Protein AF-0000000077139140 (afdb_homodimer)

Sequence (708 aa):
MKSEKEIFFQRQCLVPEIGQEGQKKWNDASVLIIGLGGLGCPSALQLALAGVSRIGLVDFDVVEVSNLHRQTLFTWKDIGRKKTEVVSEVLKEHIPWIQIETFSEFLNSNSNTQIFETWDIVLDCTDTIISKYAINDFCLEKKIPLVTASVFRTSAQFAIFSGDGKPCYRCLFPNLSEGDTFSCNEGGVLGIQTSLAGNYQASLVLQYLLNPHQFELNTVYFIEWNPISFYQSKVEQDLQCPSCSEQRYLKKSEGNCLEIDQVGYLELKSKTSVILLDVREEEEVIHSPIPDAVWFPLSELEKGKSPPGISDQTIVCVCETGVRSLKATSYLTNFQNKFSLIGGRRVLSRFKNEMKSEKEIFFQRQCLVPEIGQEGQKKWNDASVLIIGLGGLGCPSALQLALAGVSRIGLVDFDVVEVSNLHRQTLFTWKDIGRKKTEVVSEVLKEHIPWIQIETFSEFLNSNSNTQIFETWDIVLDCTDTIISKYAINDFCLEKKIPLVTASVFRTSAQFAIFSGDGKPCYRCLFPNLSEGDTFSCNEGGVLGIQTSLAGNYQASLVLQYLLNPHQFELNTVYFIEWNPISFYQSKVEQDLQCPSCSEQRYLKKSEGNCLEIDQVGYLELKSKTSVILLDVREEEEVIHSPIPDAVWFPLSELEKGKSPPGISDQTIVCVCETGVRSLKATSYLTNFQNKFSLIGGRRVLSRFKNE

Radius of gyration: 29.33 Å; Cα contacts (8 Å, |Δi|>4): 1501; chains: 2; bounding box: 65×91×69 Å

pLDDT: mean 85.8, std 15.14, range [28.58, 98.94]

Foldseek 3Di:
DDDPVCVLCVVVLPPPLQHPLNLVLQQPAEEEEADQALQNQLLLQVSLSSHNQHYEEEEQDFDDPVRPQARPQDDPVRGPPDSQVSSVVSSCVVPVRHHYHYHNDDDALPDDLVSVPPHQAYEYLDQAPRRVVNVQQSLLVRQHKYWYKYFFAQKMKIAIATSLPFPTPCLVVVDDDRVNRCRCVRRNGDNVSSSVRSVVSSVLVSVCSSPVPPDDHFKMWMFGRVVTDIDMDGGGHDCPRCRNHPCVPPCPPPPLALADEPVRVVVCVVVFPEAEEEQDDPVVCVVDPDPRHHYDHLVCLVVLDDDPPDAAGAYEYAYQAQRSRVVSVVSPPRYPHHHTYHGGPVRVVVPVVD/DDDPVCVLCVVVLPPPLQHPLNLVLQQPAEEEEADQALQNQLLLQVSLSSHNQHYEYEEQDFDDPVRPQARPQDDPVRGPPGSQVSSVVSSCVVPVRHHYHYHNDDDALPDDLCSVPPHQAYEYLDQAPRRQVNVQQSLLVRQHKYWYKYFFAQKMKIFIATSLPFPTPCLVVVDDDRVNRCGCVRRNGDNVSSSVRSVVSSVLVSVCSSPVPPDDHFKMWMFGRVVTDIDMDGGGHDCPRCRNHPVVPPPVPDDLAQAAEPVRVVVCVVVFPEAEEEADDPVVCVVPPDPRHHYDHLVCLVVLDDDPPDAAGAYEYAYQAQPSRVVSVVSVVRYPHHHTYHGGVVRRVVPVVD

Solvent-accessible surface area (backbone atoms only — not comparable to full-atom values): 36754 Å² total; per-residue (Å²): 131,80,48,70,66,52,44,26,44,43,45,41,35,45,13,81,91,36,22,66,66,33,45,48,42,31,42,71,34,31,39,36,38,34,25,67,36,35,25,20,30,39,20,53,49,47,37,46,43,67,32,36,29,33,39,37,35,28,24,62,53,56,36,46,64,68,42,47,35,32,20,76,74,47,42,69,88,40,55,72,35,46,41,38,58,52,50,51,52,53,47,38,49,64,36,75,83,52,44,76,48,73,41,81,47,75,63,37,83,82,43,74,66,69,78,68,60,90,42,68,32,36,37,44,29,50,84,45,61,62,37,52,52,26,49,46,50,51,25,45,74,69,52,24,31,38,32,37,44,49,61,45,28,56,33,31,36,37,35,38,24,36,13,80,27,72,15,38,63,47,34,76,47,71,76,72,43,70,80,70,48,56,40,42,86,73,41,2,35,39,34,63,51,25,35,48,44,9,42,50,43,33,47,52,51,54,54,33,60,66,38,64,89,78,49,82,39,32,42,37,38,38,41,36,62,83,70,76,43,74,49,72,45,78,48,58,57,36,83,78,21,79,76,59,20,85,68,34,77,72,60,71,66,80,65,81,60,40,58,30,41,64,65,49,46,53,51,44,51,74,73,38,72,62,45,40,32,32,32,47,52,70,70,54,44,71,76,56,69,63,87,88,44,47,81,52,34,45,72,48,34,75,71,70,50,74,71,83,97,70,74,92,47,36,35,34,22,26,17,72,61,20,61,67,9,46,56,44,51,70,58,42,74,88,42,91,44,50,28,12,28,49,46,15,50,62,57,60,58,64,53,71,81,100,129,81,49,71,67,53,46,29,44,43,46,41,35,45,13,81,90,36,22,67,66,35,44,47,42,31,42,71,33,30,39,35,38,34,25,64,36,34,26,21,29,39,19,52,50,48,38,47,45,69,32,38,30,32,39,36,33,30,24,63,51,55,37,47,64,68,43,47,35,31,19,75,75,46,40,70,88,42,54,71,35,47,41,38,57,50,48,50,52,54,47,39,50,63,35,76,83,52,44,77,47,73,40,79,47,76,63,35,83,82,45,73,65,70,78,67,60,90,42,66,33,36,38,42,29,51,84,44,61,61,36,52,52,27,51,45,47,51,25,45,75,70,53,25,30,38,32,38,41,49,58,48,26,56,34,30,36,37,32,37,25,36,11,83,28,74,15,39,65,46,36,77,48,73,76,71,43,71,78,70,48,56,40,42,87,73,41,3,35,38,35,63,50,24,35,50,46,10,43,49,44,34,46,54,50,56,55,32,62,65,38,65,90,77,49,81,39,32,43,37,37,38,39,36,62,81,68,75,44,73,47,73,47,78,50,60,57,36,83,80,22,74,76,66,20,88,71,39,78,70,65,76,71,76,75,85,62,43,60,33,42,70,67,49,45,53,50,44,50,72,73,37,72,60,47,43,34,32,30,48,51,70,72,54,44,71,77,57,69,63,86,91,44,47,80,51,32,46,72,48,37,74,70,70,51,72,72,83,95,71,75,90,48,34,35,34,22,26,14,71,61,19,61,66,7,46,56,46,52,71,64,43,74,86,42,90,46,52,26,15,29,53,48,14,48,62,61,60,57,64,54,74,80,103

Nearest PDB structures (foldseek):
  1zud-assembly2_3  TM=9.370E-01  e=1.647E-26  Escherichia coli K-12
  1zud-assembly3_1  TM=9.448E-01  e=3.681E-26  Escherichia coli K-12
  1zkm-assembly2_D  TM=9.349E-01  e=1.728E-25  Escherichia coli
  1zfn-assembly1_A  TM=9.228E-01  e=2.081E-25  Escherichia coli
  6yub-assembly1_A  TM=6.335E-01  e=8.275E-31  Thermochaetoides thermophila

Organism: Leptospira biflexa serovar Patoc (strain Patoc 1 / ATCC 23582 / Paris) (NCBI:txid456481)

Structure (mmCIF, N/CA/C/O backbone):
data_AF-0000000077139140-model_v1
#
loop_
_entity.id
_entity.type
_entity.pdbx_description
1 polymer 'Molybdopterin biosynthesis protein MoeB'
#
loop_
_atom_site.group_PDB
_atom_site.id
_atom_site.type_symbol
_atom_site.label_atom_id
_atom_site.label_alt_id
_atom_site.label_comp_id
_atom_site.label_asym_id
_atom_site.label_entity_id
_atom_site.label_seq_id
_atom_site.pdbx_PDB_ins_code
_atom_site.Cartn_x
_atom_site.Cartn_y
_atom_site.Cartn_z
_atom_site.occupancy
_atom_site.B_iso_or_equiv
_atom_site.auth_seq_id
_atom_site.auth_comp_id
_atom_site.auth_asym_id
_atom_site.auth_atom_id
_atom_site.pdbx_PDB_model_num
ATOM 1 N N . MET A 1 1 ? 30.234 -13.43 8.82 1 54.88 1 MET A N 1
ATOM 2 C CA . MET A 1 1 ? 28.812 -13.727 8.789 1 54.88 1 MET A CA 1
ATOM 3 C C . MET A 1 1 ? 27.984 -12.445 8.703 1 54.88 1 MET A C 1
ATOM 5 O O . MET A 1 1 ? 28.266 -11.477 9.422 1 54.88 1 MET A O 1
ATOM 9 N N . LYS A 1 2 ? 27.078 -12.484 7.836 1 75.31 2 LYS A N 1
ATOM 10 C CA . LYS A 1 2 ? 26.281 -11.273 7.699 1 75.31 2 LYS A CA 1
ATOM 11 C C . LYS A 1 2 ? 25.406 -11.047 8.93 1 75.31 2 LYS A C 1
ATOM 13 O O . LYS A 1 2 ? 24.906 -12 9.531 1 75.31 2 LYS A O 1
ATOM 18 N N . SER A 1 3 ? 25.375 -9.844 9.5 1 87.31 3 SER A N 1
ATOM 19 C CA . SER A 1 3 ? 24.469 -9.477 10.586 1 87.31 3 SER A CA 1
ATOM 20 C C . SER A 1 3 ? 23.016 -9.656 10.18 1 87.31 3 SER A C 1
ATOM 22 O O . SER A 1 3 ? 22.703 -9.758 8.992 1 87.31 3 SER A O 1
ATOM 24 N N . GLU A 1 4 ? 22.156 -9.836 11.141 1 89.56 4 GLU A N 1
ATOM 25 C CA . GLU A 1 4 ? 20.719 -9.945 10.898 1 89.56 4 GLU A CA 1
ATOM 26 C C . GLU A 1 4 ? 20.203 -8.742 10.109 1 89.56 4 GLU A C 1
ATOM 28 O O . GLU A 1 4 ? 19.344 -8.898 9.242 1 89.56 4 GLU A O 1
ATOM 33 N N . LYS A 1 5 ? 20.828 -7.676 10.43 1 91.75 5 LYS A N 1
ATOM 34 C CA . LYS A 1 5 ? 20.438 -6.457 9.727 1 91.75 5 LYS A CA 1
ATOM 35 C C . LYS A 1 5 ? 20.828 -6.527 8.25 1 91.75 5 LYS A C 1
ATOM 37 O O . LYS A 1 5 ? 20.047 -6.125 7.383 1 91.75 5 LYS A O 1
ATOM 42 N N . GLU A 1 6 ? 22 -7.031 7.957 1 91.69 6 GLU A N 1
ATOM 43 C CA . GLU A 1 6 ? 22.469 -7.16 6.582 1 91.69 6 GLU A CA 1
ATOM 44 C C . GLU A 1 6 ? 21.609 -8.148 5.797 1 91.69 6 GLU A C 1
ATOM 46 O O . GLU A 1 6 ? 21.297 -7.914 4.633 1 91.69 6 GLU A O 1
ATOM 51 N N . ILE A 1 7 ? 21.25 -9.219 6.461 1 92.94 7 ILE A N 1
ATOM 52 C CA . ILE A 1 7 ? 20.406 -10.219 5.82 1 92.94 7 ILE A CA 1
ATOM 53 C C . ILE A 1 7 ? 19.016 -9.641 5.566 1 92.94 7 ILE A C 1
ATOM 55 O O . ILE A 1 7 ? 18.422 -9.875 4.512 1 92.94 7 ILE A O 1
ATOM 59 N N . PHE A 1 8 ? 18.578 -8.859 6.504 1 96.31 8 PHE A N 1
ATOM 60 C CA . PHE A 1 8 ? 17.266 -8.219 6.43 1 96.31 8 PHE A CA 1
ATOM 61 C C . PHE A 1 8 ? 17.141 -7.375 5.168 1 96.31 8 PHE A C 1
ATOM 63 O O . PHE A 1 8 ? 16.141 -7.469 4.449 1 96.31 8 PHE A O 1
ATOM 70 N N . PHE A 1 9 ? 18.219 -6.633 4.801 1 96 9 PHE A N 1
ATOM 71 C CA . PHE A 1 9 ? 18.141 -5.664 3.713 1 96 9 PHE A CA 1
ATOM 72 C C . PHE A 1 9 ? 18.812 -6.203 2.459 1 96 9 PHE A C 1
ATOM 74 O O . PHE A 1 9 ? 18.969 -5.484 1.469 1 96 9 PHE A O 1
ATOM 81 N N . GLN A 1 10 ? 19.172 -7.438 2.441 1 92.94 10 GLN A N 1
ATOM 82 C CA . GLN A 1 10 ? 20.016 -7.996 1.392 1 92.94 10 GLN A CA 1
ATOM 83 C C . GLN A 1 10 ? 19.359 -7.863 0.023 1 92.94 10 GLN A C 1
ATOM 85 O O . GLN A 1 10 ? 20 -7.43 -0.94 1 92.94 10 GLN A O 1
ATOM 90 N N . ARG A 1 11 ? 18.094 -8.234 -0.049 1 92.31 11 ARG A N 1
ATOM 91 C CA . ARG A 1 11 ? 17.406 -8.227 -1.332 1 92.31 11 ARG A CA 1
ATOM 92 C C . ARG A 1 11 ? 17.156 -6.797 -1.812 1 92.31 11 ARG A C 1
ATOM 94 O O . ARG A 1 11 ? 17.172 -6.527 -3.016 1 92.31 11 ARG A O 1
ATOM 101 N N . GLN A 1 12 ? 16.953 -5.91 -0.898 1 95.31 12 GLN A N 1
ATOM 102 C CA . GLN A 1 12 ? 16.781 -4.496 -1.236 1 95.31 12 GLN A CA 1
ATOM 103 C C . GLN A 1 12 ? 18.109 -3.9 -1.73 1 95.31 12 GLN A C 1
ATOM 105 O O . GLN A 1 12 ? 18.109 -3.115 -2.682 1 95.31 12 GLN A O 1
ATOM 110 N N . CYS A 1 13 ? 19.219 -4.328 -1.185 1 95.38 13 CYS A N 1
ATOM 111 C CA . CYS A 1 13 ? 20.531 -3.818 -1.544 1 95.38 13 CYS A CA 1
ATOM 112 C C . CYS A 1 13 ? 20.953 -4.309 -2.926 1 95.38 13 CYS A C 1
ATOM 114 O O . CYS A 1 13 ? 21.844 -3.73 -3.553 1 95.38 13 CYS A O 1
ATOM 116 N N . LEU A 1 14 ? 20.25 -5.359 -3.424 1 92.44 14 LEU A N 1
ATOM 117 C CA . LEU A 1 14 ? 20.562 -5.902 -4.742 1 92.44 14 LEU A CA 1
ATOM 118 C C . LEU A 1 14 ? 19.922 -5.059 -5.844 1 92.44 14 LEU A C 1
ATOM 120 O O . LEU A 1 14 ? 20.281 -5.191 -7.016 1 92.44 14 LEU A O 1
ATOM 124 N N . VAL A 1 15 ? 19 -4.207 -5.477 1 94.31 15 VAL A N 1
ATOM 125 C CA . VAL A 1 15 ? 18.391 -3.301 -6.449 1 94.31 15 VAL A CA 1
ATOM 126 C C . VAL A 1 15 ? 19.422 -2.268 -6.898 1 94.31 15 VAL A C 1
ATOM 128 O O . VAL A 1 15 ? 19.938 -1.493 -6.082 1 94.31 15 VAL A O 1
ATOM 131 N N . PRO A 1 16 ? 19.672 -2.211 -8.211 1 91.25 16 PRO A N 1
ATOM 132 C CA . PRO A 1 16 ? 20.75 -1.343 -8.688 1 91.25 16 PRO A CA 1
ATOM 133 C C . PRO A 1 16 ? 20.547 0.121 -8.297 1 91.25 16 PRO A C 1
ATOM 135 O O . PRO A 1 16 ? 21.5 0.817 -7.965 1 91.25 16 PRO A O 1
ATOM 138 N N . GLU A 1 17 ? 19.375 0.589 -8.258 1 91.44 17 GLU A N 1
ATOM 139 C CA . GLU A 1 17 ? 19.047 1.979 -7.945 1 91.44 17 GLU A CA 1
ATOM 140 C C . GLU A 1 17 ? 19.312 2.295 -6.477 1 91.44 17 GLU A C 1
ATOM 142 O O . GLU A 1 17 ? 19.469 3.459 -6.105 1 91.44 17 GLU A O 1
ATOM 147 N N . ILE A 1 18 ? 19.359 1.298 -5.594 1 96.31 18 ILE A N 1
ATOM 148 C CA . ILE A 1 18 ? 19.516 1.493 -4.156 1 96.31 18 ILE A CA 1
ATOM 149 C C . ILE A 1 18 ? 20.938 1.124 -3.738 1 96.31 18 ILE A C 1
ATOM 151 O O . ILE A 1 18 ? 21.688 1.972 -3.248 1 96.31 18 ILE A O 1
ATOM 155 N N . GLY A 1 19 ? 21.359 -0.099 -3.994 1 94.56 19 GLY A N 1
ATOM 156 C CA . GLY A 1 19 ? 22.688 -0.563 -3.6 1 94.56 19 GLY A CA 1
ATOM 157 C C . GLY A 1 19 ? 22.969 -0.367 -2.123 1 94.56 19 GLY A C 1
ATOM 158 O O . GLY A 1 19 ? 22.062 -0.04 -1.35 1 94.56 19 GLY A O 1
ATOM 159 N N . GLN A 1 20 ? 24.203 -0.673 -1.776 1 95.75 20 GLN A N 1
ATOM 160 C CA . GLN A 1 20 ? 24.641 -0.474 -0.398 1 95.75 20 GLN A CA 1
ATOM 161 C C . GLN A 1 20 ? 24.656 1.008 -0.032 1 95.75 20 GLN A C 1
ATOM 163 O O . GLN A 1 20 ? 24.328 1.373 1.103 1 95.75 20 GLN A O 1
ATOM 168 N N . GLU A 1 21 ? 24.969 1.749 -1.016 1 97 21 GLU A N 1
ATOM 169 C CA . GLU A 1 21 ? 25.031 3.189 -0.792 1 97 21 GLU A CA 1
ATOM 170 C C . GLU A 1 21 ? 23.656 3.766 -0.494 1 97 21 GLU A C 1
ATOM 172 O O . GLU A 1 21 ? 23.5 4.574 0.424 1 97 21 GLU A O 1
ATOM 177 N N . GLY A 1 22 ? 22.703 3.387 -1.295 1 97.69 22 GLY A N 1
ATOM 178 C CA . GLY A 1 22 ? 21.344 3.836 -1.047 1 97.69 22 GLY A CA 1
ATOM 179 C C . GLY A 1 22 ? 20.797 3.383 0.295 1 97.69 22 GLY A C 1
ATOM 180 O O . GLY A 1 22 ? 20.141 4.156 1.002 1 97.69 22 GLY A O 1
ATOM 181 N N . GLN A 1 23 ? 21.156 2.18 0.673 1 97.88 23 GLN A N 1
ATOM 182 C CA . GLN A 1 23 ? 20.734 1.649 1.968 1 97.88 23 GLN A CA 1
ATOM 183 C C . GLN A 1 23 ? 21.344 2.449 3.113 1 97.88 23 GLN A C 1
ATOM 185 O O . GLN A 1 23 ? 20.688 2.705 4.121 1 97.88 23 GLN A O 1
ATOM 190 N N . LYS A 1 24 ? 22.547 2.789 2.922 1 97.81 24 LYS A N 1
ATOM 191 C CA . LYS A 1 24 ? 23.234 3.598 3.932 1 97.81 24 LYS A CA 1
ATOM 192 C C . LYS A 1 24 ? 22.578 4.973 4.059 1 97.81 24 LYS A C 1
ATOM 194 O O . LYS A 1 24 ? 22.422 5.488 5.168 1 97.81 24 LYS A O 1
ATOM 199 N N . LYS A 1 25 ? 22.25 5.582 2.928 1 98.12 25 LYS A N 1
ATOM 200 C CA . LYS A 1 25 ? 21.562 6.875 2.941 1 98.12 25 LYS A CA 1
ATOM 201 C C . LYS A 1 25 ? 20.266 6.801 3.727 1 98.12 25 LYS A C 1
ATOM 203 O O . LYS A 1 25 ? 19.969 7.688 4.531 1 98.12 25 LYS A O 1
ATOM 208 N N . TRP A 1 26 ? 19.516 5.738 3.492 1 98.38 26 TRP A N 1
ATOM 209 C CA . TRP A 1 26 ? 18.266 5.551 4.219 1 98.38 26 TRP A CA 1
ATOM 210 C C . TRP A 1 26 ? 18.516 5.305 5.699 1 98.38 26 TRP A C 1
ATOM 212 O O . TRP A 1 26 ? 17.797 5.824 6.555 1 98.38 26 TRP A O 1
ATOM 222 N N . ASN A 1 27 ? 19.562 4.566 5.965 1 97.81 27 ASN A N 1
ATOM 223 C CA . ASN A 1 27 ? 19.906 4.281 7.352 1 97.81 27 ASN A CA 1
ATOM 224 C C . ASN A 1 27 ? 20.312 5.551 8.102 1 97.81 27 ASN A C 1
ATOM 226 O O . ASN A 1 27 ? 20.125 5.641 9.312 1 97.81 27 ASN A O 1
ATOM 230 N N . ASP A 1 28 ? 20.828 6.496 7.418 1 97.81 28 ASP A N 1
ATOM 231 C CA . ASP A 1 28 ? 21.312 7.73 8.031 1 97.81 28 ASP A CA 1
ATOM 232 C C . ASP A 1 28 ? 20.219 8.797 8.07 1 97.81 28 ASP A C 1
ATOM 234 O O . ASP A 1 28 ? 20.406 9.867 8.641 1 97.81 28 ASP A O 1
ATOM 238 N N . ALA A 1 29 ? 19.094 8.484 7.555 1 98.19 29 ALA A N 1
ATOM 239 C CA . ALA A 1 29 ? 18.047 9.492 7.367 1 98.19 29 ALA A CA 1
ATOM 240 C C . ALA A 1 29 ? 17.094 9.523 8.562 1 98.19 29 ALA A C 1
ATOM 242 O O . ALA A 1 29 ? 17.016 8.555 9.328 1 98.19 29 ALA A O 1
ATOM 243 N N . SER A 1 30 ? 16.5 10.672 8.758 1 98.56 30 SER A N 1
ATOM 244 C CA . SER A 1 30 ? 15.461 10.891 9.766 1 98.56 30 SER A CA 1
ATOM 245 C C . SER A 1 30 ? 14.195 11.477 9.148 1 98.56 30 SER A C 1
ATOM 247 O O . SER A 1 30 ? 14.273 12.383 8.312 1 98.56 30 SER A O 1
ATOM 249 N N . VAL A 1 31 ? 13.07 10.875 9.523 1 98.81 31 VAL A N 1
ATOM 250 C CA . VAL A 1 31 ? 11.797 11.281 8.93 1 98.81 31 VAL A CA 1
ATOM 251 C C . VAL A 1 31 ? 10.781 11.57 10.031 1 98.81 31 VAL A C 1
ATOM 253 O O . VAL A 1 31 ? 10.641 10.781 10.977 1 98.81 31 VAL A O 1
ATOM 256 N N . LEU A 1 32 ? 10.125 12.758 9.961 1 98.81 32 LEU A N 1
ATOM 257 C CA . LEU A 1 32 ? 9.016 13.094 10.844 1 98.81 32 LEU A CA 1
ATOM 258 C C . LEU A 1 32 ? 7.68 12.812 10.164 1 98.81 32 LEU A C 1
ATOM 260 O O . LEU A 1 32 ? 7.391 13.375 9.102 1 98.81 32 LEU A O 1
ATOM 264 N N . ILE A 1 33 ? 6.902 11.906 10.758 1 98.88 33 ILE A N 1
ATOM 265 C CA . ILE A 1 33 ? 5.594 11.555 10.211 1 98.88 33 ILE A CA 1
ATOM 266 C C . ILE A 1 3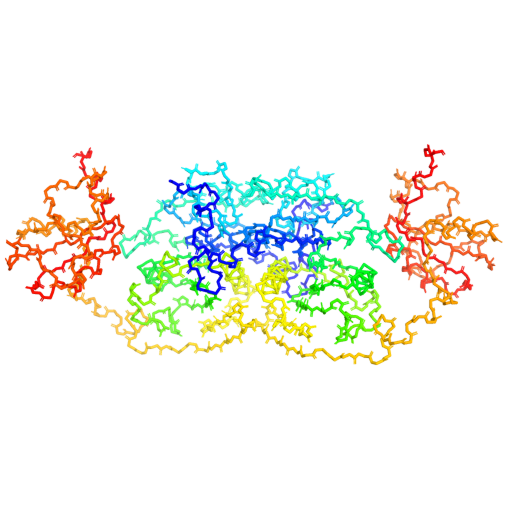3 ? 4.496 12.156 11.086 1 98.88 33 ILE A C 1
ATOM 268 O O . ILE A 1 33 ? 4.367 11.812 12.266 1 98.88 33 ILE A O 1
ATOM 272 N N . ILE A 1 34 ? 3.646 13.047 10.461 1 98.5 34 ILE A N 1
ATOM 273 C CA . ILE A 1 34 ? 2.584 13.734 11.188 1 98.5 34 ILE A CA 1
ATOM 274 C C . ILE A 1 34 ? 1.227 13.18 10.758 1 98.5 34 ILE A C 1
ATOM 276 O O . ILE A 1 34 ? 0.809 13.359 9.609 1 98.5 34 ILE A O 1
ATOM 280 N N . GLY A 1 35 ? 0.523 12.641 11.68 1 98.12 35 GLY A N 1
ATOM 281 C CA . GLY A 1 35 ? -0.692 11.898 11.398 1 98.12 35 GLY A CA 1
ATOM 282 C C . GLY A 1 35 ? -0.45 10.406 11.219 1 98.12 35 GLY A C 1
ATOM 283 O O . GLY A 1 35 ? 0.287 10 10.32 1 98.12 35 GLY A O 1
ATOM 284 N N . LEU A 1 36 ? -1.054 9.609 12.156 1 98.62 36 LEU A N 1
ATOM 285 C CA . LEU A 1 36 ? -0.857 8.164 12.109 1 98.62 36 LEU A CA 1
ATOM 286 C C . LEU A 1 36 ? -2.17 7.449 11.82 1 98.62 36 LEU A C 1
ATOM 288 O O . LEU A 1 36 ? -2.545 6.516 12.539 1 98.62 36 LEU A O 1
ATOM 292 N N . GLY A 1 37 ? -2.861 7.961 10.734 1 97.69 37 GLY A N 1
ATOM 293 C CA . GLY A 1 37 ? -4.098 7.344 10.281 1 97.69 37 GLY A CA 1
ATOM 294 C C . GLY A 1 37 ? -3.912 6.496 9.031 1 97.69 37 GLY A C 1
ATOM 295 O O . GLY A 1 37 ? -3.01 5.656 8.977 1 97.69 37 GLY A O 1
ATOM 296 N N . GLY A 1 38 ? -4.855 6.66 8.062 1 97.88 38 GLY A N 1
ATOM 297 C CA . GLY A 1 38 ? -4.844 5.875 6.84 1 97.88 38 GLY A CA 1
ATOM 298 C C . GLY A 1 38 ? -3.607 6.105 5.992 1 97.88 38 GLY A C 1
ATOM 299 O O . GLY A 1 38 ? -3.158 5.203 5.281 1 97.88 38 GLY A O 1
ATOM 300 N N . LEU A 1 39 ? -3.084 7.262 6.078 1 98.44 39 LEU A N 1
ATOM 301 C CA . LEU A 1 39 ? -1.878 7.602 5.332 1 98.44 39 LEU A CA 1
ATOM 302 C C . LEU A 1 39 ? -0.627 7.277 6.141 1 98.44 39 LEU A C 1
ATOM 304 O O . LEU A 1 39 ? 0.302 6.648 5.625 1 98.44 39 LEU A O 1
ATOM 308 N N . GLY A 1 40 ? -0.655 7.609 7.406 1 98.81 40 GLY A N 1
ATOM 309 C CA . GLY A 1 40 ? 0.515 7.52 8.266 1 98.81 40 GLY A CA 1
ATOM 310 C C . GLY A 1 40 ? 0.93 6.086 8.555 1 98.81 40 GLY A C 1
ATOM 311 O O . GLY A 1 40 ? 2.121 5.789 8.648 1 98.81 40 GLY A O 1
ATOM 312 N N . CYS A 1 41 ? -0.021 5.176 8.648 1 98.81 41 CYS A N 1
ATOM 313 C CA . CYS A 1 41 ? 0.271 3.787 8.977 1 98.81 41 CYS A CA 1
ATOM 314 C C . CYS A 1 41 ? 1.089 3.125 7.875 1 98.81 41 CYS A C 1
ATOM 316 O O . CYS A 1 41 ? 2.191 2.635 8.125 1 98.81 41 CYS A O 1
ATOM 318 N N . PRO A 1 42 ? 0.598 3.148 6.641 1 98.75 42 PRO A N 1
ATOM 319 C CA . PRO A 1 42 ? 1.407 2.523 5.594 1 98.75 42 PRO A CA 1
ATOM 320 C C . PRO A 1 42 ? 2.727 3.256 5.352 1 98.75 42 PRO A C 1
ATOM 322 O O . PRO A 1 42 ? 3.746 2.621 5.066 1 98.75 42 PRO A O 1
ATOM 325 N N . SER A 1 43 ? 2.768 4.574 5.48 1 98.81 43 SER A N 1
ATOM 326 C CA . SER A 1 43 ? 3.996 5.336 5.277 1 98.81 43 SER A CA 1
ATOM 327 C C . SER A 1 43 ? 5.047 4.973 6.32 1 98.81 43 SER A C 1
ATOM 329 O O . SER A 1 43 ? 6.207 4.727 5.98 1 98.81 43 SER A O 1
ATOM 331 N N . ALA A 1 44 ? 4.602 4.918 7.57 1 98.94 44 ALA A N 1
ATOM 332 C CA . ALA A 1 44 ? 5.516 4.617 8.672 1 98.94 44 ALA A CA 1
ATOM 333 C C . ALA A 1 44 ? 6.125 3.229 8.508 1 98.94 44 ALA A C 1
ATOM 335 O O . ALA A 1 44 ? 7.336 3.055 8.656 1 98.94 44 ALA A O 1
ATOM 336 N N . LEU A 1 45 ? 5.273 2.291 8.164 1 98.88 45 LEU A N 1
ATOM 337 C CA . LEU A 1 45 ? 5.75 0.92 8.023 1 98.88 45 LEU A CA 1
ATOM 338 C C . LEU A 1 45 ? 6.746 0.803 6.875 1 98.88 45 LEU A C 1
ATOM 340 O O . LEU A 1 45 ? 7.816 0.216 7.031 1 98.88 45 LEU A O 1
ATOM 344 N N . GLN A 1 46 ? 6.422 1.385 5.766 1 98.81 46 GLN A N 1
ATOM 345 C CA . GLN A 1 46 ? 7.254 1.237 4.578 1 98.81 46 GLN A CA 1
ATOM 346 C C . GLN A 1 46 ? 8.586 1.956 4.75 1 98.81 46 GLN A C 1
ATOM 348 O O . GLN A 1 46 ? 9.625 1.474 4.285 1 98.81 46 GLN A O 1
ATOM 353 N N . LEU A 1 47 ? 8.578 3.115 5.398 1 98.88 47 LEU A N 1
ATOM 354 C CA . LEU A 1 47 ? 9.82 3.824 5.656 1 98.88 47 LEU A CA 1
ATOM 355 C C . LEU A 1 47 ? 10.727 3.021 6.59 1 98.88 47 LEU A C 1
ATOM 357 O O . LEU A 1 47 ? 11.93 2.904 6.352 1 98.88 47 LEU A O 1
ATOM 361 N N . ALA A 1 48 ? 10.094 2.447 7.602 1 98.75 48 ALA A N 1
ATOM 362 C CA . ALA A 1 48 ? 10.852 1.621 8.539 1 98.75 48 ALA A CA 1
ATOM 363 C C . ALA A 1 48 ? 11.438 0.395 7.844 1 98.75 48 ALA A C 1
ATOM 365 O O . ALA A 1 48 ? 12.625 0.102 7.984 1 98.75 48 ALA A O 1
ATOM 366 N N . LEU A 1 49 ? 10.641 -0.275 7.039 1 98.62 49 LEU A N 1
ATOM 367 C CA . LEU A 1 49 ? 11.047 -1.503 6.363 1 98.62 49 LEU A CA 1
ATOM 368 C C . LEU A 1 49 ? 12.125 -1.22 5.324 1 98.62 49 LEU A C 1
ATOM 370 O O . LEU A 1 49 ? 12.977 -2.072 5.059 1 98.62 49 LEU A O 1
ATOM 374 N N . ALA A 1 50 ? 12.062 0.004 4.754 1 98.44 50 ALA A N 1
ATOM 375 C CA . ALA A 1 50 ? 13.055 0.376 3.744 1 98.44 50 ALA A CA 1
ATOM 376 C C . ALA A 1 50 ? 14.414 0.636 4.383 1 98.44 50 ALA A C 1
ATOM 378 O O . ALA A 1 50 ? 15.445 0.534 3.715 1 98.44 50 ALA A O 1
ATOM 379 N N . GLY A 1 51 ? 14.383 1.059 5.652 1 98.38 51 GLY A N 1
ATOM 380 C CA . GLY A 1 51 ? 15.664 1.188 6.328 1 98.38 51 GLY A CA 1
ATOM 381 C C . GLY A 1 51 ? 15.883 2.562 6.93 1 98.38 51 GLY A C 1
ATOM 382 O O . GLY A 1 51 ? 16.984 2.871 7.398 1 98.38 51 GLY A O 1
ATOM 383 N N . VAL A 1 52 ? 14.867 3.43 6.906 1 98.62 52 VAL A N 1
ATOM 384 C CA . VAL A 1 52 ? 14.992 4.684 7.645 1 98.62 52 VAL A CA 1
ATOM 385 C C . VAL A 1 52 ? 15.164 4.391 9.133 1 98.62 52 VAL A C 1
ATOM 387 O O . VAL A 1 52 ? 14.359 3.678 9.727 1 98.62 52 VAL A O 1
ATOM 390 N N . SER A 1 53 ? 16.219 4.902 9.734 1 97.31 53 SER A N 1
ATOM 391 C CA . SER A 1 53 ? 16.578 4.422 11.062 1 97.31 53 SER A CA 1
ATOM 392 C C . SER A 1 53 ? 15.961 5.289 12.156 1 97.31 53 SER A C 1
ATOM 394 O O . SER A 1 53 ? 15.82 4.848 13.297 1 97.31 53 SER A O 1
ATOM 396 N N . ARG A 1 54 ? 15.711 6.547 11.883 1 98.5 54 ARG A N 1
ATOM 397 C CA . ARG A 1 54 ? 15.133 7.461 12.859 1 98.5 54 ARG A CA 1
ATOM 398 C C . ARG A 1 54 ? 13.797 8.016 12.375 1 98.5 54 ARG A C 1
ATOM 400 O O . ARG A 1 54 ? 13.742 8.695 11.344 1 98.5 54 ARG A O 1
ATOM 407 N N . ILE A 1 55 ? 12.734 7.684 13.164 1 98.75 55 ILE A N 1
ATOM 408 C CA . ILE A 1 55 ? 11.398 8.109 12.766 1 98.75 55 ILE A CA 1
ATOM 409 C C . ILE A 1 55 ? 10.719 8.828 13.93 1 98.75 55 ILE A C 1
ATOM 411 O O . ILE A 1 55 ? 10.75 8.344 15.07 1 98.75 55 ILE A O 1
ATOM 415 N N . GLY A 1 56 ? 10.273 10.047 13.711 1 98.69 56 GLY A N 1
ATOM 416 C CA . GLY A 1 56 ? 9.367 10.734 14.617 1 98.69 56 GLY A CA 1
ATOM 417 C C . GLY A 1 56 ? 7.906 10.508 14.289 1 98.69 56 GLY A C 1
ATOM 418 O O . GLY A 1 56 ? 7.516 10.555 13.117 1 98.69 56 GLY A O 1
ATOM 419 N N . LEU A 1 57 ? 7.117 10.18 15.336 1 98.69 57 LEU A N 1
ATOM 420 C CA . LEU A 1 57 ? 5.688 9.93 15.18 1 98.69 57 LEU A CA 1
ATOM 421 C C . LEU A 1 57 ? 4.871 10.977 15.922 1 98.69 57 LEU A C 1
ATOM 423 O O . LEU A 1 57 ? 5 11.125 17.141 1 98.69 57 LEU A O 1
ATOM 427 N N . VAL A 1 58 ? 4.004 11.695 15.117 1 98.12 58 VAL A N 1
ATOM 428 C CA . VAL A 1 58 ? 3.158 12.719 15.719 1 98.12 58 VAL A CA 1
ATOM 429 C C . VAL A 1 58 ? 1.688 12.375 15.5 1 98.12 58 VAL A C 1
ATOM 431 O O . VAL A 1 58 ? 1.254 12.156 14.367 1 98.12 58 VAL A O 1
ATOM 434 N N . ASP A 1 59 ? 0.958 12.25 16.453 1 97.31 59 ASP A N 1
ATOM 435 C CA . ASP A 1 59 ? -0.487 12.047 16.453 1 97.31 59 ASP A CA 1
ATOM 436 C C . ASP A 1 59 ? -1.086 12.32 17.828 1 97.31 59 ASP A C 1
ATOM 438 O O . ASP A 1 59 ? -0.45 12.055 18.844 1 97.31 59 ASP A O 1
ATOM 442 N N . PHE A 1 60 ? -2.348 12.789 17.844 1 93.62 60 PHE A N 1
ATOM 443 C CA . PHE A 1 60 ? -2.932 13.156 19.141 1 93.62 60 PHE A CA 1
ATOM 444 C C . PHE A 1 60 ? -4.082 12.219 19.5 1 93.62 60 PHE A C 1
ATOM 446 O O . PHE A 1 60 ? -4.602 12.258 20.609 1 93.62 60 PHE A O 1
ATOM 453 N N . ASP A 1 61 ? -4.508 11.32 18.625 1 93.81 61 ASP A N 1
ATOM 454 C CA . ASP A 1 61 ? -5.715 10.516 18.781 1 93.81 61 ASP A CA 1
ATOM 455 C C . ASP A 1 61 ? -5.398 9.172 19.438 1 93.81 61 ASP A C 1
ATOM 457 O O . ASP A 1 61 ? -4.234 8.781 19.531 1 93.81 61 ASP A O 1
ATOM 461 N N . VAL A 1 62 ? -6.496 8.586 19.891 1 97.5 62 VAL A N 1
ATOM 462 C CA . VAL A 1 62 ? -6.465 7.184 20.297 1 97.5 62 VAL A CA 1
ATOM 463 C C . VAL A 1 62 ? -7.121 6.316 19.234 1 97.5 62 VAL A C 1
ATOM 465 O O . VAL A 1 62 ? -7.848 6.824 18.375 1 97.5 62 VAL A O 1
ATOM 468 N N . VAL A 1 63 ? -6.848 5.02 19.266 1 98.19 63 VAL A N 1
ATOM 469 C CA . VAL A 1 63 ? -7.402 4.086 18.297 1 98.19 63 VAL A CA 1
ATOM 470 C C . VAL A 1 63 ? -8.883 3.863 18.578 1 98.19 63 VAL A C 1
ATOM 472 O O . VAL A 1 63 ? -9.281 3.633 19.719 1 98.19 63 VAL A O 1
ATOM 475 N N . GLU A 1 64 ? -9.641 4.008 17.531 1 96.19 64 GLU A N 1
ATOM 476 C CA . GLU A 1 64 ? -11.078 3.762 17.594 1 96.19 64 GLU A CA 1
ATOM 477 C C . GLU A 1 64 ? -11.508 2.707 16.578 1 96.19 64 GLU A C 1
ATOM 479 O O . GLU A 1 64 ? -10.797 2.457 15.609 1 96.19 64 GLU A O 1
ATOM 484 N N . VAL A 1 65 ? -12.688 2.139 16.797 1 95.88 65 VAL A N 1
ATOM 485 C CA . VAL A 1 65 ? -13.203 1.087 15.922 1 95.88 65 VAL A CA 1
ATOM 486 C C . VAL A 1 65 ? -13.312 1.604 14.492 1 95.88 65 VAL A C 1
ATOM 488 O O . VAL A 1 65 ? -12.969 0.894 13.539 1 95.88 65 VAL A O 1
ATOM 491 N N . SER A 1 66 ? -13.688 2.861 14.336 1 92.56 66 SER A N 1
ATOM 492 C CA . SER A 1 66 ? -13.93 3.438 13.016 1 92.56 66 SER A CA 1
ATOM 493 C C . SER A 1 66 ? -12.617 3.621 12.25 1 92.56 66 SER A C 1
ATOM 495 O O . SER A 1 66 ? -12.633 3.869 11.039 1 92.56 66 SER A O 1
ATOM 497 N N . ASN A 1 67 ? -11.445 3.424 12.992 1 95.25 67 ASN A N 1
ATOM 498 C CA . ASN A 1 67 ? -10.133 3.57 12.375 1 95.25 67 ASN A CA 1
ATOM 499 C C . ASN A 1 67 ? -9.688 2.279 11.695 1 95.25 67 ASN A C 1
ATOM 501 O O . ASN A 1 67 ? -8.852 2.309 10.789 1 95.25 67 ASN A O 1
ATOM 505 N N . LEU A 1 68 ? -10.328 1.185 12.094 1 97.81 68 LEU A N 1
ATOM 506 C CA . LEU A 1 68 ? -9.695 -0.116 11.922 1 97.81 68 LEU A CA 1
ATOM 507 C C . LEU A 1 68 ? -9.805 -0.587 10.477 1 97.81 68 LEU A C 1
ATOM 509 O O . LEU A 1 68 ? -8.969 -1.357 10 1 97.81 68 LEU A O 1
ATOM 513 N N . HIS A 1 69 ? -10.711 -0.044 9.695 1 96.75 69 HIS A N 1
ATOM 514 C CA . HIS A 1 69 ? -10.898 -0.52 8.328 1 96.75 69 HIS A CA 1
ATOM 515 C C . HIS A 1 69 ? -9.805 0.002 7.406 1 96.75 69 HIS A C 1
ATOM 517 O O . HIS A 1 69 ? -9.609 -0.521 6.309 1 96.75 69 HIS A O 1
ATOM 523 N N . ARG A 1 70 ? -9.062 1.038 7.883 1 97.81 70 ARG A N 1
ATOM 524 C CA . ARG A 1 70 ? -8.148 1.655 6.93 1 97.81 70 ARG A CA 1
ATOM 525 C C . ARG A 1 70 ? -6.809 1.978 7.59 1 97.81 70 ARG A C 1
ATOM 527 O O . ARG A 1 70 ? -5.832 2.283 6.902 1 97.81 70 ARG A O 1
ATOM 534 N N . GLN A 1 71 ? -6.727 2.027 8.906 1 98.5 71 GLN A N 1
ATOM 535 C CA . GLN A 1 71 ? -5.473 2.277 9.609 1 98.5 71 GLN A CA 1
ATOM 536 C C . GLN A 1 71 ? -4.773 0.97 9.969 1 98.5 71 GLN A C 1
ATOM 538 O O . GLN A 1 71 ? -4.953 0.452 11.07 1 98.5 71 GLN A O 1
ATOM 543 N N . THR A 1 72 ? -3.885 0.536 9.125 1 98.5 72 THR A N 1
ATOM 544 C CA . THR A 1 72 ? -3.482 -0.849 8.906 1 98.5 72 THR A CA 1
ATOM 545 C C . THR A 1 72 ? -2.58 -1.336 10.031 1 98.5 72 THR A C 1
ATOM 547 O O . THR A 1 72 ? -2.295 -2.531 10.133 1 98.5 72 THR A O 1
ATOM 550 N N . LEU A 1 73 ? -2.064 -0.489 10.867 1 98.75 73 LEU A N 1
ATOM 551 C CA . LEU A 1 73 ? -1.166 -0.932 11.93 1 98.75 73 LEU A CA 1
ATOM 552 C C . LEU A 1 73 ? -1.932 -1.174 13.227 1 98.75 73 LEU A C 1
ATOM 554 O O . LEU A 1 73 ? -1.364 -1.659 14.211 1 98.75 73 LEU A O 1
ATOM 558 N N . PHE A 1 74 ? -3.268 -0.867 13.227 1 98.75 74 PHE A N 1
ATOM 559 C CA . PHE A 1 74 ? -4.074 -1.021 14.43 1 98.75 74 PHE A CA 1
ATOM 560 C C . PHE A 1 74 ? -4.957 -2.26 14.336 1 98.75 74 PHE A C 1
ATOM 562 O O . PHE A 1 74 ? -5.469 -2.584 13.258 1 98.75 74 PHE A O 1
ATOM 569 N N . THR A 1 75 ? -5.109 -2.934 15.43 1 98.38 75 THR A N 1
ATOM 570 C CA . THR A 1 75 ? -6.047 -4.043 15.578 1 98.38 75 THR A CA 1
ATOM 571 C C . THR A 1 75 ? -7.016 -3.787 16.734 1 98.38 75 THR A C 1
ATOM 573 O O . THR A 1 75 ? -6.957 -2.736 17.375 1 98.38 75 THR A O 1
ATOM 576 N N . TRP A 1 76 ? -7.902 -4.719 16.984 1 98.25 76 TRP A N 1
ATOM 577 C CA . TRP A 1 76 ? -8.945 -4.586 17.984 1 98.25 76 TRP A CA 1
ATOM 578 C C . TRP A 1 76 ? -8.336 -4.434 19.375 1 98.25 76 TRP A C 1
ATOM 580 O O . TRP A 1 76 ? -8.898 -3.742 20.234 1 98.25 76 TRP A O 1
ATOM 590 N N . LYS A 1 77 ? -7.211 -5.004 19.609 1 98.12 77 LYS A N 1
ATOM 591 C CA . LYS A 1 77 ? -6.574 -4.965 20.922 1 98.12 77 LYS A CA 1
ATOM 592 C C . LYS A 1 77 ? -6.023 -3.572 21.234 1 98.12 77 LYS A C 1
ATOM 594 O O . LYS A 1 77 ? -5.668 -3.275 22.375 1 98.12 77 LYS A O 1
ATOM 599 N N . ASP A 1 78 ? -5.953 -2.758 20.234 1 98.62 78 ASP A N 1
ATOM 600 C CA . ASP A 1 78 ? -5.305 -1.459 20.375 1 98.62 78 ASP A CA 1
ATOM 601 C C . ASP A 1 78 ? -6.32 -0.367 20.703 1 98.62 78 ASP A C 1
ATOM 603 O O . ASP A 1 78 ? -5.949 0.77 21 1 98.62 78 ASP A O 1
ATOM 607 N N . ILE A 1 79 ? -7.617 -0.73 20.656 1 98.19 79 ILE A N 1
ATOM 608 C CA . ILE A 1 79 ? -8.672 0.257 20.875 1 98.19 79 ILE A CA 1
ATOM 609 C C . ILE A 1 79 ? -8.477 0.942 22.219 1 98.19 79 ILE A C 1
ATOM 611 O O . ILE A 1 79 ? -8.258 0.276 23.234 1 98.19 79 ILE A O 1
ATOM 615 N N . GLY A 1 80 ? -8.453 2.273 22.203 1 98.19 80 GLY A N 1
ATOM 616 C CA . GLY A 1 80 ? -8.297 3.059 23.406 1 98.19 80 GLY A CA 1
ATOM 617 C C . GLY A 1 80 ? -6.867 3.471 23.688 1 98.19 80 GLY A C 1
ATOM 618 O O . GLY A 1 80 ? -6.613 4.352 24.5 1 98.19 80 GLY A O 1
ATOM 619 N N . ARG A 1 81 ? -5.941 2.92 22.953 1 98.5 81 ARG A N 1
ATOM 620 C CA . ARG A 1 81 ? -4.527 3.238 23.109 1 98.5 81 ARG A CA 1
ATOM 621 C C . ARG A 1 81 ? -4.117 4.395 22.203 1 98.5 81 ARG A C 1
ATOM 623 O O . ARG A 1 81 ? -4.727 4.617 21.156 1 98.5 81 ARG A O 1
ATOM 630 N N . LYS A 1 82 ? -3.086 5.117 22.625 1 98.62 82 LYS A N 1
ATOM 631 C CA . LYS A 1 82 ? -2.559 6.195 21.797 1 98.62 82 LYS A CA 1
ATOM 632 C C . LYS A 1 82 ? -1.991 5.656 20.484 1 98.62 82 LYS A C 1
ATOM 634 O O . LYS A 1 82 ? -1.237 4.684 20.484 1 98.62 82 LYS A O 1
ATOM 639 N N . LYS A 1 83 ? -2.371 6.34 19.391 1 98.56 83 LYS A N 1
ATOM 640 C CA . LYS A 1 83 ? -1.894 5.902 18.094 1 98.56 83 LYS A CA 1
ATOM 641 C C . LYS A 1 83 ? -0.369 5.906 18.031 1 98.56 83 LYS A C 1
ATOM 643 O O . LYS A 1 83 ? 0.239 4.996 17.453 1 98.56 83 LYS A O 1
ATOM 648 N N . THR A 1 84 ? 0.271 6.879 18.688 1 98.75 84 THR A N 1
ATOM 649 C CA . THR A 1 84 ? 1.725 7.004 18.672 1 98.75 84 THR A CA 1
ATOM 650 C C . THR A 1 84 ? 2.379 5.816 19.359 1 98.75 84 THR A C 1
ATOM 652 O O . THR A 1 84 ? 3.393 5.293 18.906 1 98.75 84 THR A O 1
ATOM 655 N N . GLU A 1 85 ? 1.788 5.363 20.422 1 98.62 85 GLU A N 1
ATOM 656 C CA . GLU A 1 85 ? 2.336 4.242 21.172 1 98.62 85 GLU A CA 1
ATOM 657 C C . GLU A 1 85 ? 2.205 2.934 20.406 1 98.62 85 GLU A C 1
ATOM 659 O O . GLU A 1 85 ? 3.156 2.154 20.328 1 98.62 85 GLU A O 1
ATOM 664 N N . VAL A 1 86 ? 1.048 2.729 19.859 1 98.81 86 VAL A N 1
ATOM 665 C CA . VAL A 1 86 ? 0.781 1.492 19.125 1 98.81 86 VAL A CA 1
ATOM 666 C C . VAL A 1 86 ? 1.69 1.406 17.906 1 98.81 86 VAL A C 1
ATOM 668 O O . VAL A 1 86 ? 2.34 0.382 17.672 1 98.81 86 VAL A O 1
ATOM 671 N N . VAL A 1 87 ? 1.791 2.488 17.109 1 98.88 87 VAL A N 1
ATOM 672 C CA . VAL A 1 87 ? 2.609 2.482 15.898 1 98.88 87 VAL A CA 1
ATOM 673 C C . VAL A 1 87 ? 4.074 2.262 16.266 1 98.88 87 VAL A C 1
ATOM 675 O O . VAL A 1 87 ? 4.789 1.523 15.586 1 98.88 87 VAL A O 1
ATOM 678 N N . SER A 1 88 ? 4.492 2.924 17.359 1 98.88 88 SER A N 1
ATOM 679 C CA . SER A 1 88 ? 5.859 2.732 17.844 1 98.88 88 SER A CA 1
ATOM 680 C C . SER A 1 88 ? 6.141 1.264 18.141 1 98.88 88 SER A C 1
ATOM 682 O O . SER A 1 88 ? 7.164 0.722 17.719 1 98.88 88 SER A O 1
ATOM 684 N N . GLU A 1 89 ? 5.234 0.606 18.828 1 98.75 89 GLU A N 1
ATOM 685 C CA . GLU A 1 89 ? 5.387 -0.797 19.203 1 98.75 89 GLU A CA 1
ATOM 686 C C . GLU A 1 89 ? 5.414 -1.693 17.969 1 98.75 89 GLU A C 1
ATOM 688 O O . GLU A 1 89 ? 6.266 -2.576 17.859 1 98.75 89 GLU A O 1
ATOM 693 N N . VAL A 1 90 ? 4.52 -1.447 17.062 1 98.75 90 VAL A N 1
ATOM 694 C CA . VAL A 1 90 ? 4.414 -2.264 15.852 1 98.75 90 VAL A CA 1
ATOM 695 C C . VAL A 1 90 ? 5.684 -2.117 15.016 1 98.75 90 VAL A C 1
ATOM 697 O O . VAL A 1 90 ? 6.223 -3.107 14.523 1 98.75 90 VAL A O 1
ATOM 700 N N . LEU A 1 91 ? 6.152 -0.869 14.8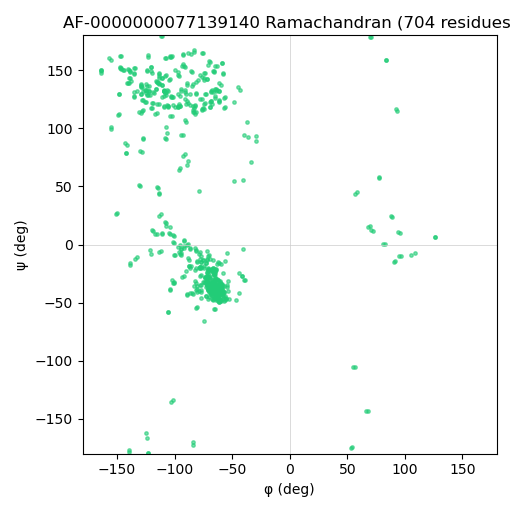59 1 98.81 91 LEU A N 1
ATOM 701 C CA . LEU A 1 91 ? 7.363 -0.65 14.078 1 98.81 91 LEU A CA 1
ATOM 702 C C . LEU A 1 91 ? 8.555 -1.358 14.703 1 98.81 91 LEU A C 1
ATOM 704 O O . LEU A 1 91 ? 9.383 -1.944 14 1 98.81 91 LEU A O 1
ATOM 708 N N . LYS A 1 92 ? 8.633 -1.353 16 1 98.56 92 LYS A N 1
ATOM 709 C CA . LYS A 1 92 ? 9.75 -1.987 16.703 1 98.56 92 LYS A CA 1
ATOM 710 C C . LYS A 1 92 ? 9.68 -3.506 16.578 1 98.56 92 LYS A C 1
ATOM 712 O O . LYS A 1 92 ? 10.711 -4.184 16.625 1 98.56 92 LYS A O 1
ATOM 717 N N . GLU A 1 93 ? 8.484 -4.043 16.422 1 98.25 93 GLU A N 1
ATOM 718 C CA . GLU A 1 93 ? 8.336 -5.473 16.156 1 98.25 93 GLU A CA 1
ATOM 719 C C . GLU A 1 93 ? 8.891 -5.848 14.789 1 98.25 93 GLU A C 1
ATOM 721 O O . GLU A 1 93 ? 9.406 -6.953 14.602 1 98.25 93 GLU A O 1
ATOM 726 N N . HIS A 1 94 ? 8.789 -4.934 13.836 1 98.38 94 HIS A N 1
ATOM 727 C CA . HIS A 1 94 ? 9.281 -5.172 12.484 1 98.38 94 HIS A CA 1
ATOM 728 C C . HIS A 1 94 ? 10.773 -4.863 12.383 1 98.38 94 HIS A C 1
ATOM 730 O O . HIS A 1 94 ? 11.508 -5.578 11.695 1 98.38 94 HIS A O 1
ATOM 736 N N . ILE A 1 95 ? 11.141 -3.756 13.016 1 98 95 ILE A N 1
ATOM 737 C CA . ILE A 1 95 ? 12.516 -3.27 12.961 1 98 95 ILE A CA 1
ATOM 738 C C . ILE A 1 95 ? 13.039 -3.025 14.375 1 98 95 ILE A C 1
ATOM 740 O O . ILE A 1 95 ? 13.023 -1.893 14.867 1 98 95 ILE A O 1
ATOM 744 N N . PRO A 1 96 ? 13.648 -4.039 14.969 1 97 96 PRO A N 1
ATOM 745 C CA . PRO A 1 96 ? 14.023 -3.941 16.391 1 97 96 PRO A CA 1
ATOM 746 C C . PRO A 1 96 ? 15.062 -2.857 16.641 1 97 96 PRO A C 1
ATOM 748 O O . PRO A 1 96 ? 15.188 -2.375 17.766 1 97 96 PRO A O 1
ATOM 751 N N . TRP A 1 97 ? 15.805 -2.428 15.695 1 96.31 97 TRP A N 1
ATOM 752 C CA . TRP A 1 97 ? 16.906 -1.487 15.898 1 96.31 97 TRP A CA 1
ATOM 753 C C . TRP A 1 97 ? 16.484 -0.071 15.516 1 96.31 97 TRP A C 1
ATOM 755 O O . TRP A 1 97 ? 17.312 0.843 15.5 1 96.31 97 TRP A O 1
ATOM 765 N N . ILE A 1 98 ? 15.219 0.137 15.219 1 98 98 ILE A N 1
ATOM 766 C CA . ILE A 1 98 ? 14.742 1.445 14.781 1 98 98 ILE A CA 1
ATOM 767 C C . ILE A 1 98 ? 14.688 2.396 15.977 1 98 98 ILE A C 1
ATOM 769 O O . ILE A 1 98 ? 14.383 1.979 17.094 1 98 98 ILE A O 1
ATOM 773 N N . GLN A 1 99 ? 15.047 3.666 15.766 1 98.38 99 GLN A N 1
ATOM 774 C CA . GLN A 1 99 ? 14.883 4.727 16.75 1 98.38 99 GLN A CA 1
ATOM 775 C C . GLN A 1 99 ? 13.594 5.504 16.516 1 98.38 99 GLN A C 1
ATOM 777 O O . GLN A 1 99 ? 13.406 6.102 15.461 1 98.38 99 GLN A O 1
ATOM 782 N N . ILE A 1 100 ? 12.719 5.492 17.578 1 98.62 100 ILE A N 1
ATOM 783 C CA . ILE A 1 100 ? 11.422 6.137 17.422 1 98.62 100 ILE A CA 1
ATOM 784 C C . ILE A 1 100 ? 11.242 7.203 18.5 1 98.62 100 ILE A C 1
ATOM 786 O O . ILE A 1 100 ? 11.523 6.957 19.688 1 98.62 100 ILE A O 1
ATOM 790 N N . GLU A 1 101 ? 10.906 8.359 18.125 1 97.81 101 GLU A N 1
ATOM 791 C CA . GLU A 1 101 ? 10.43 9.422 19.016 1 97.81 101 GLU A CA 1
ATOM 792 C C . GLU A 1 101 ? 8.938 9.68 18.812 1 97.81 101 GLU A C 1
ATOM 794 O O . GLU A 1 101 ? 8.461 9.75 17.672 1 97.81 101 GLU A O 1
ATOM 799 N N . THR A 1 102 ? 8.18 9.75 19.906 1 97.94 102 THR A N 1
ATOM 800 C CA . THR A 1 102 ? 6.734 9.945 19.797 1 97.94 102 THR A CA 1
ATOM 801 C C . THR A 1 102 ? 6.328 11.305 20.375 1 97.94 102 THR A C 1
ATOM 803 O O . THR A 1 102 ? 6.902 11.766 21.359 1 97.94 102 THR A O 1
ATOM 806 N N . PHE A 1 103 ? 5.41 11.961 19.672 1 95.81 103 PHE A N 1
ATOM 807 C CA . PHE A 1 103 ? 4.84 13.234 20.094 1 95.81 103 PHE A CA 1
ATOM 808 C C . PHE A 1 103 ? 3.318 13.18 20.078 1 95.81 103 PHE A C 1
ATOM 810 O O . PHE A 1 103 ? 2.703 13.008 19.031 1 95.81 103 PHE A O 1
ATOM 817 N N . SER A 1 104 ? 2.682 13.289 21.234 1 92.81 104 SER A N 1
ATOM 818 C CA . SER A 1 104 ? 1.225 13.312 21.328 1 92.81 104 SER A CA 1
ATOM 819 C C . SER A 1 104 ? 0.685 14.734 21.266 1 92.81 104 SER A C 1
ATOM 821 O O . SER A 1 104 ? 0.315 15.305 22.297 1 92.81 104 SER A O 1
ATOM 823 N N . GLU A 1 105 ? 0.64 15.297 20.047 1 87.62 105 GLU A N 1
ATOM 824 C CA . GLU A 1 105 ? 0.268 16.703 19.891 1 87.62 105 GLU A CA 1
ATOM 825 C C . GLU A 1 105 ? -0.642 16.891 18.672 1 87.62 105 GLU A C 1
ATOM 827 O O . GLU A 1 105 ? -0.491 16.203 17.672 1 87.62 105 GLU A O 1
ATOM 832 N N . PHE A 1 106 ? -1.613 17.703 18.859 1 84.88 106 PHE A N 1
ATOM 833 C CA . PHE A 1 106 ? -2.363 18.25 17.719 1 84.88 106 PHE A CA 1
ATOM 834 C C . PHE A 1 106 ? -1.666 19.469 17.141 1 84.88 106 PHE A C 1
ATOM 836 O O . PHE A 1 106 ? -1.479 20.469 17.828 1 84.88 106 PHE A O 1
ATOM 843 N N . LEU A 1 107 ? -1.294 19.344 15.844 1 87.94 107 LEU A N 1
ATOM 844 C CA . LEU A 1 107 ? -0.494 20.406 15.25 1 87.94 107 LEU A CA 1
ATOM 845 C C . LEU A 1 107 ? -1.388 21.5 14.656 1 87.94 107 LEU A C 1
ATOM 847 O O . LEU A 1 107 ? -2.301 21.188 13.883 1 87.94 107 LEU A O 1
ATOM 851 N N . ASN A 1 108 ? -1.188 22.641 15.125 1 83.81 108 ASN A N 1
ATOM 852 C CA . ASN A 1 108 ? -1.79 23.844 14.586 1 83.81 108 ASN A CA 1
ATOM 853 C C . ASN A 1 108 ? -0.792 25 14.562 1 83.81 108 ASN A C 1
ATOM 855 O O . ASN A 1 108 ? 0.394 24.812 14.836 1 83.81 108 ASN A O 1
ATOM 859 N N . SER A 1 109 ? -1.29 26.156 14.102 1 81.94 109 SER A N 1
ATOM 860 C CA . SER A 1 109 ? -0.396 27.281 13.891 1 81.94 109 SER A CA 1
ATOM 861 C C . SER A 1 109 ? 0.298 27.688 15.188 1 81.94 109 SER A C 1
ATOM 863 O O . SER A 1 109 ? 1.363 28.312 15.164 1 81.94 109 SER A O 1
ATOM 865 N N . ASN A 1 110 ? -0.227 27.234 16.344 1 78 110 ASN A N 1
ATOM 866 C CA . ASN A 1 110 ? 0.318 27.625 17.641 1 78 110 ASN A CA 1
ATOM 867 C C . ASN A 1 110 ? 1.207 26.531 18.219 1 78 110 ASN A C 1
ATOM 869 O O . ASN A 1 110 ? 1.763 26.688 19.312 1 78 110 ASN A O 1
ATOM 873 N N . SER A 1 111 ? 1.344 25.484 17.469 1 83.56 111 SER A N 1
ATOM 874 C CA . SER A 1 111 ? 2.109 24.359 17.969 1 83.56 111 SER A CA 1
ATOM 875 C C . SER A 1 111 ? 3.596 24.688 18.062 1 83.56 111 SER A C 1
ATOM 877 O O . SER A 1 111 ? 4.066 25.625 17.422 1 83.56 111 SER A O 1
ATOM 879 N N . ASN A 1 112 ? 4.27 23.906 18.938 1 80.94 112 ASN A N 1
ATOM 880 C CA . ASN A 1 112 ? 5.715 24.047 19.109 1 80.94 112 ASN A CA 1
ATOM 881 C C . ASN A 1 112 ? 6.477 23.594 17.875 1 80.94 112 ASN A C 1
ATOM 883 O O . ASN A 1 112 ? 6.426 22.422 17.5 1 80.94 112 ASN A O 1
ATOM 887 N N . THR A 1 113 ? 7.25 24.469 17.359 1 86.5 113 THR A N 1
ATOM 888 C CA . THR A 1 113 ? 7.988 24.203 16.125 1 86.5 113 THR A CA 1
ATOM 889 C C . THR A 1 113 ? 9.219 23.359 16.406 1 86.5 113 THR A C 1
ATOM 891 O O . THR A 1 113 ? 9.836 22.812 15.484 1 86.5 113 THR A O 1
ATOM 894 N N . GLN A 1 114 ? 9.523 23.141 17.688 1 88.19 114 GLN A N 1
ATOM 895 C CA . GLN A 1 114 ? 10.711 22.375 18.047 1 88.19 114 GLN A CA 1
ATOM 896 C C . GLN A 1 114 ? 10.609 20.922 17.578 1 88.19 114 GLN A C 1
ATOM 898 O O . GLN A 1 114 ? 11.625 20.266 17.344 1 88.19 114 GLN A O 1
ATOM 903 N N . ILE A 1 115 ? 9.375 20.484 17.375 1 92.06 115 ILE A N 1
ATOM 904 C CA . ILE A 1 115 ? 9.133 19.125 16.922 1 92.06 115 ILE A CA 1
ATOM 905 C C . ILE A 1 115 ? 9.711 18.938 15.523 1 92.06 115 ILE A C 1
ATOM 907 O O . ILE A 1 115 ? 10.047 17.812 15.133 1 92.06 115 ILE A O 1
ATOM 911 N N . PHE A 1 116 ? 9.867 20.047 14.797 1 94.06 116 PHE A N 1
ATOM 912 C CA . PHE A 1 116 ? 10.305 19.969 13.406 1 94.06 116 PHE A CA 1
ATOM 913 C C . PHE A 1 116 ? 11.828 20.062 13.312 1 94.06 116 PHE A C 1
ATOM 915 O O . PHE A 1 116 ? 12.391 20.031 12.219 1 94.06 116 PHE A O 1
ATOM 922 N N . GLU A 1 117 ? 12.492 20.109 14.508 1 89.75 117 GLU A N 1
ATOM 923 C CA . GLU A 1 117 ? 13.938 20.281 14.484 1 89.75 117 GLU A CA 1
ATOM 924 C C . GLU A 1 117 ? 14.648 18.953 14.234 1 89.75 117 GLU A C 1
ATOM 926 O O . GLU A 1 117 ? 14.258 17.922 14.781 1 89.75 117 GLU A O 1
ATOM 931 N N . THR A 1 118 ? 15.602 18.844 13.281 1 90.5 118 THR A N 1
ATOM 932 C CA . THR A 1 118 ? 16.594 17.781 13.117 1 90.5 118 THR A CA 1
ATOM 933 C C . THR A 1 118 ? 16.031 16.641 12.266 1 90.5 118 THR A C 1
ATOM 935 O O . THR A 1 118 ? 16.312 15.469 12.531 1 90.5 118 THR A O 1
ATOM 938 N N . TRP A 1 119 ? 15.07 16.891 11.438 1 97.38 119 TRP A N 1
ATOM 939 C CA . TRP A 1 119 ? 14.578 15.875 10.523 1 97.38 119 TRP A CA 1
ATOM 940 C C . TRP A 1 119 ? 15 16.172 9.094 1 97.38 119 TRP A C 1
ATOM 942 O O . TRP A 1 119 ? 15.094 17.344 8.695 1 97.38 119 TRP A O 1
ATOM 952 N N . ASP A 1 120 ? 15.273 15.141 8.336 1 97.44 120 ASP A N 1
ATOM 953 C CA . ASP A 1 120 ? 15.688 15.312 6.949 1 97.44 120 ASP A CA 1
ATOM 954 C C . ASP A 1 120 ? 14.492 15.633 6.055 1 97.44 120 ASP A C 1
ATOM 956 O O . ASP A 1 120 ? 14.633 16.297 5.027 1 97.44 120 ASP A O 1
ATOM 960 N N . ILE A 1 121 ? 13.344 15.219 6.43 1 98 121 ILE A N 1
ATOM 961 C CA . ILE A 1 121 ? 12.141 15.406 5.629 1 98 121 ILE A CA 1
ATOM 962 C C . ILE A 1 121 ? 10.906 15.164 6.492 1 98 121 ILE A C 1
ATOM 964 O O . ILE A 1 121 ? 10.961 14.414 7.473 1 98 121 ILE A O 1
ATOM 968 N N . VAL A 1 122 ? 9.75 15.867 6.172 1 98.5 122 VAL A N 1
ATOM 969 C CA . VAL A 1 122 ? 8.5 15.758 6.906 1 98.5 122 VAL A CA 1
ATOM 970 C C . VAL A 1 122 ? 7.414 15.18 5.996 1 98.5 122 VAL A C 1
ATOM 972 O O . VAL A 1 122 ? 7.324 15.539 4.82 1 98.5 122 VAL A O 1
ATOM 975 N N . LEU A 1 123 ? 6.688 14.227 6.539 1 98.56 123 LEU A N 1
ATOM 976 C CA . LEU A 1 123 ? 5.504 13.695 5.875 1 98.56 123 LEU A CA 1
ATOM 977 C C . LEU A 1 123 ? 4.23 14.195 6.551 1 98.56 123 LEU A C 1
ATOM 979 O O . LEU A 1 123 ? 4.023 13.961 7.746 1 98.56 123 LEU A O 1
ATOM 983 N N . ASP A 1 124 ? 3.414 14.898 5.789 1 98.19 124 ASP A N 1
ATOM 984 C CA . ASP A 1 124 ? 2.088 15.305 6.246 1 98.19 124 ASP A CA 1
ATOM 985 C C . ASP A 1 124 ? 1.036 14.266 5.863 1 98.19 124 ASP A C 1
ATOM 987 O O . ASP A 1 124 ? 0.654 14.156 4.695 1 98.19 124 ASP A O 1
ATOM 991 N N . CYS A 1 125 ? 0.581 13.531 6.879 1 98.06 125 CYS A N 1
ATOM 992 C CA . CYS A 1 125 ? -0.44 12.508 6.707 1 98.06 125 CYS A CA 1
ATOM 993 C C . CYS A 1 125 ? -1.727 12.891 7.426 1 98.06 125 CYS A C 1
ATOM 995 O O . CYS A 1 125 ? -2.484 12.023 7.859 1 98.06 125 CYS A O 1
ATOM 997 N N . THR A 1 126 ? -1.91 14.172 7.629 1 94.44 126 THR A N 1
ATOM 998 C CA . THR A 1 126 ? -3.086 14.656 8.344 1 94.44 126 THR A CA 1
ATOM 999 C C . THR A 1 126 ? -4.266 14.828 7.395 1 94.44 126 THR A C 1
ATOM 1001 O O . THR A 1 126 ? -4.102 14.773 6.176 1 94.44 126 THR A O 1
ATOM 1004 N N . ASP A 1 127 ? -5.457 14.938 7.992 1 85.81 127 ASP A N 1
ATOM 1005 C CA . ASP A 1 127 ? -6.652 15.055 7.164 1 85.81 127 ASP A CA 1
ATOM 1006 C C . ASP A 1 127 ? -7.367 16.375 7.418 1 85.81 127 ASP A C 1
ATOM 1008 O O . ASP A 1 127 ? -8.523 16.562 7.027 1 85.81 127 ASP A O 1
ATOM 1012 N N . THR A 1 128 ? -6.68 17.281 8.141 1 82.25 128 THR A N 1
ATOM 1013 C CA . THR A 1 128 ? -7.297 18.578 8.414 1 82.25 128 THR A CA 1
ATOM 1014 C C . THR A 1 128 ? -6.523 19.703 7.734 1 82.25 128 THR A C 1
ATOM 1016 O O . THR A 1 128 ? -5.293 19.672 7.688 1 82.25 128 THR A O 1
ATOM 1019 N N . ILE A 1 129 ? -7.285 20.562 7.227 1 81 129 ILE A N 1
ATOM 1020 C CA . ILE A 1 129 ? -6.695 21.688 6.5 1 81 129 ILE A CA 1
ATOM 1021 C C . ILE A 1 129 ? -5.84 22.516 7.449 1 81 129 ILE A C 1
ATOM 1023 O O . ILE A 1 129 ? -4.77 23 7.066 1 81 129 ILE A O 1
ATOM 1027 N N . ILE A 1 130 ? -6.277 22.641 8.648 1 80.88 130 ILE A N 1
ATOM 1028 C CA . ILE A 1 130 ? -5.574 23.422 9.656 1 80.88 130 ILE A CA 1
ATOM 1029 C C . ILE A 1 130 ? -4.176 22.859 9.875 1 80.88 130 ILE A C 1
ATOM 1031 O O . ILE A 1 130 ? -3.189 23.594 9.875 1 80.88 130 ILE A O 1
ATOM 1035 N N . SER A 1 131 ? -4.102 21.578 10.047 1 88.69 131 SER A N 1
ATOM 1036 C CA . SER A 1 131 ? -2.816 20.922 10.25 1 88.69 131 SER A CA 1
ATOM 1037 C C . SER A 1 131 ? -1.943 21 9.008 1 88.69 131 SER A C 1
ATOM 1039 O O . SER A 1 131 ? -0.735 21.234 9.102 1 88.69 131 SER A O 1
ATOM 1041 N N . LYS A 1 132 ? -2.582 20.875 7.848 1 91.31 132 LYS A N 1
ATOM 1042 C CA . LYS A 1 132 ? -1.828 20.891 6.594 1 91.31 132 LYS A CA 1
ATOM 1043 C C . LYS A 1 132 ? -1.136 22.25 6.398 1 91.31 132 LYS A C 1
ATOM 1045 O O . LYS A 1 132 ? 0.033 22.297 6.008 1 91.31 132 LYS A O 1
ATOM 1050 N N . TYR A 1 133 ? -1.888 23.297 6.684 1 88.12 133 TYR A N 1
ATOM 1051 C CA . TYR A 1 133 ? -1.316 24.625 6.523 1 88.12 133 TYR A CA 1
ATOM 1052 C C . TYR A 1 133 ? -0.236 24.891 7.566 1 88.12 133 TYR A C 1
ATOM 1054 O O . TYR A 1 133 ? 0.806 25.469 7.262 1 88.12 133 TYR A O 1
ATOM 1062 N N . ALA A 1 134 ? -0.49 24.484 8.789 1 90.75 134 ALA A N 1
ATOM 1063 C CA . ALA A 1 134 ? 0.497 24.656 9.844 1 90.75 134 ALA A CA 1
ATOM 1064 C C . ALA A 1 134 ? 1.789 23.906 9.523 1 90.75 134 ALA A C 1
ATOM 1066 O O . ALA A 1 134 ? 2.883 24.469 9.656 1 90.75 134 ALA A O 1
ATOM 1067 N N . ILE A 1 135 ? 1.666 22.688 9.078 1 95.25 135 ILE A N 1
ATOM 1068 C CA . ILE A 1 135 ? 2.814 21.844 8.742 1 95.25 135 ILE A CA 1
ATOM 1069 C C . ILE A 1 135 ? 3.605 22.5 7.605 1 95.25 135 ILE A C 1
ATOM 1071 O O . ILE A 1 135 ? 4.836 22.562 7.664 1 95.25 135 ILE A O 1
ATOM 1075 N N . ASN A 1 136 ? 2.838 22.938 6.562 1 93.88 136 ASN A N 1
ATOM 1076 C CA . ASN A 1 136 ? 3.469 23.641 5.449 1 93.88 136 ASN A CA 1
ATOM 1077 C C . ASN A 1 136 ? 4.312 24.812 5.93 1 93.88 136 ASN A C 1
ATOM 1079 O O . ASN A 1 136 ? 5.473 24.953 5.543 1 93.88 136 ASN A O 1
ATOM 1083 N N . ASP A 1 137 ? 3.721 25.594 6.812 1 91.56 137 ASP A N 1
ATOM 1084 C CA . ASP A 1 137 ? 4.383 26.797 7.289 1 91.56 137 ASP A CA 1
ATOM 1085 C C . ASP A 1 137 ? 5.602 26.453 8.141 1 91.56 137 ASP A C 1
ATOM 1087 O O . ASP A 1 137 ? 6.641 27.109 8.039 1 91.56 137 ASP A O 1
ATOM 1091 N N . PHE A 1 138 ? 5.492 25.453 8.977 1 93.75 138 PHE A N 1
ATOM 1092 C CA . PHE A 1 138 ? 6.605 25.031 9.82 1 93.75 138 PHE A CA 1
ATOM 1093 C C . PHE A 1 138 ? 7.75 24.5 8.969 1 93.75 138 PHE A C 1
ATOM 1095 O O . PHE A 1 138 ? 8.922 24.766 9.258 1 93.75 138 PHE A O 1
ATOM 1102 N N . CYS A 1 139 ? 7.445 23.734 7.93 1 95.25 139 CYS A N 1
ATOM 1103 C CA . CYS A 1 139 ? 8.469 23.188 7.043 1 95.25 139 CYS A CA 1
ATOM 1104 C C . CYS A 1 139 ? 9.203 24.312 6.309 1 95.25 139 CYS A C 1
ATOM 1106 O O . CYS A 1 139 ? 10.422 24.25 6.141 1 95.25 139 CYS A O 1
ATOM 1108 N N . LEU A 1 140 ? 8.453 25.328 5.844 1 92.19 140 LEU A N 1
ATOM 1109 C CA . LEU A 1 140 ? 9.062 26.484 5.18 1 92.19 140 LEU A CA 1
ATOM 1110 C C . LEU A 1 140 ? 10.008 27.219 6.129 1 92.19 140 LEU A C 1
ATOM 1112 O O . LEU A 1 140 ? 11.117 27.594 5.742 1 92.19 140 LEU A O 1
ATOM 1116 N N . GLU A 1 141 ? 9.531 27.359 7.348 1 90.38 141 GLU A N 1
ATOM 1117 C CA . GLU A 1 141 ? 10.312 28.062 8.359 1 90.38 141 GLU A CA 1
ATOM 1118 C C . GLU A 1 141 ? 11.625 27.328 8.648 1 90.38 141 GLU A C 1
ATOM 1120 O O . GLU A 1 141 ? 12.672 27.969 8.812 1 90.38 141 GLU A O 1
ATOM 1125 N N . LYS A 1 142 ? 11.602 26.031 8.711 1 93.5 142 LYS A N 1
ATOM 1126 C CA . LYS A 1 142 ? 12.766 25.234 9.086 1 93.5 142 LYS A CA 1
ATOM 1127 C C . LYS A 1 142 ? 13.516 24.75 7.848 1 93.5 142 LYS A C 1
ATOM 1129 O O . LYS A 1 142 ? 14.547 24.078 7.965 1 93.5 142 LYS A O 1
ATOM 1134 N N . LYS A 1 143 ? 13.047 25.078 6.668 1 93.62 143 LYS A N 1
ATOM 1135 C CA . LYS A 1 143 ? 13.641 24.703 5.383 1 93.62 143 LYS A CA 1
ATOM 1136 C C . LYS A 1 143 ? 13.766 23.188 5.262 1 93.62 143 LYS A C 1
ATOM 1138 O O . LYS A 1 143 ? 14.836 22.672 4.914 1 93.62 143 LYS A O 1
ATOM 1143 N N . ILE A 1 144 ? 12.703 22.516 5.668 1 96 144 ILE A N 1
ATOM 1144 C CA . ILE A 1 144 ? 12.641 21.062 5.578 1 96 144 ILE A CA 1
ATOM 1145 C C . ILE A 1 144 ? 11.68 20.656 4.465 1 96 144 ILE A C 1
ATOM 1147 O O . ILE A 1 144 ? 10.562 21.172 4.383 1 96 144 ILE A O 1
ATOM 1151 N N . PRO A 1 145 ? 12.125 19.766 3.541 1 96.56 145 PRO A N 1
ATOM 1152 C CA . PRO A 1 145 ? 11.195 19.297 2.512 1 96.56 145 PRO A CA 1
ATOM 1153 C C . PRO A 1 145 ? 9.945 18.641 3.096 1 96.56 145 PRO A C 1
ATOM 1155 O O . PRO A 1 145 ? 10 18.047 4.176 1 96.56 145 PRO A O 1
ATOM 1158 N N . LEU A 1 146 ? 8.836 18.828 2.357 1 97.38 146 LEU A N 1
ATOM 1159 C CA . LEU A 1 146 ? 7.527 18.375 2.822 1 97.38 146 LEU A CA 1
ATOM 1160 C C . LEU A 1 146 ? 6.871 17.469 1.788 1 97.38 146 LEU A C 1
ATOM 1162 O O . LEU A 1 146 ? 6.754 17.844 0.616 1 97.38 146 LEU A O 1
ATOM 1166 N N . VAL A 1 147 ? 6.539 16.234 2.219 1 98.25 147 VAL A N 1
ATOM 1167 C CA . VAL A 1 147 ? 5.719 15.352 1.404 1 98.25 147 VAL A CA 1
ATOM 1168 C C . VAL A 1 147 ? 4.281 15.352 1.926 1 98.25 147 VAL A C 1
ATOM 1170 O O . VAL A 1 147 ? 4.051 15.148 3.119 1 98.25 147 VAL A O 1
ATOM 1173 N N . THR A 1 148 ? 3.316 15.617 1.029 1 97.06 148 THR A N 1
ATOM 1174 C CA . THR A 1 148 ? 1.911 15.688 1.416 1 97.06 148 THR A CA 1
ATOM 1175 C C . THR A 1 148 ? 1.089 14.656 0.649 1 97.06 148 THR A C 1
ATOM 1177 O O . THR A 1 148 ? 1.52 14.164 -0.396 1 97.06 148 THR A O 1
ATOM 1180 N N . ALA A 1 149 ? -0.007 14.242 1.263 1 97 149 ALA A N 1
ATOM 1181 C CA . ALA A 1 149 ? -1.015 13.461 0.558 1 97 149 ALA A CA 1
ATOM 1182 C C . ALA A 1 149 ? -2.414 13.766 1.082 1 97 149 ALA A C 1
ATOM 1184 O O . ALA A 1 149 ? -2.572 14.258 2.201 1 97 149 ALA A O 1
ATOM 1185 N N . SER A 1 150 ? -3.338 13.594 0.256 1 91.88 150 SER A N 1
ATOM 1186 C CA . SER A 1 150 ? -4.754 13.703 0.584 1 91.88 150 SER A CA 1
ATOM 1187 C C . SER A 1 150 ? -5.57 12.641 -0.15 1 91.88 150 SER A C 1
ATOM 1189 O O . SER A 1 150 ? -5.25 12.281 -1.284 1 91.88 150 SER A O 1
ATOM 1191 N N . VAL A 1 151 ? -6.516 12.102 0.619 1 94 151 VAL A N 1
ATOM 1192 C CA . VAL A 1 151 ? -7.422 11.125 0.026 1 94 151 VAL A CA 1
ATOM 1193 C C . VAL A 1 151 ? -8.867 11.562 0.229 1 94 151 VAL A C 1
ATOM 1195 O O . VAL A 1 151 ? -9.242 12.008 1.318 1 94 151 VAL A O 1
ATOM 1198 N N . PHE A 1 152 ? -9.648 11.562 -0.839 1 87.06 152 PHE A N 1
ATOM 1199 C CA . PHE A 1 152 ? -11.078 11.828 -0.812 1 87.06 152 PHE A CA 1
ATOM 1200 C C . PHE A 1 152 ? -11.844 10.766 -1.589 1 87.06 152 PHE A C 1
ATOM 1202 O O . PHE A 1 152 ? -11.758 10.703 -2.816 1 87.06 152 PHE A O 1
ATOM 1209 N N . ARG A 1 153 ? -12.633 10.031 -0.813 1 92.75 153 ARG A N 1
ATOM 1210 C CA . ARG A 1 153 ? -13.375 8.922 -1.402 1 92.75 153 ARG A CA 1
ATOM 1211 C C . ARG A 1 153 ? -12.445 7.957 -2.121 1 92.75 153 ARG A C 1
ATOM 1213 O O . ARG A 1 153 ? -11.609 7.301 -1.489 1 92.75 153 ARG A O 1
ATOM 1220 N N . THR A 1 154 ? -12.453 7.992 -3.461 1 94.62 154 THR A N 1
ATOM 1221 C CA . THR A 1 154 ? -11.656 7.043 -4.23 1 94.62 154 THR A CA 1
ATOM 1222 C C . THR A 1 154 ? -10.508 7.754 -4.938 1 94.62 154 THR A C 1
ATOM 1224 O O . THR A 1 154 ? -9.789 7.145 -5.734 1 94.62 154 THR A O 1
ATOM 1227 N N . SER A 1 155 ? -10.305 8.992 -4.602 1 92.94 155 SER A N 1
ATOM 1228 C CA . SER A 1 155 ? -9.266 9.797 -5.23 1 92.94 155 SER A CA 1
ATOM 1229 C C . SER A 1 155 ? -8.164 10.164 -4.234 1 92.94 155 SER A C 1
ATOM 1231 O O . SER A 1 155 ? -8.43 10.305 -3.039 1 92.94 155 SER A O 1
ATOM 1233 N N . ALA A 1 156 ? -6.949 10.18 -4.754 1 95.56 156 ALA A N 1
ATOM 1234 C CA . ALA A 1 156 ? -5.84 10.586 -3.891 1 95.56 156 ALA A CA 1
ATOM 1235 C C . ALA A 1 156 ? -4.855 11.469 -4.645 1 95.56 156 ALA A C 1
ATOM 1237 O O . ALA A 1 156 ? -4.797 11.445 -5.875 1 95.56 156 ALA A O 1
ATOM 1238 N N . GLN A 1 157 ? -4.242 12.305 -3.941 1 93.56 157 GLN A N 1
ATOM 1239 C CA . GLN A 1 157 ? -3.145 13.117 -4.461 1 93.56 157 GLN A CA 1
ATOM 1240 C C . GLN A 1 157 ? -1.972 13.148 -3.484 1 93.56 157 GLN A C 1
ATOM 1242 O O . GLN A 1 157 ? -2.158 12.992 -2.275 1 93.56 157 GLN A O 1
ATOM 1247 N N . PHE A 1 158 ? -0.782 13.219 -3.957 1 96.75 158 PHE A N 1
ATOM 1248 C CA . PHE A 1 158 ? 0.424 13.352 -3.148 1 96.75 158 PHE A CA 1
ATOM 1249 C C . PHE A 1 158 ? 1.47 14.195 -3.869 1 96.75 158 PHE A C 1
ATOM 1251 O O . PHE A 1 158 ? 1.447 14.312 -5.094 1 96.75 158 PHE A O 1
ATOM 1258 N N . ALA A 1 159 ? 2.291 14.859 -3.096 1 95.94 159 ALA A N 1
ATOM 1259 C CA . ALA A 1 159 ? 3.26 15.797 -3.65 1 95.94 159 ALA A CA 1
ATOM 1260 C C . ALA A 1 159 ? 4.453 15.969 -2.713 1 95.94 159 ALA A C 1
ATOM 1262 O O . ALA A 1 159 ? 4.391 15.586 -1.543 1 95.94 159 ALA A O 1
ATOM 1263 N N . ILE A 1 160 ? 5.488 16.406 -3.299 1 95.94 160 ILE A N 1
ATOM 1264 C CA . ILE A 1 160 ? 6.664 16.766 -2.52 1 95.94 160 ILE A CA 1
ATOM 1265 C C . ILE A 1 160 ? 7.051 18.219 -2.807 1 95.94 160 ILE A C 1
ATOM 1267 O O . ILE A 1 160 ? 7.012 18.656 -3.959 1 95.94 160 ILE A O 1
ATOM 1271 N N . PHE A 1 161 ? 7.281 18.969 -1.749 1 94.94 161 PHE A N 1
ATOM 1272 C CA . PHE A 1 161 ? 7.648 20.391 -1.828 1 94.94 161 PHE A CA 1
ATOM 1273 C C . PHE A 1 161 ? 9.008 20.625 -1.187 1 94.94 161 PHE A C 1
ATOM 1275 O O . PHE A 1 161 ? 9.367 19.969 -0.21 1 94.94 161 PHE A O 1
ATOM 1282 N N . SER A 1 162 ? 9.688 21.609 -1.774 1 89.69 162 SER A N 1
ATOM 1283 C CA . SER A 1 162 ? 10.969 22.016 -1.212 1 89.69 162 SER A CA 1
ATOM 1284 C C . SER A 1 162 ? 10.781 22.812 0.082 1 89.69 162 SER A C 1
ATOM 1286 O O . SER A 1 162 ? 9.773 23.5 0.252 1 89.69 162 SER A O 1
ATOM 1288 N N . GLY A 1 163 ? 11.797 22.609 0.948 1 87.94 163 GLY A N 1
ATOM 1289 C CA . GLY A 1 163 ? 11.797 23.422 2.152 1 87.94 163 GLY A CA 1
ATOM 1290 C C . GLY A 1 163 ? 12.031 24.891 1.874 1 87.94 163 GLY A C 1
ATOM 1291 O O . GLY A 1 163 ? 11.742 25.75 2.721 1 87.94 163 GLY A O 1
ATOM 1292 N N . ASP A 1 164 ? 12.594 25.094 0.702 1 83.12 164 ASP A N 1
ATOM 1293 C CA . ASP A 1 164 ? 12.852 26.484 0.328 1 83.12 164 ASP A CA 1
ATOM 1294 C C . ASP A 1 164 ? 11.602 27.141 -0.244 1 83.12 164 ASP A C 1
ATOM 1296 O O . ASP A 1 164 ? 11.57 28.359 -0.432 1 83.12 164 ASP A O 1
ATOM 1300 N N . GLY A 1 165 ? 10.734 26.344 -0.299 1 74.44 165 GLY A N 1
ATOM 1301 C CA . GLY A 1 165 ? 9.516 26.859 -0.915 1 74.44 165 GLY A CA 1
ATOM 1302 C C . GLY A 1 165 ? 9.664 27.109 -2.404 1 74.44 165 GLY A C 1
ATOM 1303 O O . GLY A 1 165 ? 10.602 26.609 -3.033 1 74.44 165 GLY A O 1
ATOM 1304 N N . LYS A 1 166 ? 8.602 27.562 -3.105 1 81.44 166 LYS A N 1
ATOM 1305 C CA . LYS A 1 166 ? 8.625 27.984 -4.504 1 81.44 166 LYS A CA 1
ATOM 1306 C C . LYS A 1 166 ? 8.633 26.781 -5.441 1 81.44 166 LYS A C 1
ATOM 1308 O O . LYS A 1 166 ? 9.562 26.609 -6.234 1 81.44 166 LYS A O 1
ATOM 1313 N N . PRO A 1 167 ? 7.613 25.891 -5.359 1 90.62 167 PRO A N 1
ATOM 1314 C CA . PRO A 1 167 ? 6.316 26.156 -4.738 1 90.62 167 PRO A CA 1
ATOM 1315 C C . PRO A 1 167 ? 6.148 25.438 -3.398 1 90.62 167 PRO A C 1
ATOM 1317 O O . PRO A 1 167 ? 6.953 24.562 -3.057 1 90.62 167 PRO A O 1
ATOM 1320 N N . CYS A 1 168 ? 5.223 25.938 -2.625 1 92.38 168 CYS A N 1
ATOM 1321 C CA . CYS A 1 168 ? 4.852 25.266 -1.385 1 92.38 168 CYS A CA 1
ATOM 1322 C C . CYS A 1 168 ? 3.441 24.688 -1.475 1 92.38 168 CYS A C 1
ATOM 1324 O O . CYS A 1 168 ? 2.816 24.734 -2.535 1 92.38 168 CYS A O 1
ATOM 1326 N N . TYR A 1 169 ? 3.006 24.047 -0.391 1 91.75 169 TYR A N 1
ATOM 1327 C CA . TYR A 1 169 ? 1.685 23.422 -0.37 1 91.75 169 TYR A CA 1
ATOM 1328 C C . TYR A 1 169 ? 0.598 24.469 -0.634 1 91.75 169 TYR A C 1
ATOM 1330 O O . TYR A 1 169 ? -0.369 24.188 -1.35 1 91.75 169 TYR A O 1
ATOM 1338 N N . ARG A 1 170 ? 0.759 25.594 -0.108 1 87.19 170 ARG A N 1
ATOM 1339 C CA . ARG A 1 170 ? -0.242 26.656 -0.243 1 87.19 170 ARG A CA 1
ATOM 1340 C C . ARG A 1 170 ? -0.269 27.203 -1.665 1 87.19 170 ARG A C 1
ATOM 1342 O O . ARG A 1 170 ? -1.259 27.812 -2.084 1 87.19 170 ARG A O 1
ATOM 1349 N N . CYS A 1 171 ? 0.813 27.109 -2.412 1 86.81 171 CYS A N 1
ATOM 1350 C CA . CYS A 1 171 ? 0.819 27.5 -3.818 1 86.81 171 CYS A CA 1
ATOM 1351 C C . CYS A 1 171 ? -0.127 26.625 -4.629 1 86.81 171 CYS A C 1
ATOM 1353 O O . CYS A 1 171 ? -0.754 27.094 -5.578 1 86.81 171 CYS A O 1
ATOM 1355 N N . LEU A 1 172 ? -0.162 25.344 -4.246 1 83.25 172 LEU A N 1
ATOM 1356 C CA . LEU A 1 172 ? -1.049 24.391 -4.902 1 83.25 172 LEU A CA 1
ATOM 1357 C C . LEU A 1 172 ? -2.486 24.562 -4.418 1 83.25 172 LEU A C 1
ATOM 1359 O O . LEU A 1 172 ? -3.426 24.469 -5.211 1 83.25 172 LEU A O 1
ATOM 1363 N N . PHE A 1 173 ? -2.58 24.781 -3.107 1 80.5 173 PHE A N 1
ATOM 1364 C CA . PHE A 1 173 ? -3.889 24.938 -2.484 1 80.5 173 PHE A CA 1
ATOM 1365 C C . PHE A 1 173 ? -3.951 26.203 -1.652 1 80.5 173 PHE A C 1
ATOM 1367 O O . PHE A 1 173 ? -3.9 26.156 -0.421 1 80.5 173 PHE A O 1
ATOM 1374 N N . PRO A 1 174 ? -4.148 27.328 -2.318 1 71 174 PRO A N 1
ATOM 1375 C CA . PRO A 1 174 ? -4.039 28.609 -1.621 1 71 174 PRO A CA 1
ATOM 1376 C C . PRO A 1 174 ? -5.191 28.859 -0.65 1 71 174 PRO A C 1
ATOM 1378 O O . PRO A 1 174 ? -5.004 29.484 0.389 1 71 174 PRO A O 1
ATOM 1381 N N . ASN A 1 175 ? -6.406 28.422 -1.106 1 66.62 175 ASN A N 1
ATOM 1382 C CA . ASN A 1 175 ? -7.574 28.797 -0.322 1 66.62 175 ASN A CA 1
ATOM 1383 C C . ASN A 1 175 ? -8.469 27.594 -0.026 1 66.62 175 ASN A C 1
ATOM 1385 O O . ASN A 1 175 ? -9.656 27.609 -0.351 1 66.62 175 ASN A O 1
ATOM 1389 N N . LEU A 1 176 ? -7.68 26.656 0.484 1 63.12 176 LEU A N 1
ATOM 1390 C CA . LEU A 1 176 ? -8.547 25.531 0.821 1 63.12 176 LEU A CA 1
ATOM 1391 C C . LEU A 1 176 ? -9.336 25.812 2.098 1 63.12 176 LEU A C 1
ATOM 1393 O O . LEU A 1 176 ? -8.805 26.422 3.033 1 63.12 176 LEU A O 1
ATOM 1397 N N . SER A 1 177 ? -10.641 25.859 1.874 1 52.16 177 SER A N 1
ATOM 1398 C CA . SER A 1 177 ? -11.492 25.969 3.059 1 52.16 177 SER A CA 1
ATOM 1399 C C . SER A 1 177 ? -11.875 24.594 3.6 1 52.16 177 SER A C 1
ATOM 1401 O O . SER A 1 177 ? -11.805 23.594 2.879 1 52.16 177 SER A O 1
ATOM 1403 N N . GLU A 1 178 ? -11.852 24.375 4.945 1 49.53 178 GLU A N 1
ATOM 1404 C CA . GLU A 1 178 ? -12.188 23.078 5.535 1 49.53 178 GLU A CA 1
ATOM 1405 C C . GLU A 1 178 ? -13.359 22.438 4.809 1 49.53 178 GLU A C 1
ATOM 1407 O O . GLU A 1 178 ? -13.398 21.219 4.648 1 49.53 178 GLU A O 1
ATOM 1412 N N . GLY A 1 179 ? -14.281 23.25 4.246 1 45.53 179 GLY A N 1
ATOM 1413 C CA . GLY A 1 179 ? -15.383 22.719 3.457 1 45.53 179 GLY A CA 1
ATOM 1414 C C . GLY A 1 179 ? -14.938 22.156 2.115 1 45.53 179 GLY A C 1
ATOM 1415 O O . GLY A 1 179 ? -15.672 21.406 1.479 1 45.53 179 GLY A O 1
ATOM 1416 N N . ASP A 1 180 ? -13.938 22.656 1.625 1 47.44 180 ASP A N 1
ATOM 1417 C CA . ASP A 1 180 ? -13.438 22.25 0.314 1 47.44 180 ASP A CA 1
ATOM 1418 C C . ASP A 1 180 ? -12.82 20.844 0.369 1 47.44 180 ASP A C 1
ATOM 1420 O O . ASP A 1 180 ? -12.75 20.156 -0.647 1 47.44 180 ASP A O 1
ATOM 1424 N N . THR A 1 181 ? -12.258 20.5 1.487 1 46.84 181 THR A N 1
ATOM 1425 C CA . THR A 1 181 ? -11.75 19.141 1.647 1 46.84 181 THR A CA 1
ATOM 1426 C C . THR A 1 181 ? -12.844 18.219 2.168 1 46.84 181 THR A C 1
ATOM 1428 O O . THR A 1 181 ? -13.344 18.406 3.277 1 46.84 181 THR A O 1
ATOM 1431 N N . PHE A 1 182 ? -13.797 17.891 1.376 1 45.53 182 PHE A N 1
ATOM 1432 C CA . PHE A 1 182 ? -14.719 16.875 1.868 1 45.53 182 PHE A CA 1
ATOM 1433 C C . PHE A 1 182 ? -14.016 15.938 2.838 1 45.53 182 PHE A C 1
ATOM 1435 O O . PHE A 1 182 ? -13.031 15.281 2.475 1 45.53 182 PHE A O 1
ATOM 1442 N N . SER A 1 183 ? -14.078 16.391 4.137 1 51.69 183 SER A N 1
ATOM 1443 C CA . SER A 1 183 ? -13.469 15.555 5.16 1 51.69 183 SER A CA 1
ATOM 1444 C C . SER A 1 183 ? -13.812 14.086 4.949 1 51.69 183 SER A C 1
ATOM 1446 O O . SER A 1 183 ? -14.875 13.766 4.41 1 51.69 183 SER A O 1
ATOM 1448 N N . CYS A 1 184 ? -12.836 13.156 5.02 1 55.66 184 CYS A N 1
ATOM 1449 C CA . CYS A 1 184 ? -13.016 11.711 4.957 1 55.66 184 CYS A CA 1
ATOM 1450 C C . CYS A 1 184 ? -14.227 11.273 5.773 1 55.66 184 CYS A C 1
ATOM 1452 O O . CYS A 1 184 ? -14.867 10.266 5.457 1 55.66 184 CYS A O 1
ATOM 1454 N N . ASN A 1 185 ? -14.562 12.086 6.824 1 56.44 185 ASN A N 1
ATOM 1455 C CA . ASN A 1 185 ? -15.648 11.719 7.719 1 56.44 185 ASN A CA 1
ATOM 1456 C C . ASN A 1 185 ? -17.016 11.914 7.051 1 56.44 185 ASN A C 1
ATOM 1458 O O . ASN A 1 185 ? -17.938 11.133 7.273 1 56.44 185 ASN A O 1
ATOM 1462 N N . GLU A 1 186 ? -16.969 12.836 6.188 1 61.91 186 GLU A N 1
ATOM 1463 C CA . GLU A 1 186 ? -18.25 13.141 5.574 1 61.91 186 GLU A CA 1
ATOM 1464 C C . GLU A 1 186 ? -18.375 12.5 4.195 1 61.91 186 GLU A C 1
ATOM 1466 O O . GLU A 1 186 ? -19.453 12 3.828 1 61.91 186 GLU A O 1
ATOM 1471 N N . GLY A 1 187 ? -17.375 12.398 3.547 1 76.12 187 GLY A N 1
ATOM 1472 C CA . GLY A 1 187 ? -17.438 11.922 2.174 1 76.12 187 GLY A CA 1
ATOM 1473 C C . GLY A 1 187 ? -17.078 10.453 2.031 1 76.12 187 GLY A C 1
ATOM 1474 O O . GLY A 1 187 ? -17.375 9.836 1.01 1 76.12 187 GLY A O 1
ATOM 1475 N N . GLY A 1 188 ? -16.594 9.898 3.129 1 87.94 188 GLY A N 1
ATOM 1476 C CA . GLY A 1 188 ? -16.141 8.516 3.061 1 87.94 188 GLY A CA 1
ATOM 1477 C C . GLY A 1 188 ? -14.734 8.375 2.535 1 87.94 188 GLY A C 1
ATOM 1478 O O . GLY A 1 188 ? -14.188 9.312 1.945 1 87.94 188 GLY A O 1
ATOM 1479 N N . VAL A 1 189 ? -14.164 7.293 2.846 1 92.94 189 VAL A N 1
ATOM 1480 C CA . VAL A 1 189 ? -12.789 7.062 2.408 1 92.94 189 VAL A CA 1
ATOM 1481 C C . VAL A 1 189 ? -12.57 5.57 2.164 1 92.94 189 VAL A C 1
ATOM 1483 O O . VAL A 1 189 ? -12.984 4.734 2.969 1 92.94 189 VAL A O 1
ATOM 1486 N N . LEU A 1 190 ? -12.039 5.352 1 1 96.88 190 LEU A N 1
ATOM 1487 C CA . LEU A 1 190 ? -11.656 3.988 0.654 1 96.88 190 LEU A CA 1
ATOM 1488 C C . LEU A 1 190 ? -10.289 3.641 1.244 1 96.88 190 LEU A C 1
ATOM 1490 O O . LEU A 1 190 ? -9.289 4.266 0.903 1 96.88 190 LEU A O 1
ATOM 1494 N N . GLY A 1 191 ? -10.234 2.57 2.125 1 97.5 191 GLY A N 1
ATOM 1495 C CA . GLY A 1 191 ? -9.039 2.207 2.863 1 97.5 191 GLY A CA 1
ATOM 1496 C C . GLY A 1 191 ? -7.855 1.894 1.964 1 97.5 191 GLY A C 1
ATOM 1497 O O . GLY A 1 191 ? -6.734 2.336 2.227 1 97.5 191 GLY A O 1
ATOM 1498 N N . ILE A 1 192 ? -8.062 1.197 0.938 1 98.19 192 ILE A N 1
ATOM 1499 C CA . ILE A 1 192 ? -6.984 0.778 0.055 1 98.19 192 ILE A CA 1
ATOM 1500 C C . ILE A 1 192 ? -6.379 1.999 -0.635 1 98.19 192 ILE A C 1
ATOM 1502 O O . ILE A 1 192 ? -5.176 2.031 -0.912 1 98.19 192 ILE A O 1
ATOM 1506 N N . GLN A 1 193 ? -7.188 3.033 -0.907 1 97.81 193 GLN A N 1
ATOM 1507 C CA . GLN A 1 193 ? -6.672 4.242 -1.538 1 97.81 193 GLN A CA 1
ATOM 1508 C C . GLN A 1 193 ? -5.762 5.016 -0.588 1 97.81 193 GLN A C 1
ATOM 1510 O O . GLN A 1 193 ? -4.766 5.602 -1.014 1 97.81 193 GLN A O 1
ATOM 1515 N N . THR A 1 194 ? -6.125 5.031 0.746 1 98.06 194 THR A N 1
ATOM 1516 C CA . THR A 1 194 ? -5.246 5.66 1.724 1 98.06 194 THR A CA 1
ATOM 1517 C C . THR A 1 194 ? -3.924 4.902 1.828 1 98.06 194 THR A C 1
ATOM 1519 O O . THR A 1 194 ? -2.861 5.512 1.968 1 98.06 194 THR A O 1
ATOM 1522 N N . SER A 1 195 ? -4.012 3.557 1.731 1 98.69 195 SER A N 1
ATOM 1523 C CA . SER A 1 195 ? -2.803 2.738 1.758 1 98.69 195 SER A CA 1
ATOM 1524 C C . SER A 1 195 ? -1.906 3.037 0.561 1 98.69 195 SER A C 1
ATOM 1526 O O . SER A 1 195 ? -0.692 3.186 0.709 1 98.69 195 SER A O 1
ATOM 1528 N N . LEU A 1 196 ? -2.504 3.135 -0.603 1 98.62 196 LEU A N 1
ATOM 1529 C CA . LEU A 1 196 ? -1.756 3.459 -1.812 1 98.62 196 LEU A CA 1
ATOM 1530 C C . LEU A 1 196 ? -1.096 4.828 -1.692 1 98.62 196 LEU A C 1
ATOM 1532 O O . LEU A 1 196 ? 0.103 4.969 -1.949 1 98.62 196 LEU A O 1
ATOM 1536 N N . ALA A 1 197 ? -1.868 5.809 -1.287 1 98.44 197 ALA A N 1
ATOM 1537 C CA . ALA A 1 197 ? -1.35 7.168 -1.158 1 98.44 197 ALA A CA 1
ATOM 1538 C C . ALA A 1 197 ? -0.223 7.23 -0.13 1 98.44 197 ALA A C 1
ATOM 1540 O O . ALA A 1 197 ? 0.794 7.891 -0.354 1 98.44 197 ALA A O 1
ATOM 1541 N N . GLY A 1 198 ? -0.404 6.523 0.989 1 98.75 198 GLY A N 1
ATOM 1542 C CA . GLY A 1 198 ? 0.643 6.461 1.997 1 98.75 198 GLY A CA 1
ATOM 1543 C C . GLY A 1 198 ? 1.921 5.82 1.492 1 98.75 198 GLY A C 1
ATOM 1544 O O . GLY A 1 198 ? 3.02 6.277 1.812 1 98.75 198 GLY A O 1
ATOM 1545 N N . ASN A 1 199 ? 1.756 4.742 0.734 1 98.81 199 ASN A N 1
ATOM 1546 C CA . ASN A 1 199 ? 2.918 4.102 0.126 1 98.81 199 ASN A CA 1
ATOM 1547 C C . ASN A 1 199 ? 3.621 5.035 -0.855 1 98.81 199 ASN A C 1
ATOM 1549 O O . ASN A 1 199 ? 4.852 5.047 -0.934 1 98.81 199 ASN A O 1
ATOM 1553 N N . TYR A 1 200 ? 2.855 5.832 -1.567 1 98.62 200 TYR A N 1
ATOM 1554 C CA . TYR A 1 200 ? 3.457 6.77 -2.51 1 98.62 200 TYR A CA 1
ATOM 1555 C C . TYR A 1 200 ? 4.152 7.91 -1.776 1 98.62 200 TYR A C 1
ATOM 1557 O O . TYR A 1 200 ? 5.188 8.406 -2.227 1 98.62 200 TYR A O 1
ATOM 1565 N N . GLN A 1 201 ? 3.57 8.352 -0.634 1 98.69 201 GLN A N 1
ATOM 1566 C CA . GLN A 1 201 ? 4.293 9.312 0.195 1 98.69 201 GLN A CA 1
ATOM 1567 C C . GLN A 1 201 ? 5.66 8.773 0.598 1 98.69 201 GLN A C 1
ATOM 1569 O O . GLN A 1 201 ? 6.672 9.461 0.461 1 98.69 201 GLN A O 1
ATOM 1574 N N . ALA A 1 202 ? 5.645 7.52 1.077 1 98.81 202 ALA A N 1
ATOM 1575 C CA . ALA A 1 202 ? 6.895 6.879 1.478 1 98.81 202 ALA A CA 1
ATOM 1576 C C . ALA A 1 202 ? 7.848 6.754 0.294 1 98.81 202 ALA A C 1
ATOM 1578 O O . ALA A 1 202 ? 9.062 6.926 0.446 1 98.81 202 ALA A O 1
ATOM 1579 N N . SER A 1 203 ? 7.305 6.512 -0.886 1 98.5 203 SER A N 1
ATOM 1580 C CA . SER A 1 203 ? 8.117 6.402 -2.092 1 98.5 203 SER A CA 1
ATOM 1581 C C . SER A 1 203 ? 8.844 7.711 -2.393 1 98.5 203 SER A C 1
ATOM 1583 O O . SER A 1 203 ? 10.039 7.715 -2.697 1 98.5 203 SER A O 1
ATOM 1585 N N . LEU A 1 204 ? 8.117 8.805 -2.309 1 98.12 204 LEU A N 1
ATOM 1586 C CA . LEU A 1 204 ? 8.711 10.109 -2.574 1 98.12 204 LEU A CA 1
ATOM 1587 C C . LEU A 1 204 ? 9.828 10.406 -1.574 1 98.12 204 LEU A C 1
ATOM 1589 O O . LEU A 1 204 ? 10.875 10.93 -1.949 1 98.12 204 LEU A O 1
ATOM 1593 N N . VAL A 1 205 ? 9.602 10.047 -0.317 1 98.44 205 VAL A N 1
ATOM 1594 C CA . VAL A 1 205 ? 10.594 10.266 0.725 1 98.44 205 VAL A CA 1
ATOM 1595 C C . VAL A 1 205 ? 11.859 9.469 0.4 1 98.44 205 VAL A C 1
ATOM 1597 O O . VAL A 1 205 ? 12.969 10.016 0.427 1 98.44 205 VAL A O 1
ATOM 1600 N N . LEU A 1 206 ? 11.672 8.195 0.081 1 98.5 206 LEU A N 1
ATOM 1601 C CA . LEU A 1 206 ? 12.805 7.316 -0.186 1 98.5 206 LEU A CA 1
ATOM 1602 C C . LEU A 1 206 ? 13.578 7.777 -1.419 1 98.5 206 LEU A C 1
ATOM 1604 O O . LEU A 1 206 ? 14.812 7.738 -1.436 1 98.5 206 LEU A O 1
ATOM 1608 N N . GLN A 1 207 ? 12.844 8.227 -2.467 1 97.5 207 GLN A N 1
ATOM 1609 C CA . GLN A 1 207 ? 13.484 8.742 -3.672 1 97.5 207 GLN A CA 1
ATOM 1610 C C . GLN A 1 207 ? 14.281 10.008 -3.371 1 97.5 207 GLN A C 1
ATOM 1612 O O . GLN A 1 207 ? 15.438 10.125 -3.781 1 97.5 207 GLN A O 1
ATOM 1617 N N . TYR A 1 208 ? 13.672 10.906 -2.621 1 97.19 208 TYR A N 1
ATOM 1618 C CA . TYR A 1 208 ? 14.32 12.156 -2.26 1 97.19 208 TYR A CA 1
ATOM 1619 C C . TYR A 1 208 ? 15.609 11.898 -1.482 1 97.19 208 TYR A C 1
ATOM 1621 O O . TYR A 1 208 ? 16.641 12.5 -1.765 1 97.19 208 TYR A O 1
ATOM 1629 N N . LEU A 1 209 ? 15.562 10.914 -0.534 1 97.75 209 LEU A N 1
ATOM 1630 C CA . LEU A 1 209 ? 16.672 10.648 0.367 1 97.75 209 LEU A CA 1
ATOM 1631 C C . LEU A 1 209 ? 17.844 10.016 -0.383 1 97.75 209 LEU A C 1
ATOM 1633 O O . LEU A 1 209 ? 18.984 10.047 0.09 1 97.75 209 LEU A O 1
ATOM 1637 N N . LEU A 1 210 ? 17.547 9.398 -1.573 1 96.81 210 LEU A N 1
ATOM 1638 C CA . LEU A 1 210 ? 18.625 8.828 -2.375 1 96.81 210 LEU A CA 1
ATOM 1639 C C . LEU A 1 210 ? 19.453 9.93 -3.043 1 96.81 210 LEU A C 1
ATOM 1641 O O . LEU A 1 210 ? 20.672 9.82 -3.143 1 96.81 210 LEU A O 1
ATOM 1645 N N . ASN A 1 211 ? 18.703 10.914 -3.596 1 93.25 211 ASN A N 1
ATOM 1646 C CA . ASN A 1 211 ? 19.359 12.016 -4.289 1 93.25 211 ASN A CA 1
ATOM 1647 C C . ASN A 1 211 ? 18.656 13.344 -4.035 1 93.25 211 ASN A C 1
ATOM 1649 O O . ASN A 1 211 ? 18.094 13.938 -4.957 1 93.25 211 ASN A O 1
ATOM 1653 N N . PRO A 1 212 ? 18.938 13.891 -2.867 1 89.81 212 PRO A N 1
ATOM 1654 C CA . PRO A 1 212 ? 18.188 15.094 -2.486 1 89.81 212 PRO A CA 1
ATOM 1655 C C . PRO A 1 212 ? 18.484 16.281 -3.393 1 89.81 212 PRO A C 1
ATOM 1657 O O . PRO A 1 212 ? 17.609 17.109 -3.635 1 89.81 212 PRO A O 1
ATOM 1660 N N . HIS A 1 213 ? 19.594 16.344 -4.004 1 86.5 213 HIS A N 1
ATOM 1661 C CA . HIS A 1 213 ? 20.016 17.5 -4.781 1 86.5 213 HIS A CA 1
ATOM 1662 C C . HIS A 1 213 ? 19.516 17.406 -6.219 1 86.5 213 HIS A C 1
ATOM 1664 O O . HIS A 1 213 ? 19.5 18.406 -6.938 1 86.5 213 HIS A O 1
ATOM 1670 N N . GLN A 1 214 ? 19.031 16.234 -6.68 1 82.94 214 GLN A N 1
ATOM 1671 C CA . GLN A 1 214 ? 18.594 16.047 -8.062 1 82.94 214 GLN A CA 1
ATOM 1672 C C . GLN A 1 214 ? 17.094 15.758 -8.133 1 82.94 214 GLN A C 1
ATOM 1674 O O . GLN A 1 214 ? 16.562 15.5 -9.219 1 82.94 214 GLN A O 1
ATOM 1679 N N . PHE A 1 215 ? 16.5 15.93 -6.996 1 86.56 215 PHE A N 1
ATOM 1680 C CA . PHE A 1 215 ? 15.078 15.578 -6.945 1 86.56 215 PHE A CA 1
ATOM 1681 C C . PHE A 1 215 ? 14.203 16.797 -7.203 1 86.56 215 PHE A C 1
ATOM 1683 O O . PHE A 1 215 ? 14.461 17.875 -6.664 1 86.56 215 PHE A O 1
ATOM 1690 N N . GLU A 1 216 ? 13.219 16.578 -8.117 1 83.06 216 GLU A N 1
ATOM 1691 C CA . GLU A 1 216 ? 12.281 17.656 -8.391 1 83.06 216 GLU A CA 1
ATOM 1692 C C . GLU A 1 216 ? 11.258 17.797 -7.27 1 83.06 216 GLU A C 1
ATOM 1694 O O . GLU A 1 216 ? 10.547 16.828 -6.949 1 83.06 216 GLU A O 1
ATOM 1699 N N . LEU A 1 217 ? 11.195 19.031 -6.754 1 87.94 217 LEU A N 1
ATOM 1700 C CA . LEU A 1 217 ? 10.383 19.25 -5.562 1 87.94 217 LEU A CA 1
ATOM 1701 C C . LEU A 1 217 ? 9.188 20.141 -5.875 1 87.94 217 LEU A C 1
ATOM 1703 O O . LEU A 1 217 ? 8.906 21.078 -5.141 1 87.94 217 LEU A O 1
ATOM 1707 N N . ASN A 1 218 ? 8.516 19.859 -6.996 1 86.69 218 ASN A N 1
ATOM 1708 C CA . ASN A 1 218 ? 7.367 20.672 -7.391 1 86.69 218 ASN A CA 1
ATOM 1709 C C . ASN A 1 218 ? 6.352 19.859 -8.188 1 86.69 218 ASN A C 1
ATOM 1711 O O . ASN A 1 218 ? 5.676 20.406 -9.07 1 86.69 218 ASN A O 1
ATOM 1715 N N . THR A 1 219 ? 6.34 18.609 -7.957 1 89.19 219 THR A N 1
ATOM 1716 C CA . THR A 1 219 ? 5.461 17.734 -8.727 1 89.19 219 THR A CA 1
ATOM 1717 C C . THR A 1 219 ? 4.32 17.219 -7.859 1 89.19 219 THR A C 1
ATOM 1719 O O . THR A 1 219 ? 4.531 16.844 -6.703 1 89.19 219 THR A O 1
ATOM 1722 N N . VAL A 1 220 ? 3.145 17.312 -8.375 1 91.94 220 VAL A N 1
ATOM 1723 C CA . VAL A 1 220 ? 1.965 16.734 -7.738 1 91.94 220 VAL A CA 1
ATOM 1724 C C . VAL A 1 220 ? 1.459 15.555 -8.562 1 91.94 220 VAL A C 1
ATOM 1726 O O . VAL A 1 220 ? 1.483 15.594 -9.797 1 91.94 220 VAL A O 1
ATOM 1729 N N . TYR A 1 221 ? 1.101 14.516 -7.879 1 94.62 221 TYR A N 1
ATOM 1730 C CA . TYR A 1 221 ? 0.591 13.289 -8.492 1 94.62 221 TYR A CA 1
ATOM 1731 C C . TYR A 1 221 ? -0.859 13.047 -8.086 1 94.62 221 TYR A C 1
ATOM 1733 O O . TYR A 1 221 ? -1.243 13.289 -6.941 1 94.62 221 TYR A O 1
ATOM 1741 N N . PHE A 1 222 ? -1.635 12.602 -9.023 1 91.12 222 PHE A N 1
ATOM 1742 C CA . PHE A 1 222 ? -3.037 12.258 -8.82 1 91.12 222 PHE A CA 1
ATOM 1743 C C . PHE A 1 222 ? -3.299 10.812 -9.203 1 91.12 222 PHE A C 1
ATOM 1745 O O . PHE A 1 222 ? -2.842 10.344 -10.25 1 91.12 222 PHE A O 1
ATOM 1752 N N . ILE A 1 223 ? -3.992 10.117 -8.297 1 95.12 223 ILE A N 1
ATOM 1753 C CA . ILE A 1 223 ? -4.375 8.75 -8.625 1 95.12 223 ILE A CA 1
ATOM 1754 C C . ILE A 1 223 ? -5.871 8.555 -8.375 1 95.12 223 ILE A C 1
ATOM 1756 O O . ILE A 1 223 ? -6.422 9.109 -7.422 1 95.12 223 ILE A O 1
ATOM 1760 N N . GLU A 1 224 ? -6.477 7.91 -9.281 1 93.25 224 GLU A N 1
ATOM 1761 C CA . GLU A 1 224 ? -7.867 7.477 -9.164 1 93.25 224 GLU A CA 1
ATOM 1762 C C . GLU A 1 224 ? -7.965 5.961 -9.039 1 93.25 224 GLU A C 1
ATOM 1764 O O . GLU A 1 224 ? -7.199 5.227 -9.672 1 93.25 224 GLU A O 1
ATOM 1769 N N . TRP A 1 225 ? -8.906 5.57 -8.242 1 96.31 225 TRP A N 1
ATOM 1770 C CA . TRP A 1 225 ? -9 4.148 -7.934 1 96.31 225 TRP A CA 1
ATOM 1771 C C . TRP A 1 225 ? -9.727 3.396 -9.047 1 96.31 225 TRP A C 1
ATOM 1773 O O . TRP A 1 225 ? -9.328 2.285 -9.406 1 96.31 225 TRP A O 1
ATOM 1783 N N . ASN A 1 226 ? -10.797 3.979 -9.641 1 92.44 226 ASN A N 1
ATOM 1784 C CA . ASN A 1 226 ? -11.633 3.281 -10.609 1 92.44 226 ASN A CA 1
ATOM 1785 C C . ASN A 1 226 ? -12.219 4.242 -11.633 1 92.44 226 ASN A C 1
ATOM 1787 O O . ASN A 1 226 ? -13.094 5.051 -11.312 1 92.44 226 ASN A O 1
ATOM 1791 N N . PRO A 1 227 ? -11.781 4.145 -12.898 1 89.88 227 PRO A N 1
ATOM 1792 C CA . PRO A 1 227 ? -10.672 3.33 -13.398 1 89.88 227 PRO A CA 1
ATOM 1793 C C . PRO A 1 227 ? -9.312 3.793 -12.875 1 89.88 227 PRO A C 1
ATOM 1795 O O . PRO A 1 227 ? -9.141 4.969 -12.539 1 89.88 227 PRO A O 1
ATOM 1798 N N . ILE A 1 228 ? -8.492 2.828 -12.758 1 94.44 228 ILE A N 1
ATOM 1799 C CA . ILE A 1 228 ? -7.16 3.197 -12.297 1 94.44 228 ILE A CA 1
ATOM 1800 C C . ILE A 1 228 ? -6.555 4.234 -13.242 1 94.44 228 ILE A C 1
ATOM 1802 O O 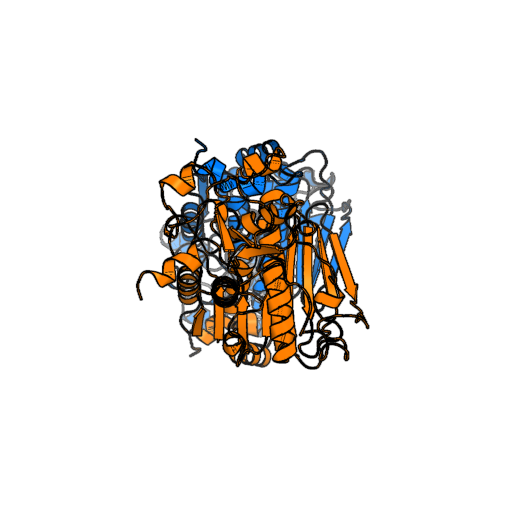. ILE A 1 228 ? -6.469 4.008 -14.445 1 94.44 228 ILE A O 1
ATOM 1806 N N . SER A 1 229 ? -6.293 5.402 -12.695 1 89.06 229 SER A N 1
ATOM 1807 C CA . SER A 1 229 ? -5.672 6.457 -13.492 1 89.06 229 SER A CA 1
ATOM 1808 C C . SER A 1 229 ? -4.598 7.188 -12.688 1 89.06 229 SER A C 1
ATOM 1810 O O . SER A 1 229 ? -4.645 7.211 -11.453 1 89.06 229 SER A O 1
ATOM 1812 N N . PHE A 1 230 ? -3.637 7.625 -13.414 1 91.44 230 PHE A N 1
ATOM 1813 C CA . PHE A 1 230 ? -2.494 8.344 -12.867 1 91.44 230 PHE A CA 1
ATOM 1814 C C . PHE A 1 230 ? -2.166 9.57 -13.711 1 91.44 230 PHE A C 1
ATOM 1816 O O . PHE A 1 230 ? -2.129 9.492 -14.938 1 91.44 230 PHE A O 1
ATOM 1823 N N . TYR A 1 231 ? -2.094 10.703 -12.984 1 86.5 231 TYR A N 1
ATOM 1824 C CA . TYR A 1 231 ? -1.673 11.922 -13.664 1 86.5 231 TYR A CA 1
ATOM 1825 C C . TYR A 1 231 ? -0.729 12.734 -12.789 1 86.5 231 TYR A C 1
ATOM 1827 O O . TYR A 1 231 ? -0.778 12.648 -11.562 1 86.5 231 TYR A O 1
ATOM 1835 N N . GLN A 1 232 ? 0.232 13.344 -13.43 1 88.75 232 GLN A N 1
ATOM 1836 C CA . GLN A 1 232 ? 1.141 14.219 -12.703 1 88.75 232 GLN A CA 1
ATOM 1837 C C . GLN A 1 232 ? 1.156 15.617 -13.312 1 88.75 232 GLN A C 1
ATOM 1839 O O . GLN A 1 232 ? 0.868 15.789 -14.5 1 88.75 232 GLN A O 1
ATOM 1844 N N . SER A 1 233 ? 1.383 16.578 -12.516 1 86.44 233 SER A N 1
ATOM 1845 C CA . SER A 1 233 ? 1.491 17.969 -12.945 1 86.44 233 SER A CA 1
ATOM 1846 C C . SER A 1 233 ? 2.547 18.719 -12.141 1 86.44 233 SER A C 1
ATOM 1848 O O . SER A 1 233 ? 2.85 18.344 -11.008 1 86.44 233 SER A O 1
ATOM 1850 N N . LYS A 1 234 ? 3.133 19.688 -12.805 1 86.81 234 LYS A N 1
ATOM 1851 C CA . LYS A 1 234 ? 4.059 20.562 -12.094 1 86.81 234 LYS A CA 1
ATOM 1852 C C . LYS A 1 234 ? 3.314 21.688 -11.391 1 86.81 234 LYS A C 1
ATOM 1854 O O . LYS A 1 234 ? 2.338 22.219 -11.922 1 86.81 234 LYS A O 1
ATOM 1859 N N . VAL A 1 235 ? 3.785 21.875 -10.18 1 88.88 235 VAL A N 1
ATOM 1860 C CA . VAL A 1 235 ? 3.209 22.969 -9.414 1 88.88 235 VAL A CA 1
ATOM 1861 C C . VAL A 1 235 ? 4.086 24.219 -9.562 1 88.88 235 VAL A C 1
ATOM 1863 O O . VAL A 1 235 ? 5.305 24.141 -9.367 1 88.88 235 VAL A O 1
ATOM 1866 N N . GLU A 1 236 ? 3.43 25.312 -9.945 1 85.62 236 GLU A N 1
ATOM 1867 C CA . GLU A 1 236 ? 4.141 26.594 -10.039 1 85.62 236 GLU A CA 1
ATOM 1868 C C . GLU A 1 236 ? 3.936 27.422 -8.781 1 85.62 236 GLU A C 1
ATOM 1870 O O . GLU A 1 236 ? 2.904 27.312 -8.117 1 85.62 236 GLU A O 1
ATOM 1875 N N . GLN A 1 237 ? 4.984 28.156 -8.555 1 88.62 237 GLN A N 1
ATOM 1876 C CA . GLN A 1 237 ? 4.871 29.047 -7.406 1 88.62 237 GLN A CA 1
ATOM 1877 C C . GLN A 1 237 ? 3.777 30.094 -7.629 1 88.62 237 GLN A C 1
ATOM 1879 O O . GLN A 1 237 ? 3.666 30.656 -8.719 1 88.62 237 GLN A O 1
ATOM 1884 N N . ASP A 1 238 ? 2.973 30.219 -6.625 1 83.19 238 ASP A N 1
ATOM 1885 C CA . ASP A 1 238 ? 2.059 31.359 -6.578 1 83.19 238 ASP A CA 1
ATOM 1886 C C . ASP A 1 238 ? 2.758 32.594 -6.039 1 83.19 238 ASP A C 1
ATOM 1888 O O . ASP A 1 238 ? 3.119 32.656 -4.863 1 83.19 238 ASP A O 1
ATOM 1892 N N . LEU A 1 239 ? 2.932 33.562 -6.898 1 83.25 239 LEU A N 1
ATOM 1893 C CA . LEU A 1 239 ? 3.682 34.75 -6.539 1 83.25 239 LEU A CA 1
ATOM 1894 C C . LEU A 1 239 ? 2.998 35.5 -5.398 1 83.25 239 LEU A C 1
ATOM 1896 O O . LEU A 1 239 ? 3.621 36.344 -4.73 1 83.25 239 LEU A O 1
ATOM 1900 N N . GLN A 1 240 ? 1.726 35.188 -5.117 1 79.44 240 GLN A N 1
ATOM 1901 C CA . GLN A 1 240 ? 0.974 35.812 -4.035 1 79.44 240 GLN A CA 1
ATOM 1902 C C . GLN A 1 240 ? 0.751 34.844 -2.883 1 79.44 240 GLN A C 1
ATOM 1904 O O . GLN A 1 240 ? -0.093 35.094 -2.018 1 79.44 240 GLN A O 1
ATOM 1909 N N . CYS A 1 241 ? 1.588 33.812 -2.881 1 87.06 241 CYS A N 1
ATOM 1910 C CA . CYS A 1 241 ? 1.415 32.812 -1.845 1 87.06 241 CYS A CA 1
ATOM 1911 C C . CYS A 1 241 ? 1.688 33.375 -0.463 1 87.06 241 CYS A C 1
ATOM 1913 O O . CYS A 1 241 ? 2.734 34 -0.237 1 87.06 241 CYS A O 1
ATOM 1915 N N . PRO A 1 242 ? 0.745 33.188 0.442 1 80.81 242 PRO A N 1
ATOM 1916 C CA . PRO A 1 242 ? 0.94 33.781 1.777 1 80.81 242 PRO A CA 1
ATOM 1917 C C . PRO A 1 242 ? 2.064 33.094 2.551 1 80.81 242 PRO A C 1
ATOM 1919 O O . PRO A 1 242 ? 2.531 33.625 3.564 1 80.81 242 PRO A O 1
ATOM 1922 N N . SER A 1 243 ? 2.51 31.969 2.072 1 85.5 243 SER A N 1
ATOM 1923 C CA . SER A 1 243 ? 3.473 31.203 2.846 1 85.5 243 SER A CA 1
ATOM 1924 C C . SER A 1 243 ? 4.879 31.344 2.275 1 85.5 243 SER A C 1
ATOM 1926 O O . SER A 1 243 ? 5.852 31.453 3.025 1 85.5 243 SER A O 1
ATOM 1928 N N . CYS A 1 244 ? 5.051 31.359 0.961 1 84.44 244 CYS A N 1
ATOM 1929 C CA . CYS A 1 244 ? 6.418 31.234 0.465 1 84.44 244 CYS A CA 1
ATOM 1930 C C . CYS A 1 244 ? 6.809 32.438 -0.37 1 84.44 244 CYS A C 1
ATOM 1932 O O . CYS A 1 244 ? 7.938 32.531 -0.857 1 84.44 244 CYS A O 1
ATOM 1934 N N . SER A 1 245 ? 5.789 33.312 -0.655 1 78.75 245 SER A N 1
ATOM 1935 C CA . SER A 1 245 ? 6.121 34.531 -1.427 1 78.75 245 SER A CA 1
ATOM 1936 C C . SER A 1 245 ? 7.027 35.438 -0.634 1 78.75 245 SER A C 1
ATOM 1938 O O . SER A 1 245 ? 7.125 35.344 0.589 1 78.75 245 SER A O 1
ATOM 1940 N N . GLU A 1 246 ? 7.938 36.219 -1.393 1 64.62 246 GLU A N 1
ATOM 1941 C CA . GLU A 1 246 ? 8.844 37.188 -0.793 1 64.62 246 GLU A CA 1
ATOM 1942 C C . GLU A 1 246 ? 8.086 38.188 0.075 1 64.62 246 GLU A C 1
ATOM 1944 O O . GLU A 1 246 ? 8.648 38.781 1.012 1 64.62 246 GLU A O 1
ATOM 1949 N N . GLN A 1 247 ? 6.828 38.5 -0.281 1 51.06 247 GLN A N 1
ATOM 1950 C CA . GLN A 1 247 ? 6.039 39.469 0.486 1 51.06 247 GLN A CA 1
ATOM 1951 C C . GLN A 1 247 ? 5.629 38.875 1.838 1 51.06 247 GLN A C 1
ATOM 1953 O O . GLN A 1 247 ? 5.012 39.562 2.654 1 51.06 247 GLN A O 1
ATOM 1958 N N . ARG A 1 248 ? 5.93 37.656 2.004 1 51.22 248 ARG A N 1
ATOM 1959 C CA . ARG A 1 248 ? 5.566 36.906 3.207 1 51.22 248 ARG A CA 1
ATOM 1960 C C . ARG A 1 248 ? 5.906 37.719 4.465 1 51.22 248 ARG A C 1
ATOM 1962 O O . ARG A 1 248 ? 5.223 37.594 5.484 1 51.22 248 ARG A O 1
ATOM 1969 N N . TYR A 1 249 ? 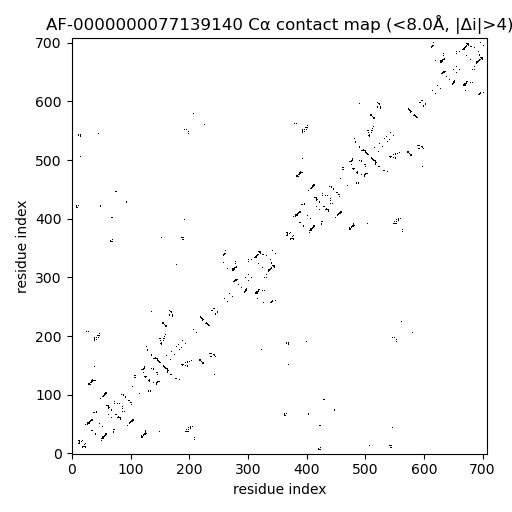7.188 38.25 4.422 1 39.53 249 TYR A N 1
ATOM 1970 C CA . TYR A 1 249 ? 7.68 38.75 5.699 1 39.53 249 TYR A CA 1
ATOM 1971 C C . TYR A 1 249 ? 6.785 39.875 6.227 1 39.53 249 TYR A C 1
ATOM 1973 O O . TYR A 1 249 ? 6.754 40.125 7.43 1 39.53 249 TYR A O 1
ATOM 1981 N N . LEU A 1 250 ? 6.375 40.719 5.316 1 35.69 250 LEU A N 1
ATOM 1982 C CA . LEU A 1 250 ? 5.812 41.906 5.945 1 35.69 250 LEU A CA 1
ATOM 1983 C C . LEU A 1 250 ? 4.41 41.625 6.48 1 35.69 250 LEU A C 1
ATOM 1985 O O . LEU A 1 250 ? 3.902 42.375 7.324 1 35.69 250 LEU A O 1
ATOM 1989 N N . LYS A 1 251 ? 3.537 41 5.742 1 39.72 251 LYS A N 1
ATOM 1990 C CA . LYS A 1 251 ? 2.125 41.062 6.105 1 39.72 251 LYS A CA 1
ATOM 1991 C C . LYS A 1 251 ? 1.812 40.094 7.238 1 39.72 251 LYS A C 1
ATOM 1993 O O . LYS A 1 251 ? 1.652 38.875 7.004 1 39.72 251 LYS A O 1
ATOM 1998 N N . LYS A 1 252 ? 2.477 39.969 8.227 1 38.81 252 LYS A N 1
ATOM 1999 C CA . LYS A 1 252 ? 1.751 39.531 9.414 1 38.81 252 LYS A CA 1
ATOM 2000 C C . LYS A 1 252 ? 0.334 40.094 9.43 1 38.81 252 LYS A C 1
ATOM 2002 O O . LYS A 1 252 ? 0.143 41.312 9.602 1 38.81 252 LYS A O 1
ATOM 2007 N N . SER A 1 253 ? -0.548 39.656 8.594 1 32.03 253 SER A N 1
ATOM 2008 C CA . SER A 1 253 ? -1.947 40.062 8.5 1 32.03 253 SER A CA 1
ATOM 2009 C C . SER A 1 253 ? -2.539 40.312 9.883 1 32.03 253 SER A C 1
ATOM 2011 O O . SER A 1 253 ? -2.373 39.5 10.797 1 32.03 253 SER A O 1
ATOM 2013 N N . GLU A 1 254 ? -2.76 41.438 10.312 1 32.28 254 GLU A N 1
ATOM 2014 C CA . GLU A 1 254 ? -3.861 41.781 11.203 1 32.28 254 GLU A CA 1
ATOM 2015 C C . GLU A 1 254 ? -5.141 41.062 10.82 1 32.28 254 GLU A C 1
ATOM 2017 O O . GLU A 1 254 ? -6.238 41.469 11.203 1 32.28 254 GLU A O 1
ATOM 2022 N N . GLY A 1 255 ? -5.148 40.312 9.727 1 34.38 255 GLY A N 1
ATOM 2023 C CA . GLY A 1 255 ? -6.441 39.781 9.328 1 34.38 255 GLY A CA 1
ATOM 2024 C C . GLY A 1 255 ? -7.188 39.125 10.469 1 34.38 255 GLY A C 1
ATOM 2025 O O . GLY A 1 255 ? -6.574 38.625 11.406 1 34.38 255 GLY A O 1
ATOM 2026 N N . ASN A 1 256 ? -8.406 39.625 10.727 1 36.78 256 ASN A N 1
ATOM 2027 C CA . ASN A 1 256 ? -9.43 39.156 11.664 1 36.78 256 ASN A CA 1
ATOM 2028 C C . ASN A 1 256 ? -9.531 37.625 11.672 1 36.78 256 ASN A C 1
ATOM 2030 O O . ASN A 1 256 ? -10.031 37.031 10.719 1 36.78 256 ASN A O 1
ATOM 2034 N N . CYS A 1 257 ? -8.625 37 11.883 1 42.78 257 CYS A N 1
ATOM 2035 C CA . CYS A 1 257 ? -8.617 35.562 12.125 1 42.78 257 CYS A CA 1
ATOM 2036 C C . CYS A 1 257 ? -9.844 35.125 12.914 1 42.78 257 CYS A C 1
ATOM 2038 O O . CYS A 1 257 ? -10.047 35.594 14.047 1 42.78 257 CYS A O 1
ATOM 2040 N N . LEU A 1 258 ? -10.852 34.75 12.258 1 57.78 258 LEU A N 1
ATOM 2041 C CA . LEU A 1 258 ? -12.102 34.25 12.828 1 57.78 258 LEU A CA 1
ATOM 2042 C C . LEU A 1 258 ? -11.852 33.094 13.766 1 57.78 258 LEU A C 1
ATOM 2044 O O . LEU A 1 258 ? -12.758 32.625 14.461 1 57.78 258 LEU A O 1
ATOM 2048 N N . GLU A 1 259 ? -10.562 32.656 13.773 1 64 259 GLU A N 1
ATOM 2049 C CA . GLU A 1 259 ? -10.258 31.594 14.711 1 64 259 GLU A CA 1
ATOM 2050 C C . GLU A 1 259 ? -9.383 32.094 15.859 1 64 259 GLU A C 1
ATOM 2052 O O . GLU A 1 259 ? -8.453 32.875 15.648 1 64 259 GLU A O 1
ATOM 2057 N N . ILE A 1 260 ? -9.711 31.797 17.141 1 73.31 260 ILE A N 1
ATOM 2058 C CA . ILE A 1 260 ? -8.977 32.156 18.344 1 73.31 260 ILE A CA 1
ATOM 2059 C C . ILE A 1 260 ? -8.656 30.906 19.156 1 73.31 260 ILE A C 1
ATOM 2061 O O . ILE A 1 260 ? -9.445 29.953 19.156 1 73.31 260 ILE A O 1
ATOM 2065 N N . ASP A 1 261 ? -7.418 30.891 19.656 1 68.44 261 ASP A N 1
ATOM 2066 C CA . ASP A 1 261 ? -7.098 29.797 20.562 1 68.44 261 ASP A CA 1
ATOM 2067 C C . ASP A 1 261 ? -7.547 30.125 21.984 1 68.44 261 ASP A C 1
ATOM 2069 O O . ASP A 1 261 ? -8.211 31.141 22.219 1 68.44 261 ASP A O 1
ATOM 2073 N N . GLN A 1 262 ? -7.055 29.219 22.844 1 74.25 262 GLN A N 1
ATOM 2074 C CA . GLN A 1 262 ? -7.492 29.375 24.234 1 74.25 262 GLN A CA 1
ATOM 2075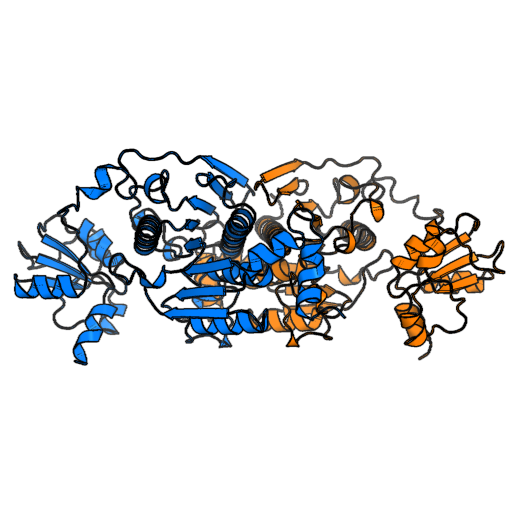 C C . GLN A 1 262 ? -7.02 30.703 24.812 1 74.25 262 GLN A C 1
ATOM 2077 O O . GLN A 1 262 ? -7.781 31.391 25.484 1 74.25 262 GLN A O 1
ATOM 2082 N N . VAL A 1 263 ? -5.848 30.984 24.484 1 68.5 263 VAL A N 1
ATOM 2083 C CA . VAL A 1 263 ? -5.27 32.219 25.016 1 68.5 263 VAL A CA 1
ATOM 2084 C C . VAL A 1 263 ? -5.988 33.406 24.422 1 68.5 263 VAL A C 1
ATOM 2086 O O . VAL A 1 263 ? -6.352 34.344 25.141 1 68.5 263 VAL A O 1
ATOM 2089 N N . GLY A 1 264 ? -6.238 33.281 23.156 1 73.06 264 GLY A N 1
ATOM 2090 C CA . GLY A 1 264 ? -6.98 34.344 22.484 1 73.06 264 GLY A CA 1
ATOM 2091 C C . GLY A 1 264 ? -8.398 34.5 23 1 73.06 264 GLY A C 1
ATOM 2092 O O . GLY A 1 264 ? -8.883 35.625 23.156 1 73.06 264 GLY A O 1
ATOM 2093 N N . TYR A 1 265 ? -8.992 33.469 23.359 1 81.94 265 TYR A N 1
ATOM 2094 C CA . TYR A 1 265 ? -10.344 33.469 23.922 1 81.94 265 TYR A CA 1
ATOM 2095 C C . TYR A 1 265 ? -10.359 34.156 25.281 1 81.94 265 TYR A C 1
ATOM 2097 O O . TYR A 1 265 ? -11.211 35.031 25.531 1 81.94 265 TYR A O 1
ATOM 2105 N N . LEU A 1 266 ? -9.297 33.75 26.062 1 77.31 266 LEU A N 1
ATOM 2106 C CA . LEU A 1 266 ? -9.219 34.344 27.391 1 77.31 266 LEU A CA 1
ATOM 2107 C C . LEU A 1 266 ? -8.93 35.844 27.328 1 77.31 266 LEU A C 1
ATOM 2109 O O . LEU A 1 266 ? -9.484 36.625 28.094 1 77.31 266 LEU A O 1
ATOM 2113 N N . GLU A 1 267 ? -8.211 36.156 26.391 1 77.06 267 GLU A N 1
ATOM 2114 C CA . GLU A 1 267 ? -7.906 37.562 26.203 1 77.06 267 GLU A CA 1
ATOM 2115 C C . GLU A 1 267 ? -9.133 38.344 25.719 1 77.06 267 GLU A C 1
ATOM 2117 O O . GLU A 1 267 ? -9.398 39.438 26.188 1 77.06 267 GLU A O 1
ATOM 2122 N N . LEU A 1 268 ? -9.828 37.719 24.906 1 78.5 268 LEU A N 1
ATOM 2123 C CA . LEU A 1 268 ? -11.031 38.344 24.375 1 78.5 268 LEU A CA 1
ATOM 2124 C C . LEU A 1 268 ? -12.094 38.5 25.469 1 78.5 268 LEU A C 1
ATOM 2126 O O . LEU A 1 268 ? -12.758 39.531 25.547 1 78.5 268 LEU A O 1
ATOM 2130 N N . LYS A 1 269 ? -12.094 37.562 26.266 1 80.25 269 LYS A N 1
ATOM 2131 C CA . LYS A 1 269 ? -13.055 37.531 27.359 1 80.25 269 LYS A CA 1
ATOM 2132 C C . LYS A 1 269 ? -12.75 38.625 28.375 1 80.25 269 LYS A C 1
ATOM 2134 O O . LYS A 1 269 ? -13.656 39.188 29 1 80.25 269 LYS A O 1
ATOM 2139 N N . SER A 1 270 ? -11.492 38.844 28.469 1 79.19 270 SER A N 1
ATOM 2140 C CA . SER A 1 270 ? -11.07 39.844 29.422 1 79.19 270 SER A CA 1
ATOM 2141 C C . SER A 1 270 ? -11.297 41.281 28.875 1 79.19 270 SER A C 1
ATOM 2143 O O . SER A 1 270 ? -11.477 42.219 29.656 1 79.19 270 SER A O 1
ATOM 2145 N N . LYS A 1 271 ? -11.43 41.344 27.562 1 78.62 271 LYS A N 1
ATOM 2146 C CA . LYS A 1 271 ? -11.492 42.656 26.938 1 78.62 271 LYS A CA 1
ATOM 2147 C C . LYS A 1 271 ? -12.93 43.031 26.578 1 78.62 271 LYS A C 1
ATOM 2149 O O . LYS A 1 271 ? -13.273 44.219 26.516 1 78.62 271 LYS A O 1
ATOM 2154 N N . THR A 1 272 ? -13.672 42 26.297 1 80.12 272 THR A N 1
ATOM 2155 C CA . THR A 1 272 ? -15.031 42.281 25.859 1 80.12 272 THR A CA 1
ATOM 2156 C C . THR A 1 272 ? -15.992 41.188 26.312 1 80.12 272 THR A C 1
ATOM 2158 O O . THR A 1 272 ? -15.562 40.125 26.766 1 80.12 272 THR A O 1
ATOM 2161 N N . SER A 1 273 ? -17.172 41.562 26.266 1 82 273 SER A N 1
ATOM 2162 C CA . SER A 1 273 ? -18.203 40.562 26.484 1 82 273 SER A CA 1
ATOM 2163 C C . SER A 1 273 ? -18.281 39.562 25.328 1 82 273 SER A C 1
ATOM 2165 O O . SER A 1 273 ? -18.438 39.969 24.172 1 82 273 SER A O 1
ATOM 2167 N N . VAL A 1 274 ? -18.016 38.25 25.688 1 85.5 274 VAL A N 1
ATOM 2168 C CA . VAL A 1 274 ? -18 37.188 24.656 1 85.5 274 VAL A CA 1
ATOM 2169 C C . VAL A 1 274 ? -19.078 36.156 24.938 1 85.5 274 VAL A C 1
ATOM 2171 O O . VAL A 1 274 ? -19.281 35.781 26.094 1 85.5 274 VAL A O 1
ATOM 2174 N N . ILE A 1 275 ? -19.859 35.844 23.922 1 87.5 275 ILE A N 1
ATOM 2175 C CA . ILE A 1 275 ? -20.797 34.719 23.984 1 87.5 275 ILE A CA 1
ATOM 2176 C C . ILE A 1 275 ? -20.156 33.469 23.375 1 87.5 275 ILE A C 1
ATOM 2178 O O . ILE A 1 275 ? -19.688 33.5 22.234 1 87.5 275 ILE A O 1
ATOM 2182 N N . LEU A 1 276 ? -20.047 32.438 24.281 1 89.56 276 LEU A N 1
ATOM 2183 C CA . LEU A 1 276 ? -19.625 31.141 23.781 1 89.56 276 LEU A CA 1
ATOM 2184 C C . LEU A 1 276 ? -20.812 30.375 23.203 1 89.56 276 LEU A C 1
ATOM 2186 O O . LEU A 1 276 ? -21.75 30.031 23.922 1 89.56 276 LEU A O 1
ATOM 2190 N N . LEU A 1 277 ? -20.766 30.141 21.844 1 90 277 LEU A N 1
ATOM 2191 C CA . LEU A 1 277 ? -21.844 29.469 21.141 1 90 277 LEU A CA 1
ATOM 2192 C C . LEU A 1 277 ? -21.469 28.016 20.844 1 90 277 LEU A C 1
ATOM 2194 O O . LEU A 1 277 ? -20.578 27.75 20.047 1 90 277 LEU A O 1
ATOM 2198 N N . ASP A 1 278 ? -22.156 27.141 21.531 1 90.75 278 ASP A N 1
ATOM 2199 C CA . ASP A 1 278 ? -22 25.719 21.297 1 90.75 278 ASP A CA 1
ATOM 2200 C C . ASP A 1 278 ? -22.812 25.266 20.094 1 90.75 278 ASP A C 1
ATOM 2202 O O . ASP A 1 278 ? -24.047 25.203 20.156 1 90.75 278 ASP A O 1
ATOM 2206 N N . VAL A 1 279 ? -22.062 24.859 19.094 1 90 279 VAL A N 1
ATOM 2207 C CA . VAL A 1 279 ? -22.781 24.594 17.844 1 90 279 VAL A CA 1
ATOM 2208 C C . VAL A 1 279 ? -22.922 23.094 17.641 1 90 279 VAL A C 1
ATOM 2210 O O . VAL A 1 279 ? -23.312 22.641 16.562 1 90 279 VAL A O 1
ATOM 2213 N N . ARG A 1 280 ? -22.703 22.328 18.641 1 86.12 280 ARG A N 1
ATOM 2214 C CA . ARG A 1 280 ? -22.844 20.875 18.594 1 86.12 280 ARG A CA 1
ATOM 2215 C C . ARG A 1 280 ? -24.312 20.469 18.609 1 86.12 280 ARG A C 1
ATOM 2217 O O . ARG A 1 280 ? -25.188 21.281 18.953 1 86.12 280 ARG A O 1
ATOM 2224 N N . GLU A 1 281 ? -24.438 19.156 18.234 1 82.81 281 GLU A N 1
ATOM 2225 C CA . GLU A 1 281 ? -25.812 18.672 18.219 1 82.81 281 GLU A CA 1
ATOM 2226 C C . GLU A 1 281 ? -26.266 18.25 19.609 1 82.81 281 GLU A C 1
ATOM 2228 O O . GLU A 1 281 ? -25.453 18.062 20.516 1 82.81 281 GLU A O 1
ATOM 2233 N N . GLU A 1 282 ? -27.5 18.078 19.781 1 85.44 282 GLU A N 1
ATOM 2234 C CA . GLU A 1 282 ? -28.156 17.875 21.062 1 85.44 282 GLU A CA 1
ATOM 2235 C C . GLU A 1 282 ? -27.516 16.734 21.828 1 85.44 282 GLU A C 1
ATOM 2237 O O . GLU A 1 282 ? -27.219 16.859 23.031 1 85.44 282 GLU A O 1
ATOM 2242 N N . GLU A 1 283 ? -27.219 15.82 21.156 1 79.25 283 GLU A N 1
ATOM 2243 C CA . GLU A 1 283 ? -26.672 14.633 21.828 1 79.25 283 GLU A CA 1
ATOM 2244 C C . GLU A 1 283 ? -25.312 14.914 22.438 1 79.25 283 GLU A C 1
ATOM 2246 O O . GLU A 1 283 ? -25.016 14.461 23.547 1 79.25 283 GLU A O 1
ATOM 2251 N N . GLU A 1 284 ? -24.562 15.695 21.781 1 80.94 284 GLU A N 1
ATOM 2252 C CA . GLU A 1 284 ? -23.219 16.016 22.266 1 80.94 284 GLU A CA 1
ATOM 2253 C C . GLU A 1 284 ? -23.266 16.938 23.484 1 80.94 284 GLU A C 1
ATOM 2255 O O . GLU A 1 284 ? -22.516 16.75 24.438 1 80.94 284 GLU A O 1
ATOM 2260 N N . VAL A 1 285 ? -24.188 17.781 23.5 1 84.25 285 VAL A N 1
ATOM 2261 C CA . VAL A 1 285 ? -24.312 18.797 24.531 1 84.25 285 VAL A CA 1
ATOM 2262 C C . VAL A 1 285 ? -24.828 18.172 25.828 1 84.25 285 VAL A C 1
ATOM 2264 O O . VAL A 1 285 ? -24.375 18.5 26.922 1 84.25 285 VAL A O 1
ATOM 2267 N N . ILE A 1 286 ? -25.641 17.172 25.641 1 81.31 286 ILE A N 1
ATOM 2268 C CA . ILE A 1 286 ? -26.203 16.469 26.781 1 81.31 286 ILE A CA 1
ATOM 2269 C C . ILE A 1 286 ? -25.109 15.656 27.484 1 81.31 286 ILE A C 1
ATOM 2271 O O . ILE A 1 286 ? -25.031 15.641 28.703 1 81.31 286 ILE A O 1
ATOM 2275 N N . HIS A 1 287 ? -24.234 15.156 26.719 1 79.25 287 HIS A N 1
ATOM 2276 C CA . HIS A 1 287 ? -23.203 14.266 27.25 1 79.25 287 HIS A CA 1
ATOM 2277 C C . HIS A 1 287 ? -22.047 15.062 27.844 1 79.25 287 HIS A C 1
ATOM 2279 O O . HIS A 1 287 ? -21.453 14.656 28.859 1 79.25 287 HIS A O 1
ATOM 2285 N N . SER A 1 288 ? -21.734 16.188 27.234 1 81 288 SER A N 1
ATOM 2286 C CA . SER A 1 288 ? -20.609 17.016 27.672 1 81 288 SER A CA 1
ATOM 2287 C C . SER A 1 288 ? -20.938 18.5 27.578 1 81 288 SER A C 1
ATOM 2289 O O . SER A 1 288 ? -20.5 19.172 26.641 1 81 288 SER A O 1
ATOM 2291 N N . PRO A 1 289 ? -21.547 18.906 28.672 1 84.12 289 PRO A N 1
ATOM 2292 C CA . PRO A 1 289 ? -21.953 20.328 28.609 1 84.12 289 PRO A CA 1
ATOM 2293 C C . PRO A 1 289 ? -20.781 21.281 28.812 1 84.12 289 PRO A C 1
ATOM 2295 O O . PRO A 1 289 ? -19.844 20.969 29.547 1 84.12 289 PRO A O 1
ATOM 2298 N N . ILE A 1 290 ? -20.766 22.406 28.125 1 84.81 290 ILE A N 1
ATOM 2299 C CA . ILE A 1 290 ? -19.797 23.484 28.312 1 84.81 290 ILE A CA 1
ATOM 2300 C C . ILE A 1 290 ? -20.422 24.578 29.172 1 84.81 290 ILE A C 1
ATOM 2302 O O . ILE A 1 290 ? -21.422 25.188 28.797 1 84.81 290 ILE A O 1
ATOM 2306 N N . PRO A 1 291 ? -19.812 24.797 30.312 1 83.81 291 PRO A N 1
ATOM 2307 C CA . PRO A 1 291 ? -20.375 25.812 31.219 1 83.81 291 PRO A CA 1
ATOM 2308 C C . PRO A 1 291 ? -20.438 27.188 30.578 1 83.81 291 PRO A C 1
ATOM 2310 O O . PRO A 1 291 ? -19.516 27.578 29.844 1 83.81 291 PRO A O 1
ATOM 2313 N N . ASP A 1 292 ? -21.547 28 30.734 1 83 292 ASP A N 1
ATOM 2314 C CA . ASP A 1 292 ? -21.75 29.391 30.359 1 83 292 ASP A CA 1
ATOM 2315 C C . ASP A 1 292 ? -21.828 29.547 28.844 1 83 292 ASP A C 1
ATOM 2317 O O . ASP A 1 292 ? -21.672 30.656 28.312 1 83 292 ASP A O 1
ATOM 2321 N N . ALA A 1 293 ? -22.047 28.406 28.141 1 89.56 293 ALA A N 1
ATOM 2322 C CA . ALA A 1 293 ? -22.203 28.484 26.688 1 89.56 293 ALA A CA 1
ATOM 2323 C C . ALA A 1 293 ? -23.672 28.516 26.297 1 89.56 293 ALA A C 1
ATOM 2325 O O . ALA A 1 293 ? -24.516 27.906 26.938 1 89.56 293 ALA A O 1
ATOM 2326 N N . VAL A 1 294 ? -24.016 29.266 25.188 1 89.38 294 VAL A N 1
ATOM 2327 C CA . VAL A 1 294 ? -25.328 29.266 24.562 1 89.38 294 VAL A CA 1
ATOM 2328 C C . VAL A 1 294 ? -25.391 28.219 23.469 1 89.38 294 VAL A C 1
ATOM 2330 O O . VAL A 1 294 ? -24.531 28.172 22.594 1 89.38 294 VAL A O 1
ATOM 2333 N N . TRP A 1 295 ? -26.375 27.391 23.625 1 91.5 295 TRP A N 1
ATOM 2334 C CA . TRP A 1 295 ? -26.484 26.312 22.656 1 91.5 295 TRP A CA 1
ATOM 2335 C C . TRP A 1 295 ? -27.344 26.734 21.469 1 91.5 295 TRP A C 1
ATOM 2337 O O . TRP A 1 295 ? -28.438 27.25 21.641 1 91.5 295 TRP A O 1
ATOM 2347 N N . PHE A 1 296 ? -26.812 26.516 20.203 1 91.31 296 PHE A N 1
ATOM 2348 C CA . PHE A 1 296 ? -27.5 26.672 18.938 1 91.31 296 PHE A CA 1
ATOM 2349 C C . PHE A 1 296 ? -26.859 25.797 17.859 1 91.31 296 PHE A C 1
ATOM 2351 O O . PHE A 1 296 ? -25.812 26.156 17.312 1 91.31 296 PHE A O 1
ATOM 2358 N N . PRO A 1 297 ? -27.438 24.688 17.562 1 89.56 297 PRO A N 1
ATOM 2359 C CA . PRO A 1 297 ? -26.75 23.688 16.719 1 89.56 297 PRO A CA 1
ATOM 2360 C C . PRO A 1 297 ? -26.5 24.188 15.305 1 89.56 297 PRO A C 1
ATOM 2362 O O . PRO A 1 297 ? -27.266 24.984 14.773 1 89.56 297 PRO A O 1
ATOM 2365 N N . LEU A 1 298 ? -25.484 23.641 14.711 1 87.81 298 LEU A N 1
ATOM 2366 C CA . LEU A 1 298 ? -25.094 24 13.352 1 87.81 298 LEU A CA 1
ATOM 2367 C C . LEU A 1 298 ? -26.219 23.719 12.367 1 87.81 298 LEU A C 1
ATOM 2369 O O . LEU A 1 298 ? -26.438 24.5 11.438 1 87.81 298 LEU A O 1
ATOM 2373 N N . SER A 1 299 ? -26.953 22.719 12.594 1 82.12 299 SER A N 1
ATOM 2374 C CA . SER A 1 299 ? -28.031 22.328 11.703 1 82.12 299 SER A CA 1
ATOM 2375 C C . SER A 1 299 ? -29.078 23.438 11.578 1 82.12 299 SER A C 1
ATOM 2377 O O . SER A 1 299 ? -29.625 23.656 10.5 1 82.12 299 SER A O 1
ATOM 2379 N N . GLU A 1 300 ? -29.266 24.141 12.609 1 88.5 300 GLU A N 1
ATOM 2380 C CA . GLU A 1 300 ? -30.234 25.234 12.594 1 88.5 300 GLU A CA 1
ATOM 2381 C C . GLU A 1 300 ? -29.672 26.453 11.891 1 88.5 300 GLU A C 1
ATOM 2383 O O . GLU A 1 300 ? -30.391 27.156 11.164 1 88.5 300 GLU A O 1
ATOM 2388 N N . LEU A 1 301 ? -28.375 26.656 12.055 1 85.5 301 LEU A N 1
ATOM 2389 C CA . LEU A 1 301 ? -27.719 27.75 11.352 1 85.5 301 LEU A CA 1
ATOM 2390 C C . LEU A 1 301 ? -27.781 27.547 9.844 1 85.5 301 LEU A C 1
ATOM 2392 O O . LEU A 1 301 ? -28 28.484 9.094 1 85.5 301 LEU A O 1
ATOM 2396 N N . GLU A 1 302 ? -27.719 26.328 9.461 1 79.56 302 GLU A N 1
ATOM 2397 C CA . GLU A 1 302 ? -27.703 25.969 8.047 1 79.56 302 GLU A CA 1
ATOM 2398 C C . GLU A 1 302 ? -29.062 26.219 7.398 1 79.56 302 GLU A C 1
ATOM 2400 O O . GLU A 1 302 ? -29.141 26.453 6.191 1 79.56 302 GLU A O 1
ATOM 2405 N N . LYS A 1 303 ? -30.016 26.25 8.258 1 81.56 303 LYS A N 1
ATOM 2406 C CA . LYS A 1 303 ? -31.359 26.516 7.793 1 81.56 303 LYS A CA 1
ATOM 2407 C C . LYS A 1 303 ? -31.641 28.016 7.715 1 81.56 303 LYS A C 1
ATOM 2409 O O . LYS A 1 303 ? -32.75 28.438 7.379 1 81.56 303 LYS A O 1
ATOM 2414 N N . GLY A 1 304 ? -30.719 28.766 8.125 1 81.69 304 GLY A N 1
ATOM 2415 C CA . GLY A 1 304 ? -30.859 30.219 8.039 1 81.69 304 GLY A CA 1
ATOM 2416 C C . GLY A 1 304 ? -31.375 30.844 9.32 1 81.69 304 GLY A C 1
ATOM 2417 O O . GLY A 1 304 ? -31.688 32.031 9.359 1 81.69 304 GLY A O 1
ATOM 2418 N N . LYS A 1 305 ? -31.422 30.047 10.359 1 86.38 305 LYS A N 1
ATOM 2419 C CA . LYS A 1 305 ? -31.891 30.562 11.648 1 86.38 305 LYS A CA 1
ATOM 2420 C C . LYS A 1 305 ? -30.75 31.219 12.414 1 86.38 305 LYS A C 1
ATOM 2422 O O . LYS A 1 305 ? -29.578 30.859 12.242 1 86.38 305 LYS A O 1
ATOM 2427 N N . SER A 1 306 ? -31.047 32.219 13.203 1 84.69 306 SER A N 1
ATOM 2428 C CA . SER A 1 306 ? -30.062 32.906 14.047 1 84.69 306 SER A CA 1
ATOM 2429 C C . SER A 1 306 ? -30.359 32.656 15.523 1 84.69 306 SER A C 1
ATOM 2431 O O . SER A 1 306 ? -31.516 32.5 15.922 1 84.69 306 SER A O 1
ATOM 2433 N N . PRO A 1 307 ? -29.25 32.594 16.406 1 82.38 307 PRO A N 1
ATOM 2434 C CA . PRO A 1 307 ? -29.469 32.438 17.844 1 82.38 307 PRO A CA 1
ATOM 2435 C C . PRO A 1 307 ? -30.25 33.594 18.453 1 82.38 307 PRO A C 1
ATOM 2437 O O . PRO A 1 307 ? -29.953 34.75 18.141 1 82.38 307 PRO A O 1
ATOM 2440 N N . PRO A 1 308 ? -31.219 33.219 19.203 1 78.19 308 PRO A N 1
ATOM 2441 C CA . PRO A 1 308 ? -32.062 34.281 19.734 1 78.19 308 PRO A CA 1
ATOM 2442 C C . PRO A 1 308 ? -31.375 35.125 20.828 1 78.19 308 PRO A C 1
ATOM 2444 O O . PRO A 1 308 ? -30.594 34.562 21.609 1 78.19 308 PRO A O 1
ATOM 2447 N N . GLY A 1 309 ? -31.578 36.531 20.938 1 74.75 309 GLY A N 1
ATOM 2448 C CA . GLY A 1 309 ? -31.156 37.406 22.016 1 74.75 309 GLY A CA 1
ATOM 2449 C C . GLY A 1 309 ? -29.703 37.812 21.922 1 74.75 309 GLY A C 1
ATOM 2450 O O . GLY A 1 309 ? -29.141 38.375 22.875 1 74.75 309 GLY A O 1
ATOM 2451 N N . ILE A 1 310 ? -28.969 37.344 20.875 1 67.5 310 ILE A N 1
ATOM 2452 C CA . ILE A 1 310 ? -27.562 37.688 20.781 1 67.5 310 ILE A CA 1
ATOM 2453 C C . ILE A 1 310 ? -27.344 38.719 19.656 1 67.5 310 ILE A C 1
ATOM 2455 O O . ILE A 1 310 ? -27.672 38.406 18.5 1 67.5 310 ILE A O 1
ATOM 2459 N N . SER A 1 311 ? -27.281 40.062 19.953 1 67.19 311 SER A N 1
ATOM 2460 C CA . SER A 1 311 ? -27 41.094 18.938 1 67.19 311 SER A CA 1
ATOM 2461 C C . SER A 1 311 ? -25.781 41.906 19.328 1 67.19 311 SER A C 1
ATOM 2463 O O . SER A 1 311 ? -25.562 42.188 20.5 1 67.19 311 SER A O 1
ATOM 2465 N N . ASP A 1 312 ? -24.828 42.219 18.422 1 67.25 312 ASP A N 1
ATOM 2466 C CA . ASP A 1 312 ? -23.766 43.219 18.5 1 67.25 312 ASP A CA 1
ATOM 2467 C C . ASP A 1 312 ? -22.672 42.781 19.484 1 67.25 312 ASP A C 1
ATOM 2469 O O . ASP A 1 312 ? -21.891 43.594 19.938 1 67.25 312 ASP A O 1
ATOM 2473 N N . GLN A 1 313 ? -22.719 41.438 19.938 1 75.38 313 GLN A N 1
ATOM 2474 C CA . GLN A 1 313 ? -21.656 40.969 20.828 1 75.38 313 GLN A CA 1
ATOM 2475 C C . GLN A 1 313 ? -20.641 40.125 20.062 1 75.38 313 GLN A C 1
ATOM 2477 O O . GLN A 1 313 ? -20.938 39.625 18.969 1 75.38 313 GLN A O 1
ATOM 2482 N N . THR A 1 314 ? -19.484 39.969 20.688 1 82.81 314 THR A N 1
ATOM 2483 C CA . THR A 1 314 ? -18.469 39.062 20.156 1 82.81 314 THR A CA 1
ATOM 2484 C C . THR A 1 314 ? -18.844 37.594 20.406 1 82.81 314 THR A C 1
ATOM 2486 O O . THR A 1 314 ? -19.203 37.219 21.531 1 82.81 314 THR A O 1
ATOM 2489 N N . ILE A 1 315 ? -18.953 36.844 19.266 1 87.31 315 ILE A N 1
ATOM 2490 C CA . ILE A 1 315 ? -19.328 35.438 19.375 1 87.31 315 ILE A CA 1
ATOM 2491 C C . ILE A 1 315 ? -18.125 34.531 19.094 1 87.31 315 ILE A C 1
ATOM 2493 O O . ILE A 1 315 ? -17.344 34.812 18.172 1 87.31 315 ILE A O 1
ATOM 2497 N N . VAL A 1 316 ? -17.969 33.562 20.031 1 87.75 316 VAL A N 1
ATOM 2498 C CA . VAL A 1 316 ? -17 32.5 19.812 1 87.75 316 VAL A CA 1
ATOM 2499 C C . VAL A 1 316 ? -17.719 31.156 19.688 1 87.75 316 VAL A C 1
ATOM 2501 O O . VAL A 1 316 ? -18.328 30.688 20.656 1 87.75 316 VAL A O 1
ATOM 2504 N N . CYS A 1 317 ? -17.625 30.625 18.469 1 88.69 317 CYS A N 1
ATOM 2505 C CA . CYS A 1 317 ? -18.25 29.312 18.234 1 88.69 317 CYS A CA 1
ATOM 2506 C C . CYS A 1 317 ? -17.344 28.188 18.719 1 88.69 317 CYS A C 1
ATOM 2508 O O . CYS A 1 317 ? -16.109 28.266 18.578 1 88.69 317 CYS A O 1
ATOM 2510 N N . VAL A 1 318 ? -18.031 27.141 19.359 1 87.94 318 VAL A N 1
ATOM 2511 C CA . VAL A 1 318 ? -17.297 25.984 19.844 1 87.94 318 VAL A CA 1
ATOM 2512 C C . VAL A 1 318 ? -18 24.688 19.422 1 87.94 318 VAL A C 1
ATOM 2514 O O . VAL A 1 318 ? -19.234 24.625 19.438 1 87.94 318 VAL A O 1
ATOM 2517 N N . CYS A 1 319 ? -17.188 23.812 18.906 1 83.5 319 CYS A N 1
ATOM 2518 C CA . CYS A 1 319 ? -17.625 22.438 18.688 1 83.5 319 CYS A CA 1
ATOM 2519 C C . CYS A 1 319 ? -16.672 21.453 19.375 1 83.5 319 CYS A C 1
ATOM 2521 O O . CYS A 1 319 ? -15.953 21.828 20.297 1 83.5 319 CYS A O 1
ATOM 2523 N N . GLU A 1 320 ? -16.75 20.25 18.969 1 73.31 320 GLU A N 1
ATOM 2524 C CA . GLU A 1 320 ? -15.93 19.25 19.641 1 73.31 320 GLU A CA 1
ATOM 2525 C C . GLU A 1 320 ? -14.453 19.422 19.281 1 73.31 320 GLU A C 1
ATOM 2527 O O . GLU A 1 320 ? -13.586 19.344 20.156 1 73.31 320 GLU A O 1
ATOM 2532 N N . THR A 1 321 ? -14.219 19.875 18.109 1 65.5 321 THR A N 1
ATOM 2533 C CA . THR A 1 321 ? -12.836 19.812 17.656 1 65.5 321 THR A CA 1
ATOM 2534 C C . THR A 1 321 ? -12.422 21.141 17.016 1 65.5 321 THR A C 1
ATOM 2536 O O . THR A 1 321 ? -11.258 21.344 16.672 1 65.5 321 THR A O 1
ATOM 2539 N N . GLY A 1 322 ? -13.383 22.016 16.734 1 69.19 322 GLY A N 1
ATOM 2540 C CA . GLY A 1 322 ? -13.094 23.328 16.156 1 69.19 322 GLY A CA 1
ATOM 2541 C C . GLY A 1 322 ? -13.531 23.438 14.695 1 69.19 322 GLY A C 1
ATOM 2542 O O . GLY A 1 322 ? -13.625 24.531 14.156 1 69.19 322 GLY A O 1
ATOM 2543 N N . VAL A 1 323 ? -13.969 22.359 14.086 1 65.5 323 VAL A N 1
ATOM 2544 C CA . VAL A 1 323 ? -14.266 22.328 12.656 1 65.5 323 VAL A CA 1
ATOM 2545 C C . VAL A 1 323 ? -15.656 22.906 12.398 1 65.5 323 VAL A C 1
ATOM 2547 O O . VAL A 1 323 ? -15.82 23.797 11.57 1 65.5 323 VAL A O 1
ATOM 2550 N N . ARG A 1 324 ? -16.531 22.328 13.078 1 75.38 324 ARG A N 1
ATOM 2551 C CA . ARG A 1 324 ? -17.922 22.75 12.898 1 75.38 324 ARG A CA 1
ATOM 2552 C C . ARG A 1 324 ? -18.109 24.188 13.367 1 75.38 324 ARG A C 1
ATOM 2554 O O . ARG A 1 324 ? -18.938 24.922 12.812 1 75.38 324 ARG A O 1
ATOM 2561 N N . SER A 1 325 ? -17.266 24.641 14.281 1 84.25 325 SER A N 1
ATOM 2562 C CA . SER A 1 325 ? -17.375 26 14.797 1 84.25 325 SER A CA 1
ATOM 2563 C C . SER A 1 325 ? -16.938 27.016 13.758 1 84.25 325 SER A C 1
ATOM 2565 O O . SER A 1 325 ? -17.531 28.094 13.641 1 84.25 325 SER A O 1
ATOM 2567 N N . LEU A 1 326 ? -16.031 26.641 13.031 1 75.75 326 LEU A N 1
ATOM 2568 C CA . LEU A 1 326 ? -15.586 27.516 11.961 1 75.75 326 LEU A CA 1
ATOM 2569 C C . LEU A 1 326 ? -16.656 27.656 10.883 1 75.75 326 LEU A C 1
ATOM 2571 O O . LEU A 1 326 ? -16.938 28.75 10.406 1 75.75 326 LEU A O 1
ATOM 2575 N N . LYS A 1 327 ? -17.266 26.562 10.57 1 76.06 327 LYS A N 1
ATOM 2576 C CA . LYS A 1 327 ? -18.391 26.578 9.641 1 76.06 327 LYS A CA 1
ATOM 2577 C C . LYS A 1 327 ? -19.516 27.453 10.164 1 76.06 327 LYS A C 1
ATOM 2579 O O . LYS A 1 327 ? -20.125 28.219 9.406 1 76.06 327 LYS A O 1
ATOM 2584 N N . ALA A 1 328 ? -19.75 27.391 11.336 1 85 328 ALA A N 1
ATOM 2585 C CA . ALA A 1 328 ? -20.828 28.141 11.977 1 85 328 ALA A CA 1
ATOM 2586 C C . ALA A 1 328 ? -20.625 29.641 11.805 1 85 328 ALA A C 1
ATOM 2588 O O . ALA A 1 328 ? -21.578 30.375 11.586 1 85 328 ALA A O 1
ATOM 2589 N N . THR A 1 329 ? -19.406 30.062 11.75 1 81.94 329 THR A N 1
ATOM 2590 C CA . THR A 1 329 ? -19.125 31.484 11.648 1 81.94 329 THR A CA 1
ATOM 2591 C C . THR A 1 329 ? -19.578 32.031 10.297 1 81.94 329 THR A C 1
ATOM 2593 O O . THR A 1 329 ? -19.938 33.219 10.18 1 81.94 329 THR A O 1
ATOM 2596 N N . SER A 1 330 ? -19.703 31.172 9.383 1 76 330 SER A N 1
ATOM 2597 C CA . SER A 1 330 ? -20.094 31.594 8.039 1 76 330 SER A CA 1
ATOM 2598 C C . SER A 1 330 ? -21.594 31.844 7.945 1 76 330 SER A C 1
ATOM 2600 O O . SER A 1 330 ? -22.047 32.594 7.086 1 76 330 SER A O 1
ATOM 2602 N N . TYR A 1 331 ? -22.25 31.281 8.844 1 80.31 331 TYR A N 1
ATOM 2603 C CA . TYR A 1 331 ? -23.703 31.422 8.836 1 80.31 331 TYR A CA 1
ATOM 2604 C C . TYR A 1 331 ? -24.141 32.562 9.734 1 80.31 331 TYR A C 1
ATOM 2606 O O . TYR A 1 331 ? -25.312 33 9.695 1 80.31 331 TYR A O 1
ATOM 2614 N N . LEU A 1 332 ? -23.156 33.062 10.469 1 79.69 332 LEU A N 1
ATOM 2615 C CA . LEU A 1 332 ? -23.438 34.156 11.391 1 79.69 332 LEU A CA 1
ATOM 2616 C C . LEU A 1 332 ? -23.125 35.5 10.758 1 79.69 332 LEU A C 1
ATOM 2618 O O . LEU A 1 332 ? -22.266 36.25 11.242 1 79.69 332 LEU A O 1
ATOM 2622 N N . THR A 1 333 ? -23.859 35.844 9.742 1 75.56 333 THR A N 1
ATOM 2623 C CA . THR A 1 333 ? -23.578 37 8.906 1 75.56 333 THR A CA 1
ATOM 2624 C C . THR A 1 333 ? -23.938 38.281 9.625 1 75.56 333 THR A C 1
ATOM 2626 O O . THR A 1 333 ? -23.391 39.344 9.328 1 75.56 333 THR A O 1
ATOM 2629 N N . ASN A 1 334 ? -24.766 38.219 10.625 1 75.88 334 ASN A N 1
ATOM 2630 C CA . ASN A 1 334 ? -25.25 39.406 11.312 1 75.88 334 ASN A CA 1
ATOM 2631 C C . ASN A 1 334 ? -24.312 39.812 12.445 1 75.88 334 ASN A C 1
ATOM 2633 O O . ASN A 1 334 ? -24.578 40.781 13.156 1 75.88 334 ASN A O 1
ATOM 2637 N N . PHE A 1 335 ? -23.25 39.062 12.609 1 76.31 335 PHE A N 1
ATOM 2638 C CA . PHE A 1 335 ? -22.297 39.344 13.68 1 76.31 335 PHE A CA 1
ATOM 2639 C C . PHE A 1 335 ? -20.984 39.844 13.102 1 76.31 335 PHE A C 1
ATOM 2641 O O . PHE A 1 335 ? -20.422 39.25 12.188 1 76.31 335 PHE A O 1
ATOM 2648 N N . GLN A 1 336 ? -20.562 41 13.617 1 74.94 336 GLN A N 1
ATOM 2649 C CA . GLN A 1 336 ? -19.328 41.625 13.125 1 74.94 336 GLN A CA 1
ATOM 2650 C C . GLN A 1 336 ? -18.094 40.938 13.734 1 74.94 336 GLN A C 1
ATOM 2652 O O . GLN A 1 336 ? -17.109 40.688 13.039 1 74.94 336 GLN A O 1
ATOM 2657 N N . ASN A 1 337 ? -18.188 40.594 15.016 1 77.31 337 ASN A N 1
ATOM 2658 C CA . ASN A 1 337 ? -17.109 39.938 15.75 1 77.31 337 ASN A CA 1
ATOM 2659 C C . ASN A 1 337 ? -17.422 38.469 16.062 1 77.31 337 ASN A C 1
ATOM 2661 O O . ASN A 1 337 ? -18.125 38.188 17.031 1 77.31 337 ASN A O 1
ATOM 2665 N N . LYS A 1 338 ? -17.016 37.625 15.195 1 83 338 LYS A N 1
ATOM 2666 C CA . LYS A 1 338 ? -17.234 36.188 15.336 1 83 338 LYS A CA 1
ATOM 2667 C C . LYS A 1 338 ? -15.938 35.406 15.156 1 83 338 LYS A C 1
ATOM 2669 O O . LYS A 1 338 ? -15.102 35.75 14.328 1 83 338 LYS A O 1
ATOM 2674 N N . PHE A 1 339 ? -15.797 34.406 16.125 1 82.25 339 PHE A N 1
ATOM 2675 C CA . PHE A 1 339 ? -14.594 33.594 16.109 1 82.25 339 PHE A CA 1
ATOM 2676 C C . PHE A 1 339 ? -14.93 32.125 16.266 1 82.25 339 PHE A C 1
ATOM 2678 O O . PHE A 1 339 ? -16 31.781 16.766 1 82.25 339 PHE A O 1
ATOM 2685 N N . SER A 1 340 ? -14.133 31.328 15.758 1 84.38 340 SER A N 1
ATOM 2686 C CA . SER A 1 340 ? -14.141 29.891 16.031 1 84.38 340 SER A CA 1
ATOM 2687 C C . SER A 1 340 ? -13.023 29.5 17 1 84.38 340 SER A C 1
ATOM 2689 O O . SER A 1 340 ? -11.883 29.938 16.844 1 84.38 340 SER A O 1
ATOM 2691 N N . LEU A 1 341 ? -13.375 28.812 18.047 1 81.25 341 LEU A N 1
ATOM 2692 C CA . LEU A 1 341 ? -12.398 28.344 19.031 1 81.25 341 LEU A CA 1
ATOM 2693 C C . LEU A 1 341 ? -11.617 27.141 18.484 1 81.25 341 LEU A C 1
ATOM 2695 O O . LEU A 1 341 ? -12.18 26.062 18.297 1 81.25 341 LEU A O 1
ATOM 2699 N N . ILE A 1 342 ? -10.43 27.5 18.422 1 71.75 342 ILE A N 1
ATOM 2700 C CA . ILE A 1 342 ? -9.531 26.469 17.953 1 71.75 342 ILE A CA 1
ATOM 2701 C C . ILE A 1 342 ? -9.422 25.359 19 1 71.75 342 ILE A C 1
ATOM 2703 O O . ILE A 1 342 ? -9.297 25.656 20.203 1 71.75 342 ILE A O 1
ATOM 2707 N N . GLY A 1 343 ? -9.562 24.031 18.609 1 65.25 343 GLY A N 1
ATOM 2708 C CA . GLY A 1 343 ? -9.453 22.922 19.531 1 65.25 343 GLY A CA 1
ATOM 2709 C C . GLY A 1 343 ? -10.781 22.531 20.141 1 65.25 343 GLY A C 1
ATOM 2710 O O . GLY A 1 343 ? -10.883 21.484 20.797 1 65.25 343 GLY A O 1
ATOM 2711 N N . GLY A 1 344 ? -11.789 23.328 20.062 1 74.56 344 GLY A N 1
ATOM 2712 C CA . GLY A 1 344 ? -13.148 23.047 20.484 1 74.56 344 GLY A CA 1
ATOM 2713 C C . GLY A 1 344 ? -13.273 22.906 22 1 74.56 344 GLY A C 1
ATOM 2714 O O . GLY A 1 344 ? -12.578 23.578 22.75 1 74.56 344 GLY A O 1
ATOM 2715 N N . ARG A 1 345 ? -14.109 22 22.391 1 77.88 345 ARG A N 1
ATOM 2716 C CA . ARG A 1 345 ? -14.414 21.781 23.797 1 77.88 345 ARG A CA 1
ATOM 2717 C C . ARG A 1 345 ? -13.195 21.25 24.547 1 77.88 345 ARG A C 1
ATOM 2719 O O . ARG A 1 345 ? -13.031 21.516 25.734 1 77.88 345 ARG A O 1
ATOM 2726 N N . ARG A 1 346 ? -12.352 20.688 23.891 1 64.44 346 ARG A N 1
ATOM 2727 C CA . ARG A 1 346 ? -11.211 20.016 24.516 1 64.44 346 ARG A CA 1
ATOM 2728 C C . ARG A 1 346 ? -10.234 21.031 25.094 1 64.44 346 ARG A C 1
ATOM 2730 O O . ARG A 1 346 ? -9.633 20.797 26.141 1 64.44 346 ARG A O 1
ATOM 2737 N N . VAL A 1 347 ? -10.172 22.125 24.578 1 63.91 347 VAL A N 1
ATOM 2738 C CA . VAL A 1 347 ? -9.234 23.141 25.031 1 63.91 347 VAL A CA 1
ATOM 2739 C C . VAL A 1 347 ? -9.859 23.953 26.156 1 63.91 347 VAL A C 1
ATOM 2741 O O . VAL A 1 347 ? -9.156 24.594 26.953 1 63.91 347 VAL A O 1
ATOM 2744 N N . LEU A 1 348 ? -11.117 23.906 26.281 1 70.5 348 LEU A N 1
ATOM 2745 C CA . LEU A 1 348 ? -11.805 24.609 27.359 1 70.5 348 LEU A CA 1
ATOM 2746 C C . LEU A 1 348 ? -11.758 23.797 28.641 1 70.5 348 LEU A C 1
ATOM 2748 O O . LEU A 1 348 ? -11.773 24.375 29.734 1 70.5 348 LEU A O 1
ATOM 2752 N N . SER A 1 349 ? -11.75 22.531 28.562 1 58.28 349 SER A N 1
ATOM 2753 C CA . SER A 1 349 ? -11.758 21.656 29.734 1 58.28 349 SER A CA 1
ATOM 2754 C C . SER A 1 349 ? -10.414 21.688 30.469 1 58.28 349 SER A C 1
ATOM 2756 O O . SER A 1 349 ? -10.344 21.438 31.672 1 58.28 349 SER A O 1
ATOM 2758 N N . ARG A 1 350 ? -9.383 21.984 29.938 1 45.72 350 ARG A N 1
ATOM 2759 C CA . ARG A 1 350 ? -8.102 21.953 30.641 1 45.72 350 ARG A CA 1
ATOM 2760 C C . ARG A 1 350 ? -8.07 23 31.75 1 45.72 350 ARG A C 1
ATOM 2762 O O . ARG A 1 350 ? -7.23 22.922 32.656 1 45.72 350 ARG A O 1
ATOM 2769 N N . PHE A 1 351 ? -8.773 23.984 31.656 1 42.06 351 PHE A N 1
ATOM 2770 C CA . PHE A 1 351 ? -8.633 25 32.719 1 42.06 351 PHE A CA 1
ATOM 2771 C C . PHE A 1 351 ? -9.438 24.609 33.938 1 42.06 351 PHE A C 1
ATOM 2773 O O . PHE A 1 351 ? -9.375 25.281 34.969 1 42.06 351 PHE A O 1
ATOM 2780 N N . LYS A 1 352 ? -10.406 23.797 34.031 1 41.12 352 LYS A N 1
ATOM 2781 C CA . LYS A 1 352 ? -11.039 23.672 35.344 1 41.12 352 LYS A CA 1
ATOM 2782 C C . LYS A 1 352 ? -10.078 23.078 36.375 1 41.12 352 LYS A C 1
ATOM 2784 O O . LYS A 1 352 ? -10.367 23.062 37.562 1 41.12 352 LYS A O 1
ATOM 2789 N N . ASN A 1 353 ? -9.133 22.219 35.906 1 33.88 353 ASN A N 1
ATOM 2790 C CA . ASN A 1 353 ? -8.375 21.688 37.031 1 33.88 353 ASN A CA 1
ATOM 2791 C C . ASN A 1 353 ? -7.348 22.703 37.531 1 33.88 353 ASN A C 1
ATOM 2793 O O . ASN A 1 353 ? -6.527 22.375 38.406 1 33.88 353 ASN A O 1
ATOM 2797 N N . GLU A 1 354 ? -7.082 23.766 36.812 1 28.58 354 GLU A N 1
ATOM 2798 C CA . GLU A 1 354 ? -6.316 24.656 37.688 1 28.58 354 GLU A CA 1
ATOM 2799 C C . GLU A 1 354 ? -7.234 25.594 38.469 1 28.58 354 GLU A C 1
ATOM 2801 O O . GLU A 1 354 ? -8.258 26.047 37.938 1 28.58 354 GLU A O 1
ATOM 2806 N N . MET B 1 1 ? -28.672 -0.1 17.719 1 54.19 1 MET B N 1
ATOM 2807 C CA . MET B 1 1 ? -27.25 0.151 17.844 1 54.19 1 MET B CA 1
ATOM 2808 C C . MET B 1 1 ? -26.469 -0.537 16.734 1 54.19 1 MET B C 1
ATOM 2810 O O . MET B 1 1 ? -26.719 -1.704 16.422 1 54.19 1 MET B O 1
ATOM 2814 N N . LYS B 1 2 ? -25.625 0.236 16.156 1 74.94 2 LYS B N 1
ATOM 2815 C CA . LYS B 1 2 ? -24.875 -0.37 15.055 1 74.94 2 LYS B CA 1
ATOM 2816 C C . LYS B 1 2 ? -23.922 -1.449 15.57 1 74.94 2 LYS B C 1
ATOM 2818 O O . LYS B 1 2 ? -23.344 -1.312 16.656 1 74.94 2 LYS B O 1
ATOM 2823 N N . SER B 1 3 ? -23.875 -2.627 14.969 1 87.44 3 SER B N 1
ATOM 2824 C CA . SER B 1 3 ? -22.922 -3.682 15.289 1 87.44 3 SER B CA 1
ATOM 2825 C C . SER B 1 3 ? -21.484 -3.203 15.102 1 87.44 3 SER B C 1
ATOM 2827 O O . SER B 1 3 ? -21.25 -2.193 14.43 1 87.44 3 SER B O 1
ATOM 2829 N N . GLU B 1 4 ? -20.547 -3.809 15.766 1 89.69 4 GLU B N 1
ATOM 2830 C CA . GLU B 1 4 ? -19.125 -3.5 15.617 1 89.69 4 GLU B CA 1
ATOM 2831 C C . GLU B 1 4 ? -18.688 -3.59 14.164 1 89.69 4 GLU B C 1
ATOM 2833 O O . GLU B 1 4 ? -17.891 -2.781 13.695 1 89.69 4 GLU B O 1
ATOM 2838 N N . LYS B 1 5 ? -19.297 -4.547 13.562 1 91.69 5 LYS B N 1
ATOM 2839 C CA . LYS B 1 5 ? -18.984 -4.719 12.141 1 91.69 5 LYS B CA 1
ATOM 2840 C C . LYS B 1 5 ? -19.469 -3.525 11.328 1 91.69 5 LYS B C 1
ATOM 2842 O O . LYS B 1 5 ? -18.766 -3.059 10.43 1 91.69 5 LYS B O 1
ATOM 2847 N N . GLU B 1 6 ? -20.656 -3.02 11.602 1 91.88 6 GLU B N 1
ATOM 2848 C CA . GLU B 1 6 ? -21.203 -1.87 10.898 1 91.88 6 GLU B CA 1
ATOM 2849 C C . GLU B 1 6 ? -20.375 -0.615 11.148 1 91.88 6 GLU B C 1
ATOM 2851 O O . GLU B 1 6 ? -20.141 0.175 10.234 1 91.88 6 GLU B O 1
ATOM 2856 N N . ILE B 1 7 ? -19.938 -0.466 12.383 1 93.06 7 ILE B N 1
ATOM 2857 C CA . ILE B 1 7 ? -19.109 0.683 12.727 1 93.06 7 ILE B CA 1
ATOM 2858 C C . ILE B 1 7 ? -17.75 0.575 12.031 1 93.06 7 ILE B C 1
ATOM 2860 O O . ILE B 1 7 ? -17.219 1.572 11.539 1 93.06 7 ILE B O 1
ATOM 2864 N N . PHE B 1 8 ? -17.266 -0.637 11.961 1 96.31 8 PHE B N 1
ATOM 2865 C CA . PHE B 1 8 ? -15.984 -0.925 11.336 1 96.31 8 PHE B CA 1
ATOM 2866 C C . PHE B 1 8 ? -15.961 -0.442 9.891 1 96.31 8 PHE B C 1
ATOM 2868 O O . PHE B 1 8 ? -15.008 0.217 9.461 1 96.31 8 PHE B O 1
ATOM 2875 N N . PHE B 1 9 ? -17.078 -0.642 9.148 1 96 9 PHE B N 1
ATOM 2876 C CA . PHE B 1 9 ? -17.094 -0.37 7.715 1 96 9 PHE B CA 1
ATOM 2877 C C . PHE B 1 9 ? -17.844 0.929 7.418 1 96 9 PHE B C 1
ATOM 2879 O O . PHE B 1 9 ? -18.062 1.267 6.254 1 96 9 PHE B O 1
ATOM 2886 N N . GLN B 1 10 ? -18.172 1.688 8.406 1 93.12 10 GLN B N 1
ATOM 2887 C CA . GLN B 1 10 ? -19.062 2.832 8.258 1 93.12 10 GLN B CA 1
ATOM 2888 C C . GLN B 1 10 ? -18.484 3.854 7.281 1 93.12 10 GLN B C 1
ATOM 2890 O O . GLN B 1 10 ? -19.203 4.328 6.387 1 93.12 10 GLN B O 1
ATOM 2895 N N . ARG B 1 11 ? -17.203 4.188 7.457 1 92.25 11 ARG B N 1
ATOM 2896 C CA . ARG B 1 11 ? -16.594 5.215 6.621 1 92.25 11 ARG B CA 1
ATOM 2897 C C . ARG B 1 11 ? -16.422 4.727 5.188 1 92.25 11 ARG B C 1
ATOM 2899 O O . ARG B 1 11 ? -16.516 5.512 4.242 1 92.25 11 ARG B O 1
ATOM 2906 N N . GLN B 1 12 ? -16.188 3.457 5.023 1 95.19 12 GLN B N 1
ATOM 2907 C CA . GLN B 1 12 ? -16.078 2.867 3.691 1 95.19 12 GLN B CA 1
ATOM 2908 C C . GLN B 1 12 ? -17.438 2.85 2.996 1 95.19 12 GLN B C 1
ATOM 2910 O O . GLN B 1 12 ? -17.531 3.119 1.797 1 95.19 12 GLN B O 1
ATOM 2915 N N . CYS B 1 13 ? -18.516 2.643 3.734 1 95.38 13 CYS B N 1
ATOM 2916 C CA . CYS B 1 13 ? -19.859 2.574 3.193 1 95.38 13 CYS B CA 1
ATOM 2917 C C . CYS B 1 13 ? -20.359 3.955 2.766 1 95.38 13 CYS B C 1
ATOM 2919 O O . CYS B 1 13 ? -21.297 4.07 1.977 1 95.38 13 CYS B O 1
ATOM 2921 N N . LEU B 1 14 ? -19.656 5.008 3.254 1 92.5 14 LEU B N 1
ATOM 2922 C CA . LEU B 1 14 ? -20.031 6.371 2.9 1 92.5 14 LEU B CA 1
ATOM 2923 C C . LEU B 1 14 ? -19.484 6.746 1.525 1 92.5 14 LEU B C 1
ATOM 2925 O O . LEU B 1 14 ? -19.906 7.742 0.938 1 92.5 14 LEU B O 1
ATOM 2929 N N . VAL B 1 15 ? -18.562 5.988 1.015 1 94.25 15 VAL B N 1
ATOM 2930 C CA . VAL B 1 15 ? -18.047 6.227 -0.331 1 94.25 15 VAL B CA 1
ATOM 2931 C C . VAL B 1 15 ? -19.125 5.918 -1.359 1 94.25 15 VAL B C 1
ATOM 2933 O O . VAL B 1 15 ? -19.609 4.785 -1.44 1 94.25 15 VAL B O 1
ATOM 2936 N N . PRO B 1 16 ? -19.438 6.902 -2.201 1 90.94 16 PRO B N 1
ATOM 2937 C CA . PRO B 1 16 ? -20.578 6.715 -3.115 1 90.94 16 PRO B CA 1
ATOM 2938 C C . PRO B 1 16 ? -20.391 5.52 -4.047 1 90.94 16 PRO B C 1
ATOM 2940 O O . PRO B 1 16 ? -21.344 4.793 -4.332 1 90.94 16 PRO B O 1
ATOM 2943 N N . GLU B 1 17 ? -19.234 5.227 -4.461 1 91.38 17 GLU B N 1
ATOM 2944 C CA . GLU B 1 17 ? -18.938 4.141 -5.391 1 91.38 17 GLU B CA 1
ATOM 2945 C C . GLU B 1 17 ? -19.109 2.779 -4.723 1 91.38 17 GLU B C 1
ATOM 2947 O O . GLU B 1 17 ? -19.281 1.766 -5.406 1 91.38 17 GLU B O 1
ATOM 2952 N N . ILE B 1 18 ? -19.078 2.684 -3.395 1 96.38 18 ILE B N 1
ATOM 2953 C CA . ILE B 1 18 ? -19.141 1.426 -2.66 1 96.38 18 ILE B CA 1
ATOM 2954 C C . ILE B 1 18 ? -20.531 1.278 -2.027 1 96.38 18 ILE B C 1
ATOM 2956 O O . ILE B 1 18 ? -21.281 0.354 -2.359 1 96.38 18 ILE B O 1
ATOM 2960 N N . GLY B 1 19 ? -20.953 2.23 -1.192 1 94.62 19 GLY B N 1
ATOM 2961 C CA . GLY B 1 19 ? -22.234 2.164 -0.509 1 94.62 19 GLY B CA 1
ATOM 2962 C C . GLY B 1 19 ? -22.438 0.87 0.254 1 94.62 19 GLY B C 1
ATOM 2963 O O . GLY B 1 19 ? -21.5 0.087 0.421 1 94.62 19 GLY B O 1
ATOM 2964 N N . GLN B 1 20 ? -23.641 0.742 0.793 1 95.94 20 GLN B N 1
ATOM 2965 C CA . GLN B 1 20 ? -24 -0.48 1.507 1 95.94 20 GLN B CA 1
ATOM 2966 C C . GLN B 1 20 ? -24.031 -1.68 0.564 1 95.94 20 GLN B C 1
ATOM 2968 O O . GLN B 1 20 ? -23.656 -2.789 0.953 1 95.94 20 GLN B O 1
ATOM 2973 N N . GLU B 1 21 ? -24.422 -1.388 -0.605 1 97 21 GLU B N 1
ATOM 2974 C CA . GLU B 1 21 ? -24.516 -2.455 -1.597 1 97 21 GLU B CA 1
ATOM 2975 C C . GLU B 1 21 ? -23.125 -3 -1.953 1 97 21 GLU B C 1
ATOM 2977 O O . GLU B 1 21 ? -22.938 -4.215 -2.037 1 97 21 GLU B O 1
ATOM 2982 N N . GLY B 1 22 ? -22.219 -2.102 -2.219 1 97.69 22 GLY B N 1
ATOM 2983 C CA . GLY B 1 22 ? -20.859 -2.531 -2.506 1 97.69 22 GLY B CA 1
ATOM 2984 C C . GLY B 1 22 ? -20.219 -3.291 -1.36 1 97.69 22 GLY B C 1
ATOM 2985 O O . GLY B 1 22 ? -19.531 -4.301 -1.577 1 97.69 22 GLY B O 1
ATOM 2986 N N . GLN B 1 23 ? -20.516 -2.848 -0.161 1 97.88 23 GLN B N 1
ATOM 2987 C CA . GLN B 1 23 ? -20.016 -3.527 1.024 1 97.88 23 GLN B CA 1
ATOM 2988 C C . GLN B 1 23 ? -20.562 -4.945 1.128 1 97.88 23 GLN B C 1
ATOM 2990 O O . GLN B 1 23 ? -19.844 -5.875 1.5 1 97.88 23 GLN B O 1
ATOM 2995 N N . LYS B 1 24 ? -21.781 -5.059 0.811 1 97.81 24 LYS B N 1
ATOM 2996 C CA . LYS B 1 24 ? -22.422 -6.375 0.83 1 97.81 24 LYS B CA 1
ATOM 2997 C C . LYS B 1 24 ? -21.797 -7.297 -0.217 1 97.81 24 LYS B C 1
ATOM 2999 O O . LYS B 1 24 ? -21.578 -8.477 0.046 1 97.81 24 LYS B O 1
ATOM 3004 N N . LYS B 1 25 ? -21.547 -6.777 -1.404 1 98.12 25 LYS B N 1
ATOM 3005 C CA . LYS B 1 25 ? -20.906 -7.559 -2.459 1 98.12 25 LYS B CA 1
ATOM 3006 C C . LYS B 1 25 ? -19.547 -8.086 -2.002 1 98.12 25 LYS B C 1
ATOM 3008 O O . LYS B 1 25 ? -19.234 -9.258 -2.227 1 98.12 25 LYS B O 1
ATOM 3013 N N . TRP B 1 26 ? -18.797 -7.184 -1.361 1 98.31 26 TRP B N 1
ATOM 3014 C CA . TRP B 1 26 ? -17.5 -7.598 -0.848 1 98.31 26 TRP B CA 1
ATOM 3015 C C . TRP B 1 26 ? -17.656 -8.625 0.267 1 98.31 26 TRP B C 1
ATOM 3017 O O . TRP B 1 26 ? -16.891 -9.594 0.337 1 98.31 26 TRP B O 1
ATOM 3027 N N . ASN B 1 27 ? -18.656 -8.43 1.057 1 97.81 27 ASN B N 1
ATOM 3028 C CA . ASN B 1 27 ? -18.922 -9.359 2.15 1 97.81 27 ASN B CA 1
ATOM 3029 C C . ASN B 1 27 ? -19.297 -10.742 1.633 1 97.81 27 ASN B C 1
ATOM 3031 O O . ASN B 1 27 ? -19.031 -11.75 2.287 1 97.81 27 ASN B O 1
ATOM 3035 N N . ASP B 1 28 ? -19.875 -10.805 0.515 1 97.75 28 ASP B N 1
ATOM 3036 C CA . ASP B 1 28 ? -20.359 -12.055 -0.055 1 97.75 28 ASP B CA 1
ATOM 3037 C C . ASP B 1 28 ? -19.297 -12.703 -0.942 1 97.75 28 ASP B C 1
ATOM 3039 O O . ASP B 1 28 ? -19.484 -13.82 -1.429 1 97.75 28 ASP B O 1
ATOM 3043 N N . ALA B 1 29 ? -18.203 -12.062 -1.099 1 98.19 29 ALA B N 1
ATOM 3044 C CA . ALA B 1 29 ? -17.203 -12.5 -2.072 1 98.19 29 ALA B CA 1
ATOM 3045 C C . ALA B 1 29 ? -16.172 -13.422 -1.426 1 98.19 29 ALA B C 1
ATOM 3047 O O . ALA B 1 29 ? -16.016 -13.43 -0.202 1 98.19 29 ALA B O 1
ATOM 3048 N N . SER B 1 30 ? -15.547 -14.273 -2.275 1 98.56 30 SER B N 1
ATOM 3049 C CA . SER B 1 30 ? -14.461 -15.172 -1.892 1 98.56 30 SER B CA 1
ATOM 3050 C C . SER B 1 30 ? -13.258 -15 -2.809 1 98.56 30 SER B C 1
ATOM 3052 O O . SER B 1 30 ? -13.406 -14.898 -4.027 1 98.56 30 SER B O 1
ATOM 3054 N N . VAL B 1 31 ? -12.07 -14.883 -2.176 1 98.81 31 VAL B N 1
ATOM 3055 C CA . VAL B 1 31 ? -10.852 -14.625 -2.934 1 98.81 31 VAL B CA 1
ATOM 3056 C C . VAL B 1 31 ? -9.773 -15.633 -2.543 1 98.81 31 VAL B C 1
ATOM 3058 O O . VAL B 1 31 ? -9.555 -15.891 -1.357 1 98.81 31 VAL B O 1
ATOM 3061 N N . LEU B 1 32 ? -9.141 -16.297 -3.578 1 98.75 32 LEU B N 1
ATOM 3062 C CA . LEU B 1 32 ? -7.98 -17.156 -3.363 1 98.75 32 LEU B CA 1
ATOM 3063 C C . LEU B 1 32 ? -6.684 -16.406 -3.643 1 98.75 32 LEU B C 1
ATOM 3065 O O . LEU B 1 32 ? -6.477 -15.906 -4.75 1 98.75 32 LEU B O 1
ATOM 3069 N N . ILE B 1 33 ? -5.863 -16.281 -2.592 1 98.81 33 ILE B N 1
ATOM 3070 C CA . ILE B 1 33 ? -4.582 -15.594 -2.721 1 98.81 33 ILE B CA 1
ATOM 3071 C C . ILE B 1 33 ? -3.447 -16.609 -2.732 1 98.81 33 ILE B C 1
ATOM 3073 O O . ILE B 1 33 ? -3.238 -17.328 -1.751 1 98.81 33 ILE B O 1
ATOM 3077 N N . ILE B 1 34 ? -2.652 -16.641 -3.879 1 98.5 34 ILE B N 1
ATOM 3078 C CA . ILE B 1 34 ? -1.565 -17.609 -4.039 1 98.5 34 ILE B CA 1
ATOM 3079 C C . ILE B 1 34 ? -0.223 -16.891 -3.938 1 98.5 34 ILE B C 1
ATOM 3081 O O . ILE B 1 34 ? 0.12 -16.078 -4.801 1 98.5 34 ILE B O 1
ATOM 3085 N N . GLY B 1 35 ? 0.532 -17.25 -2.984 1 98.06 35 GLY B N 1
ATOM 3086 C CA . GLY B 1 35 ? 1.743 -16.516 -2.639 1 98.06 35 GLY B CA 1
ATOM 3087 C C . GLY B 1 35 ? 1.524 -15.477 -1.562 1 98.06 35 GLY B C 1
ATOM 3088 O O . GLY B 1 35 ? 0.74 -14.539 -1.747 1 98.06 35 GLY B O 1
ATOM 3089 N N . LEU B 1 36 ? 2.176 -15.711 -0.407 1 98.56 36 LEU B N 1
ATOM 3090 C CA . LEU B 1 36 ? 2.012 -14.797 0.716 1 98.56 36 LEU B CA 1
ATOM 3091 C C . LEU B 1 36 ? 3.322 -14.086 1.036 1 98.56 36 LEU B C 1
ATOM 3093 O O . LEU B 1 36 ? 3.758 -14.07 2.189 1 98.56 36 LEU B O 1
ATOM 3097 N N . GLY B 1 37 ? 3.963 -13.539 -0.07 1 97.62 37 GLY B N 1
ATOM 3098 C CA . GLY B 1 37 ? 5.184 -12.766 0.071 1 97.62 37 GLY B CA 1
ATOM 3099 C C . GLY B 1 37 ? 4.953 -11.266 -0.007 1 97.62 37 GLY B C 1
ATOM 3100 O O . GLY B 1 37 ? 4.07 -10.734 0.672 1 97.62 37 GLY B O 1
ATOM 3101 N N . GLY B 1 38 ? 5.82 -10.586 -0.799 1 97.81 38 GLY B N 1
ATOM 3102 C CA . GLY B 1 38 ? 5.758 -9.141 -0.924 1 97.81 38 GLY B CA 1
ATOM 3103 C C . GLY B 1 38 ? 4.465 -8.648 -1.549 1 97.81 38 GLY B C 1
ATOM 3104 O O . GLY B 1 38 ? 4 -7.547 -1.244 1 97.81 38 GLY B O 1
ATOM 3105 N N . LEU B 1 39 ? 3.936 -9.445 -2.375 1 98.38 39 LEU B N 1
ATOM 3106 C CA . LEU B 1 39 ? 2.678 -9.102 -3.027 1 98.38 39 LEU B CA 1
ATOM 3107 C C . LEU B 1 39 ? 1.488 -9.578 -2.199 1 98.38 39 LEU B C 1
ATOM 3109 O O . LEU B 1 39 ? 0.549 -8.82 -1.958 1 98.38 39 LEU B O 1
ATOM 3113 N N . GLY B 1 40 ? 1.592 -10.781 -1.682 1 98.75 40 GLY B N 1
ATOM 3114 C CA . GLY B 1 40 ? 0.479 -11.43 -1.013 1 98.75 40 GLY B CA 1
ATOM 3115 C C . GLY B 1 40 ? 0.124 -10.797 0.318 1 98.75 40 GLY B C 1
ATOM 3116 O O . GLY B 1 40 ? -1.051 -10.719 0.681 1 98.75 40 GLY B O 1
ATOM 3117 N N . CYS B 1 41 ? 1.099 -10.305 1.031 1 98.81 41 CYS B N 1
ATOM 3118 C CA . CYS B 1 41 ? 0.866 -9.719 2.348 1 98.81 41 CYS B CA 1
ATOM 3119 C C . CYS B 1 41 ? 0 -8.469 2.244 1 98.81 41 CYS B C 1
ATOM 3121 O O . CYS B 1 41 ? -1.071 -8.398 2.85 1 98.81 41 CYS B O 1
ATOM 3123 N N . PRO B 1 42 ? 0.422 -7.504 1.436 1 98.75 42 PRO B N 1
ATOM 3124 C CA . PRO B 1 42 ? -0.43 -6.316 1.338 1 98.75 42 PRO B CA 1
ATOM 3125 C C . PRO B 1 42 ? -1.782 -6.613 0.691 1 98.75 42 PRO B C 1
ATOM 3127 O O . PRO B 1 42 ? -2.797 -6.031 1.08 1 98.75 42 PRO B O 1
ATOM 3130 N N . SER B 1 43 ? -1.864 -7.523 -0.257 1 98.81 43 SER B N 1
ATOM 3131 C CA . SER B 1 43 ? -3.125 -7.867 -0.908 1 98.81 43 SER B CA 1
ATOM 3132 C C . SER B 1 43 ? -4.102 -8.5 0.079 1 98.81 43 SER B C 1
ATOM 3134 O O . SER B 1 43 ? -5.27 -8.109 0.135 1 98.81 43 SER B O 1
ATOM 3136 N N . ALA B 1 44 ? -3.584 -9.43 0.853 1 98.94 44 ALA B N 1
ATOM 3137 C CA . ALA B 1 44 ? -4.422 -10.141 1.815 1 98.94 44 ALA B CA 1
ATOM 3138 C C . ALA B 1 44 ? -5 -9.18 2.852 1 98.94 44 ALA B C 1
ATOM 3140 O O . ALA B 1 44 ? -6.195 -9.234 3.152 1 98.94 44 ALA B O 1
ATOM 3141 N N . LEU B 1 45 ? -4.129 -8.328 3.336 1 98.88 45 LEU B N 1
ATOM 3142 C CA . LEU B 1 45 ? -4.574 -7.391 4.363 1 98.88 45 LEU B CA 1
ATOM 3143 C C . LEU B 1 45 ? -5.633 -6.441 3.816 1 98.88 45 LEU B C 1
ATOM 3145 O O . LEU B 1 45 ? -6.676 -6.238 4.441 1 98.88 45 LEU B O 1
ATOM 3149 N N . GLN B 1 46 ? -5.41 -5.898 2.658 1 98.81 46 GLN B N 1
ATOM 3150 C CA . GLN B 1 46 ? -6.312 -4.895 2.102 1 98.81 46 GLN B CA 1
ATOM 3151 C C . GLN B 1 46 ? -7.652 -5.516 1.72 1 98.81 46 GLN B C 1
ATOM 3153 O O . GLN B 1 46 ? -8.703 -4.887 1.882 1 98.81 46 GLN B O 1
ATOM 3158 N N . LEU B 1 47 ? -7.645 -6.754 1.202 1 98.88 47 LEU B N 1
ATOM 3159 C CA . LEU B 1 47 ? -8.898 -7.43 0.873 1 98.88 47 LEU B CA 1
ATOM 3160 C C . LEU B 1 47 ? -9.711 -7.70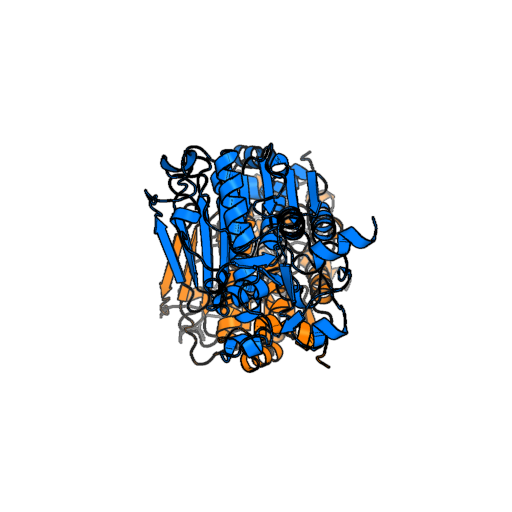3 2.131 1 98.88 47 LEU B C 1
ATOM 3162 O O . LEU B 1 47 ? -10.922 -7.48 2.148 1 98.88 47 LEU B O 1
ATOM 3166 N N . ALA B 1 48 ? -9.023 -8.117 3.174 1 98.75 48 ALA B N 1
ATOM 3167 C CA . ALA B 1 48 ? -9.695 -8.375 4.445 1 98.75 48 ALA B CA 1
ATOM 3168 C C . ALA B 1 48 ? -10.289 -7.094 5.023 1 98.75 48 ALA B C 1
ATOM 3170 O O . ALA B 1 48 ? -11.461 -7.062 5.41 1 98.75 48 ALA B O 1
ATOM 3171 N N . LEU B 1 49 ? -9.516 -6.043 5.004 1 98.62 49 LEU B N 1
ATOM 3172 C CA . LEU B 1 49 ? -9.922 -4.77 5.586 1 98.62 49 LEU B CA 1
ATOM 3173 C C . LEU B 1 49 ? -11.07 -4.156 4.797 1 98.62 49 LEU B C 1
ATOM 3175 O O . LEU B 1 49 ? -11.914 -3.453 5.359 1 98.62 49 LEU B O 1
ATOM 3179 N N . ALA B 1 50 ? -11.102 -4.441 3.488 1 98.44 50 ALA B N 1
ATOM 3180 C CA . ALA B 1 50 ? -12.156 -3.902 2.639 1 98.44 50 ALA B CA 1
ATOM 3181 C C . ALA B 1 50 ? -13.484 -4.609 2.902 1 98.44 50 ALA B C 1
ATOM 3183 O O . ALA B 1 50 ? -14.555 -4.059 2.639 1 98.44 50 ALA B O 1
ATOM 3184 N N . GLY B 1 51 ? -13.391 -5.875 3.334 1 98.38 51 GLY B N 1
ATOM 3185 C CA . GLY B 1 51 ? -14.633 -6.527 3.719 1 98.38 51 GLY B CA 1
ATOM 3186 C C . GLY B 1 51 ? -14.852 -7.852 3.014 1 98.38 51 GLY B C 1
ATOM 3187 O O . GLY B 1 51 ? -15.93 -8.445 3.117 1 98.38 51 GLY B O 1
ATOM 3188 N N . VAL B 1 52 ? -13.844 -8.344 2.23 1 98.62 52 VAL B N 1
ATOM 3189 C CA . VAL B 1 52 ? -13.953 -9.695 1.699 1 98.62 52 VAL B CA 1
ATOM 3190 C C . VAL B 1 52 ? -14.031 -10.695 2.85 1 98.62 52 VAL B C 1
ATOM 3192 O O . VAL B 1 52 ? -13.164 -10.711 3.725 1 98.62 52 VAL B O 1
ATOM 3195 N N . SER B 1 53 ? -15.07 -11.5 2.873 1 97.38 53 SER B N 1
ATOM 3196 C CA . SER B 1 53 ? -15.344 -12.273 4.082 1 97.38 53 SER B CA 1
ATOM 3197 C C . SER B 1 53 ? -14.68 -13.641 4.027 1 97.38 53 SER B C 1
ATOM 3199 O O . SER B 1 53 ? -14.453 -14.266 5.062 1 97.38 53 SER B O 1
ATOM 3201 N N . ARG B 1 54 ? -14.461 -14.18 2.836 1 98.5 54 ARG B N 1
ATOM 3202 C CA . ARG B 1 54 ? -13.844 -15.492 2.674 1 98.5 54 ARG B CA 1
ATOM 3203 C C . ARG B 1 54 ? -12.555 -15.398 1.863 1 98.5 54 ARG B C 1
ATOM 3205 O O . ARG B 1 54 ? -12.578 -15 0.695 1 98.5 54 ARG B O 1
ATOM 3212 N N . ILE B 1 55 ? -11.445 -15.766 2.545 1 98.75 55 ILE B N 1
ATOM 3213 C CA . ILE B 1 55 ? -10.148 -15.664 1.892 1 98.75 55 ILE B CA 1
ATOM 3214 C C . ILE B 1 55 ? -9.414 -17 1.999 1 98.75 55 ILE B C 1
ATOM 3216 O O . ILE B 1 55 ? -9.359 -17.609 3.074 1 98.75 55 ILE B O 1
ATOM 3220 N N . GLY B 1 56 ? -9 -17.578 0.855 1 98.69 56 GLY B N 1
ATOM 3221 C CA . GLY B 1 56 ? -8.055 -18.672 0.819 1 98.69 56 GLY B CA 1
ATOM 3222 C C . GLY B 1 56 ? -6.613 -18.234 0.709 1 98.69 56 GLY B C 1
ATOM 3223 O O . GLY B 1 56 ? -6.297 -17.328 -0.062 1 98.69 56 GLY B O 1
ATOM 3224 N N . LEU B 1 57 ? -5.781 -18.812 1.585 1 98.69 57 LEU B N 1
ATOM 3225 C CA . LEU B 1 57 ? -4.359 -18.484 1.607 1 98.69 57 LEU B CA 1
ATOM 3226 C C . LEU B 1 57 ? -3.523 -19.688 1.185 1 98.69 57 LEU B C 1
ATOM 3228 O O . LEU B 1 57 ? -3.582 -20.75 1.82 1 98.69 57 LEU B O 1
ATOM 3232 N N . VAL B 1 58 ? -2.719 -19.469 0.057 1 98.12 58 VAL B N 1
ATOM 3233 C CA . VAL B 1 58 ? -1.867 -20.547 -0.435 1 98.12 58 VAL B CA 1
ATOM 3234 C C . VAL B 1 58 ? -0.403 -20.109 -0.376 1 98.12 58 VAL B C 1
ATOM 3236 O O . VAL B 1 58 ? -0.034 -19.078 -0.926 1 98.12 58 VAL B O 1
ATOM 3239 N N . ASP B 1 59 ? 0.366 -20.766 0.268 1 97.25 59 ASP B N 1
ATOM 3240 C CA . ASP B 1 59 ? 1.813 -20.594 0.335 1 97.25 59 ASP B CA 1
ATOM 3241 C C . ASP B 1 59 ? 2.486 -21.828 0.931 1 97.25 59 ASP B C 1
ATOM 3243 O O . ASP B 1 59 ? 1.932 -22.484 1.819 1 97.25 59 ASP B O 1
ATOM 3247 N N . PHE B 1 60 ? 3.689 -22.109 0.487 1 93.75 60 PHE B N 1
ATOM 3248 C CA . PHE B 1 60 ? 4.34 -23.328 0.96 1 93.75 60 PHE B CA 1
ATOM 3249 C C . PHE B 1 60 ? 5.539 -22.984 1.843 1 93.75 60 PHE B C 1
ATOM 3251 O O . PHE B 1 60 ? 6.125 -23.875 2.463 1 93.75 60 PHE B O 1
ATOM 3258 N N . ASP B 1 61 ? 5.91 -21.734 1.991 1 93.69 61 ASP B N 1
ATOM 3259 C CA . ASP B 1 61 ? 7.145 -21.312 2.652 1 93.69 61 ASP B CA 1
ATOM 3260 C C . ASP B 1 61 ? 6.906 -21.031 4.133 1 93.69 61 ASP B C 1
ATOM 3262 O O . ASP B 1 61 ? 5.762 -20.906 4.566 1 93.69 61 ASP B O 1
ATOM 3266 N N . VAL B 1 62 ? 8.031 -21 4.793 1 97.5 62 VAL B N 1
ATOM 3267 C CA . VAL B 1 62 ? 8.07 -20.469 6.148 1 97.5 62 VAL B CA 1
ATOM 3268 C C . VAL B 1 62 ? 8.688 -19.062 6.137 1 97.5 62 VAL B C 1
ATOM 3270 O O . VAL B 1 62 ? 9.344 -18.672 5.164 1 97.5 62 VAL B O 1
ATOM 3273 N N . VAL B 1 63 ? 8.461 -18.344 7.191 1 98.12 63 VAL B N 1
ATOM 3274 C CA . VAL B 1 63 ? 8.984 -16.984 7.301 1 98.12 63 VAL B CA 1
ATOM 3275 C C . VAL B 1 63 ? 10.484 -17.031 7.555 1 98.12 63 VAL B C 1
ATOM 3277 O O . VAL B 1 63 ? 10.961 -17.781 8.406 1 98.12 63 VAL B O 1
ATOM 3280 N N . GLU B 1 64 ? 11.18 -16.266 6.75 1 95.94 64 GLU B N 1
ATOM 3281 C CA . GLU B 1 64 ? 12.625 -16.141 6.895 1 95.94 64 GLU B CA 1
ATOM 3282 C C . GLU B 1 64 ? 13.023 -14.672 7.078 1 95.94 64 GLU B C 1
ATOM 3284 O O . GLU B 1 64 ? 12.266 -13.766 6.727 1 95.94 64 GLU B O 1
ATOM 3289 N N . VAL B 1 65 ? 14.219 -14.469 7.559 1 95.75 65 VAL B N 1
ATOM 3290 C CA . VAL B 1 65 ? 14.719 -13.125 7.824 1 95.75 65 VAL B CA 1
ATOM 3291 C C . VAL B 1 65 ? 14.719 -12.312 6.531 1 95.75 65 VAL B C 1
ATOM 3293 O O . VAL B 1 65 ? 14.352 -11.133 6.531 1 95.75 65 VAL B O 1
ATOM 3296 N N . SER B 1 66 ? 15.047 -12.969 5.402 1 92.38 66 SER B N 1
ATOM 3297 C CA . SER B 1 66 ? 15.195 -12.281 4.125 1 92.38 66 SER B CA 1
ATOM 3298 C C . SER B 1 66 ? 13.844 -11.812 3.594 1 92.38 66 SER B C 1
ATOM 3300 O O . SER B 1 66 ? 13.781 -11.016 2.658 1 92.38 66 SER B O 1
ATOM 3302 N N . ASN B 1 67 ? 12.742 -12.297 4.297 1 95.06 67 ASN B N 1
ATOM 3303 C CA . ASN B 1 67 ? 11.383 -11.938 3.889 1 95.06 67 ASN B CA 1
ATOM 3304 C C . ASN B 1 67 ? 10.945 -10.617 4.516 1 95.06 67 ASN B C 1
ATOM 3306 O O . ASN B 1 67 ? 10.062 -9.938 3.99 1 95.06 67 ASN B O 1
ATOM 3310 N N . LEU B 1 68 ? 11.641 -10.273 5.59 1 97.88 68 LEU B N 1
ATOM 3311 C CA . LEU B 1 68 ? 11.031 -9.359 6.551 1 97.88 68 LEU B CA 1
ATOM 3312 C C . LEU B 1 68 ? 11.078 -7.93 6.035 1 97.88 68 LEU B C 1
ATOM 3314 O O . LEU B 1 68 ? 10.227 -7.109 6.402 1 97.88 68 LEU B O 1
ATOM 3318 N N . HIS B 1 69 ? 11.93 -7.609 5.074 1 96.81 69 HIS B N 1
ATOM 3319 C CA . HIS B 1 69 ? 12.055 -6.23 4.613 1 96.81 69 HIS B CA 1
ATOM 3320 C C . HIS B 1 69 ? 10.891 -5.852 3.707 1 96.81 69 HIS B C 1
ATOM 3322 O O . HIS B 1 69 ? 10.648 -4.668 3.463 1 96.81 69 HIS B O 1
ATOM 3328 N N . ARG B 1 70 ? 10.148 -6.895 3.223 1 97.88 70 ARG B N 1
ATOM 3329 C CA . ARG B 1 70 ? 9.156 -6.547 2.217 1 97.88 70 ARG B CA 1
ATOM 3330 C C . ARG B 1 70 ? 7.852 -7.305 2.449 1 97.88 70 ARG B C 1
ATOM 3332 O O . ARG B 1 70 ? 6.82 -6.98 1.852 1 97.88 70 ARG B O 1
ATOM 3339 N N . GLN B 1 71 ? 7.859 -8.359 3.244 1 98.5 71 GLN B N 1
ATOM 3340 C CA . GLN B 1 71 ? 6.645 -9.102 3.555 1 98.5 71 GLN B CA 1
ATOM 3341 C C . GLN B 1 71 ? 6.012 -8.609 4.852 1 98.5 71 GLN B C 1
ATOM 3343 O O . GLN B 1 71 ? 6.273 -9.156 5.926 1 98.5 71 GLN B O 1
ATOM 3348 N N . THR B 1 72 ? 5.098 -7.715 4.727 1 98.5 72 THR B N 1
ATOM 3349 C CA . THR B 1 72 ? 4.723 -6.703 5.711 1 98.5 72 THR B CA 1
ATOM 3350 C C . THR B 1 72 ? 3.908 -7.328 6.844 1 98.5 72 THR B C 1
ATOM 3352 O O . THR B 1 72 ? 3.676 -6.688 7.871 1 98.5 72 THR B O 1
ATOM 3355 N N . LEU B 1 73 ? 3.41 -8.523 6.723 1 98.75 73 LEU B N 1
ATOM 3356 C CA . LEU B 1 73 ? 2.59 -9.117 7.777 1 98.75 73 LEU B CA 1
ATOM 3357 C C . LEU B 1 73 ? 3.439 -9.969 8.711 1 98.75 73 LEU B C 1
ATOM 3359 O O . LEU B 1 73 ? 2.943 -10.461 9.727 1 98.75 73 LEU B O 1
ATOM 3363 N N . PHE B 1 74 ? 4.758 -10.102 8.391 1 98.75 74 PHE B N 1
ATOM 3364 C CA . PHE B 1 74 ? 5.641 -10.93 9.203 1 98.75 74 PHE B CA 1
ATOM 3365 C C . PHE B 1 74 ? 6.555 -10.07 10.062 1 98.75 74 PHE B C 1
ATOM 3367 O O . PHE B 1 74 ? 7.008 -9.008 9.625 1 98.75 74 PHE B O 1
ATOM 3374 N N . THR B 1 75 ? 6.766 -10.531 11.25 1 98.38 75 THR B N 1
ATOM 3375 C CA . THR B 1 75 ? 7.742 -9.938 12.156 1 98.38 75 THR B CA 1
ATOM 3376 C C . THR B 1 75 ? 8.773 -10.977 12.602 1 98.38 75 THR B C 1
ATOM 3378 O O . THR B 1 75 ? 8.719 -12.133 12.164 1 98.38 75 THR B O 1
ATOM 3381 N N . TRP B 1 76 ? 9.688 -10.578 13.43 1 98.25 76 TRP B N 1
ATOM 3382 C CA . TRP B 1 76 ? 10.789 -11.43 13.883 1 98.25 76 TRP B CA 1
ATOM 3383 C C . TRP B 1 76 ? 10.258 -12.633 14.648 1 98.25 76 TRP B C 1
ATOM 3385 O O . TRP B 1 76 ? 10.844 -13.719 14.594 1 98.25 76 TRP B O 1
ATOM 3395 N N . LYS B 1 77 ? 9.148 -12.484 15.312 1 98.12 77 LYS B N 1
ATOM 3396 C CA . LYS B 1 77 ? 8.594 -13.562 16.125 1 98.12 77 LYS B CA 1
ATOM 3397 C C . LYS B 1 77 ? 8.023 -14.672 15.242 1 98.12 77 LYS B C 1
ATOM 3399 O O . LYS B 1 77 ? 7.723 -15.766 15.727 1 98.12 77 LYS B O 1
ATOM 3404 N N . ASP B 1 78 ? 7.879 -14.391 13.984 1 98.62 78 ASP B N 1
ATOM 3405 C CA . ASP B 1 78 ? 7.199 -15.32 13.086 1 98.62 78 ASP B CA 1
ATOM 3406 C C . ASP B 1 78 ? 8.203 -16.203 12.359 1 98.62 78 ASP B C 1
ATOM 3408 O O . ASP B 1 78 ? 7.812 -17.156 11.664 1 98.62 78 ASP B O 1
ATOM 3412 N N . ILE B 1 79 ? 9.484 -15.914 12.547 1 98.12 79 ILE B N 1
ATOM 3413 C CA . ILE B 1 79 ? 10.523 -16.656 11.828 1 98.12 79 ILE B CA 1
ATOM 3414 C C . ILE B 1 79 ? 10.391 -18.141 12.117 1 98.12 79 ILE B C 1
ATOM 3416 O O . ILE B 1 79 ? 10.266 -18.547 13.281 1 98.12 79 ILE B O 1
ATOM 3420 N N . GLY B 1 80 ? 10.305 -18.938 11.062 1 98.12 80 GLY B N 1
ATOM 3421 C CA . GLY B 1 80 ? 10.203 -20.375 11.195 1 98.12 80 GLY B CA 1
ATOM 3422 C C . GLY B 1 80 ? 8.773 -20.891 11.117 1 98.12 80 GLY B C 1
ATOM 3423 O O . GLY B 1 80 ? 8.547 -22.078 10.938 1 98.12 80 GLY B O 1
ATOM 3424 N N . ARG B 1 81 ? 7.848 -20 11.148 1 98.44 81 ARG B N 1
ATOM 3425 C CA . ARG B 1 81 ? 6.438 -20.375 11.086 1 98.44 81 ARG B CA 1
ATOM 3426 C C . ARG B 1 81 ? 5.945 -20.375 9.641 1 98.44 81 ARG B C 1
ATOM 3428 O O . ARG B 1 81 ? 6.488 -19.672 8.789 1 98.44 81 ARG B O 1
ATOM 3435 N N . LYS B 1 82 ? 4.93 -21.188 9.391 1 98.56 82 LYS B N 1
ATOM 3436 C CA . LYS B 1 82 ? 4.324 -21.219 8.062 1 98.56 82 LYS B CA 1
ATOM 3437 C C . LYS B 1 82 ? 3.695 -19.859 7.73 1 98.56 82 LYS B C 1
ATOM 3439 O O . LYS B 1 82 ? 2.969 -19.297 8.547 1 98.56 82 LYS B O 1
ATOM 3444 N N . LYS B 1 83 ? 3.998 -19.375 6.516 1 98.5 83 LYS B N 1
ATOM 3445 C CA . LYS B 1 83 ? 3.457 -18.094 6.098 1 98.5 83 LYS B CA 1
ATOM 3446 C C . LYS B 1 83 ? 1.931 -18.094 6.152 1 98.5 83 LYS B C 1
ATOM 3448 O O . LYS B 1 83 ? 1.318 -17.109 6.562 1 98.5 83 LYS B O 1
ATOM 3453 N N . THR B 1 84 ? 1.297 -19.234 5.824 1 98.69 84 THR B N 1
ATOM 3454 C CA . THR B 1 84 ? -0.158 -19.328 5.801 1 98.69 84 THR B CA 1
ATOM 3455 C C . THR B 1 84 ? -0.734 -19.188 7.203 1 98.69 84 THR B C 1
ATOM 3457 O O . THR B 1 84 ? -1.756 -18.516 7.395 1 98.69 84 THR B O 1
ATOM 3460 N N . GLU B 1 85 ? -0.07 -19.719 8.156 1 98.62 85 GLU B N 1
ATOM 3461 C CA . GLU B 1 85 ? -0.538 -19.641 9.539 1 98.62 85 GLU B CA 1
ATOM 3462 C C . GLU B 1 85 ? -0.414 -18.234 10.086 1 98.62 85 GLU B C 1
ATOM 3464 O O . GLU B 1 85 ? -1.346 -17.719 10.711 1 98.62 85 GLU B O 1
ATOM 3469 N N . VAL B 1 86 ? 0.729 -17.656 9.852 1 98.81 86 VAL B N 1
ATOM 3470 C CA . VAL B 1 86 ? 0.988 -16.312 10.367 1 98.81 86 VAL B CA 1
ATOM 3471 C C . VAL B 1 86 ? 0.01 -15.32 9.742 1 98.81 86 VAL B C 1
ATOM 3473 O O . VAL B 1 86 ? -0.618 -14.531 10.453 1 98.81 86 VAL B O 1
ATOM 3476 N N . VAL B 1 87 ? -0.171 -15.367 8.422 1 98.88 87 VAL B N 1
ATOM 3477 C CA . VAL B 1 87 ? -1.06 -14.438 7.734 1 98.88 87 VAL B CA 1
ATOM 3478 C C . VAL B 1 87 ? -2.494 -14.633 8.227 1 98.88 87 VAL B C 1
ATOM 3480 O O . VAL B 1 87 ? -3.225 -13.664 8.438 1 98.88 87 VAL B O 1
ATOM 3483 N N . SER B 1 88 ? -2.867 -15.906 8.398 1 98.88 88 SER B N 1
ATOM 3484 C CA . SER B 1 88 ? -4.195 -16.203 8.922 1 98.88 88 SER B CA 1
ATOM 3485 C C . SER B 1 88 ? -4.41 -15.555 10.281 1 98.88 88 SER B C 1
ATOM 3487 O O . SER B 1 88 ? -5.445 -14.922 10.523 1 98.88 88 SER B O 1
ATOM 3489 N N . GLU B 1 89 ? -3.447 -15.688 11.164 1 98.75 89 GLU B N 1
ATOM 3490 C CA . GLU B 1 89 ? -3.531 -15.125 12.508 1 98.75 89 GLU B CA 1
ATOM 3491 C C . GLU B 1 89 ? -3.607 -13.602 12.461 1 98.75 89 GLU B C 1
ATOM 3493 O O . GLU B 1 89 ? -4.438 -13 13.141 1 98.75 89 GLU B O 1
ATOM 3498 N N . VAL B 1 90 ? -2.758 -13.023 11.664 1 98.75 90 VAL B N 1
ATOM 3499 C CA . VAL B 1 90 ? -2.701 -11.562 11.562 1 98.75 90 VAL B CA 1
ATOM 3500 C C . VAL B 1 90 ? -4.023 -11.031 11.016 1 98.75 90 VAL B C 1
ATOM 3502 O O . VAL B 1 90 ? -4.566 -10.047 11.531 1 98.75 90 VAL B O 1
ATOM 3505 N N . LEU B 1 91 ? -4.562 -11.672 9.984 1 98.81 91 LEU B N 1
ATOM 3506 C CA . LEU B 1 91 ? -5.82 -11.219 9.406 1 98.81 91 LEU B CA 1
ATOM 3507 C C . LEU B 1 91 ? -6.953 -11.32 10.422 1 98.81 91 LEU B C 1
ATOM 3509 O O . LEU B 1 91 ? -7.801 -10.43 10.5 1 98.81 91 LEU B O 1
ATOM 3513 N N . LYS B 1 92 ? -6.953 -12.352 11.203 1 98.56 92 LYS B N 1
ATOM 3514 C CA . LYS B 1 92 ? -8.008 -12.555 12.195 1 98.56 92 LYS B CA 1
ATOM 3515 C C . LYS B 1 92 ? -7.906 -11.523 13.312 1 98.56 92 LYS B C 1
ATOM 3517 O O . LYS B 1 92 ? -8.914 -11.18 13.945 1 98.56 92 LYS B O 1
ATOM 3522 N N . GLU B 1 93 ? -6.695 -11.047 13.578 1 98.19 93 GLU B N 1
ATOM 3523 C CA . GLU B 1 93 ? -6.523 -9.969 14.547 1 98.19 93 GLU B CA 1
ATOM 3524 C C . GLU B 1 93 ? -7.148 -8.672 14.039 1 98.19 93 GLU B C 1
ATOM 3526 O O . GLU B 1 93 ? -7.648 -7.867 14.828 1 98.19 93 GLU B O 1
ATOM 3531 N N . HIS B 1 94 ? -7.133 -8.477 12.727 1 98.38 94 HIS B N 1
ATOM 3532 C CA . HIS B 1 94 ? -7.699 -7.281 12.125 1 98.38 94 HIS B CA 1
ATOM 3533 C C . HIS B 1 94 ? -9.203 -7.43 11.898 1 98.38 94 HIS B C 1
ATOM 3535 O O . HIS B 1 94 ? -9.961 -6.477 12.094 1 98.38 94 HIS B O 1
ATOM 3541 N N . ILE B 1 95 ? -9.562 -8.617 11.43 1 98 95 ILE B N 1
ATOM 3542 C CA . ILE B 1 95 ? -10.953 -8.914 11.086 1 98 95 ILE B CA 1
ATOM 3543 C C . ILE B 1 95 ? -11.391 -10.195 11.789 1 98 95 ILE B C 1
ATOM 3545 O O . ILE B 1 95 ? -11.375 -11.273 11.195 1 98 95 ILE B O 1
ATOM 3549 N N . PRO B 1 96 ? -11.961 -10.055 13 1 97 96 PRO B N 1
ATOM 3550 C CA . PRO B 1 96 ? -12.25 -11.242 13.805 1 97 96 PRO B CA 1
ATOM 3551 C C . PRO B 1 96 ? -13.305 -12.141 13.164 1 97 96 PRO B C 1
ATOM 3553 O O . PRO B 1 96 ? -13.367 -13.336 13.477 1 97 96 PRO B O 1
ATOM 3556 N N . TRP B 1 97 ? -14.109 -11.664 12.289 1 96.19 97 TRP B N 1
ATOM 3557 C CA . TRP B 1 97 ? -15.219 -12.445 11.742 1 96.19 97 TRP B CA 1
ATOM 3558 C C . TRP B 1 97 ? -14.867 -12.992 10.359 1 96.19 97 TRP B C 1
ATOM 3560 O O . TRP B 1 97 ? -15.719 -13.562 9.672 1 96.19 97 TRP B O 1
ATOM 3570 N N . ILE B 1 98 ? -13.617 -12.844 9.922 1 98 98 ILE B N 1
ATOM 3571 C CA . ILE B 1 98 ? -13.211 -13.281 8.594 1 98 98 ILE B CA 1
ATOM 3572 C C . ILE B 1 98 ? -13.094 -14.805 8.57 1 98 98 ILE B C 1
ATOM 3574 O O . ILE B 1 98 ? -12.711 -15.422 9.562 1 98 98 ILE B O 1
ATOM 3578 N N . GLN B 1 99 ? -13.484 -15.43 7.438 1 98.31 99 GLN B N 1
ATOM 3579 C CA . GLN B 1 99 ? -13.297 -16.859 7.195 1 98.31 99 GLN B CA 1
ATOM 3580 C C . GLN B 1 99 ? -12.039 -17.109 6.363 1 98.31 99 GLN B C 1
ATOM 3582 O O . GLN B 1 99 ? -11.93 -16.625 5.234 1 98.31 99 GLN B O 1
ATOM 3587 N N . ILE B 1 100 ? -11.094 -17.875 6.98 1 98.62 100 ILE B N 1
ATOM 3588 C CA . ILE B 1 100 ? -9.828 -18.109 6.305 1 98.62 100 ILE B CA 1
ATOM 3589 C C . ILE B 1 100 ? -9.609 -19.609 6.109 1 98.62 100 ILE B C 1
ATOM 3591 O O . ILE B 1 100 ? -9.812 -20.406 7.035 1 98.62 100 ILE B O 1
ATOM 3595 N N . GLU B 1 101 ? -9.32 -20.016 4.922 1 97.81 101 GLU B N 1
ATOM 3596 C CA . GLU B 1 101 ? -8.82 -21.344 4.594 1 97.81 101 GLU B CA 1
ATOM 3597 C C . GLU B 1 101 ? -7.355 -21.297 4.18 1 97.81 101 GLU B C 1
ATOM 3599 O O . GLU B 1 101 ? -6.953 -20.422 3.408 1 97.81 101 GLU B O 1
ATOM 3604 N N . THR B 1 102 ? -6.566 -22.188 4.754 1 97.88 102 THR B N 1
ATOM 3605 C CA . THR B 1 102 ? -5.137 -22.188 4.457 1 97.88 102 THR B CA 1
ATOM 3606 C C . THR B 1 102 ? -4.738 -23.453 3.707 1 97.88 102 THR B C 1
ATOM 3608 O O . THR B 1 102 ? -5.262 -24.531 3.98 1 97.88 102 THR B O 1
ATOM 3611 N N . PHE B 1 103 ? -3.885 -23.266 2.715 1 95.75 103 PHE B N 1
ATOM 3612 C CA . PHE B 1 103 ? -3.326 -24.359 1.931 1 95.75 103 PHE B CA 1
ATOM 3613 C C . PHE B 1 103 ? -1.806 -24.281 1.884 1 95.75 103 PHE B C 1
ATOM 3615 O O . PHE B 1 103 ? -1.252 -23.312 1.349 1 95.75 103 PHE B O 1
ATOM 3622 N N . SER B 1 104 ? -1.137 -25.219 2.428 1 92.5 104 SER B N 1
ATOM 3623 C CA . SER B 1 104 ? 0.321 -25.266 2.385 1 92.5 104 SER B CA 1
ATOM 3624 C C . SER B 1 104 ? 0.818 -26.078 1.197 1 92.5 104 SER B C 1
ATOM 3626 O O . SER B 1 104 ? 1.241 -27.219 1.36 1 92.5 104 SER B O 1
ATOM 3628 N N . GLU B 1 105 ? 0.746 -25.484 -0.013 1 87.19 105 GLU B N 1
ATOM 3629 C CA . GLU B 1 105 ? 1.069 -26.203 -1.238 1 87.19 105 GLU B CA 1
ATOM 3630 C C . GLU B 1 105 ? 1.899 -25.344 -2.186 1 87.19 105 GLU B C 1
ATOM 3632 O O . GLU B 1 105 ? 1.709 -24.141 -2.256 1 87.19 105 GLU B O 1
ATOM 3637 N N . PHE B 1 106 ? 2.828 -25.984 -2.787 1 84.31 106 PHE B N 1
ATOM 3638 C CA . PHE B 1 106 ? 3.496 -25.391 -3.943 1 84.31 106 PHE B CA 1
ATOM 3639 C C . PHE B 1 106 ? 2.729 -25.703 -5.223 1 84.31 106 PHE B C 1
ATOM 3641 O O . PHE B 1 106 ? 2.553 -26.859 -5.582 1 84.31 106 PHE B O 1
ATOM 3648 N N . LEU B 1 107 ? 2.293 -24.625 -5.895 1 87.12 107 LEU B N 1
ATOM 3649 C CA . LEU B 1 107 ? 1.43 -24.844 -7.051 1 87.12 107 LEU B CA 1
ATOM 3650 C C . LEU B 1 107 ? 2.256 -25.016 -8.32 1 87.12 107 LEU B C 1
ATOM 3652 O O . LEU B 1 107 ? 3.133 -24.203 -8.617 1 87.12 107 LEU B O 1
ATOM 3656 N N . ASN B 1 108 ? 2.029 -26.125 -8.93 1 83.25 108 ASN B N 1
ATOM 3657 C CA . ASN B 1 108 ? 2.566 -26.438 -10.25 1 83.25 108 ASN B CA 1
ATOM 3658 C C . ASN B 1 108 ? 1.536 -27.156 -11.117 1 83.25 108 ASN B C 1
ATOM 3660 O O . ASN B 1 108 ? 0.374 -27.297 -10.727 1 83.25 108 ASN B O 1
ATOM 3664 N N . SER B 1 109 ? 1.979 -27.531 -12.312 1 80.88 109 SER B N 1
ATOM 3665 C CA . SER B 1 109 ? 1.042 -28.094 -13.281 1 80.88 109 SER B CA 1
ATOM 3666 C C . SER B 1 109 ? 0.409 -29.375 -12.758 1 80.88 109 SER B C 1
ATOM 3668 O O . SER B 1 109 ? -0.675 -29.766 -13.195 1 80.88 109 SER B O 1
ATOM 3670 N N . ASN B 1 110 ? 1.016 -29.953 -11.719 1 76.5 110 ASN B N 1
ATOM 3671 C CA . ASN B 1 110 ? 0.535 -31.234 -11.188 1 76.5 110 ASN B CA 1
ATOM 3672 C C . ASN B 1 110 ? -0.287 -31.031 -9.922 1 76.5 110 ASN B C 1
ATOM 3674 O O . ASN B 1 110 ? -0.785 -32 -9.344 1 76.5 110 ASN B O 1
ATOM 3678 N N . SER B 1 111 ? -0.435 -29.781 -9.578 1 82.62 111 SER B N 1
ATOM 3679 C CA . SER B 1 111 ? -1.135 -29.5 -8.328 1 82.62 111 SER B CA 1
ATOM 3680 C C . SER B 1 111 ? -2.621 -29.828 -8.445 1 82.62 111 SER B C 1
ATOM 3682 O O . SER B 1 111 ? -3.158 -29.922 -9.547 1 82.62 111 SER B O 1
ATOM 3684 N N . ASN B 1 112 ? -3.199 -30.047 -7.254 1 79.81 112 ASN B N 1
ATOM 3685 C CA . ASN B 1 112 ? -4.633 -30.312 -7.156 1 79.81 112 ASN B CA 1
ATOM 3686 C C . ASN B 1 112 ? -5.457 -29.094 -7.531 1 79.81 112 ASN B C 1
ATOM 3688 O O . ASN B 1 112 ? -5.398 -28.062 -6.848 1 79.81 112 ASN B O 1
ATOM 3692 N N . THR B 1 113 ? -6.258 -29.25 -8.492 1 86.25 113 THR B N 1
ATOM 3693 C CA . THR B 1 113 ? -7.07 -28.141 -9 1 86.25 113 THR B CA 1
ATOM 3694 C C . THR B 1 113 ? -8.258 -27.875 -8.086 1 86.25 113 THR B C 1
ATOM 3696 O O . THR B 1 113 ? -8.914 -26.828 -8.195 1 86.25 113 THR B O 1
ATOM 3699 N N . GLN B 1 114 ? -8.445 -28.734 -7.102 1 88.19 114 GLN B N 1
ATOM 3700 C CA . GLN B 1 114 ? -9.594 -28.594 -6.207 1 88.19 114 GLN B CA 1
ATOM 3701 C C . GLN B 1 114 ? -9.477 -27.328 -5.363 1 88.19 114 GLN B C 1
ATOM 3703 O O . GLN B 1 114 ? -10.484 -26.781 -4.926 1 88.19 114 GLN B O 1
ATOM 3708 N N . ILE B 1 115 ? -8.234 -26.859 -5.207 1 91.88 115 ILE B N 1
ATOM 3709 C CA . ILE B 1 115 ? -7.977 -25.656 -4.422 1 91.88 115 ILE B CA 1
ATOM 3710 C C . ILE B 1 115 ? -8.633 -24.453 -5.094 1 91.88 115 ILE B C 1
ATOM 3712 O O . ILE B 1 115 ? -8.961 -23.469 -4.434 1 91.88 115 ILE B O 1
ATOM 3716 N N . PHE B 1 116 ? -8.883 -24.578 -6.398 1 93.94 116 PHE B N 1
ATOM 3717 C CA . PHE B 1 116 ? -9.406 -23.469 -7.176 1 93.94 116 PHE B CA 1
ATOM 3718 C C . PHE B 1 116 ? -10.93 -23.5 -7.211 1 93.94 116 PHE B C 1
ATOM 3720 O O . PHE B 1 116 ? -11.555 -22.625 -7.82 1 93.94 116 PHE B O 1
ATOM 3727 N N . GLU B 1 117 ? -11.492 -24.484 -6.488 1 89.69 117 GLU B N 1
ATOM 3728 C CA . GLU B 1 117 ? -12.945 -24.609 -6.551 1 89.69 117 GLU B CA 1
ATOM 3729 C C . GLU B 1 117 ? -13.633 -23.625 -5.617 1 89.69 117 GLU B C 1
ATOM 3731 O O . GLU B 1 117 ? -13.172 -23.391 -4.492 1 89.69 117 GLU B O 1
ATOM 3736 N N . THR B 1 118 ? -14.625 -22.828 -6.039 1 90.5 118 THR B N 1
ATOM 3737 C CA . THR B 1 118 ? -15.594 -22.078 -5.25 1 90.5 118 THR B CA 1
ATOM 3738 C C . THR B 1 118 ? -15.062 -20.688 -4.91 1 90.5 118 THR B C 1
ATOM 3740 O O . THR B 1 118 ? -15.273 -20.188 -3.803 1 90.5 118 THR B O 1
ATOM 3743 N N . TRP B 1 119 ? -14.156 -20.172 -5.672 1 97.38 119 TRP B N 1
ATOM 3744 C CA . TRP B 1 119 ? -13.695 -18.797 -5.453 1 97.38 119 TRP B CA 1
ATOM 3745 C C . TRP B 1 119 ? -14.211 -17.875 -6.543 1 97.38 119 TRP B C 1
ATOM 3747 O O . TRP B 1 119 ? -14.344 -18.266 -7.703 1 97.38 119 TRP B O 1
ATOM 3757 N N . ASP B 1 120 ? -14.477 -16.672 -6.156 1 97.5 120 ASP B N 1
ATOM 3758 C CA . ASP B 1 120 ? -14.977 -15.695 -7.121 1 97.5 120 ASP B CA 1
ATOM 3759 C C . ASP B 1 120 ? -13.844 -15.148 -7.984 1 97.5 120 ASP B C 1
ATOM 3761 O O . ASP B 1 120 ? -14.07 -14.75 -9.133 1 97.5 120 ASP B O 1
ATOM 3765 N N . ILE B 1 121 ? -12.641 -15.141 -7.48 1 98 121 ILE B N 1
ATOM 3766 C CA . ILE B 1 121 ? -11.492 -14.586 -8.188 1 98 121 ILE B CA 1
ATOM 3767 C C . ILE B 1 121 ? -10.203 -15.078 -7.543 1 98 121 ILE B C 1
ATOM 3769 O O . ILE B 1 121 ? -10.18 -15.398 -6.352 1 98 121 ILE B O 1
ATOM 3773 N N . VAL B 1 122 ? -9.078 -15.219 -8.344 1 98.5 122 VAL B N 1
ATOM 3774 C CA . VAL B 1 122 ? -7.777 -15.688 -7.883 1 98.5 122 VAL B CA 1
ATOM 3775 C C . VAL B 1 122 ? -6.738 -14.578 -8.047 1 98.5 122 VAL B C 1
ATOM 3777 O O . VAL B 1 122 ? -6.73 -13.875 -9.062 1 98.5 122 VAL B O 1
ATOM 3780 N N . LEU B 1 123 ? -5.961 -14.391 -6.996 1 98.56 123 LEU B N 1
ATOM 3781 C CA . LEU B 1 123 ? -4.805 -13.5 -7.047 1 98.56 123 LEU B CA 1
ATOM 3782 C C . LEU B 1 123 ? -3.506 -14.297 -7.102 1 98.56 123 LEU B C 1
ATOM 3784 O O . LEU B 1 123 ? -3.219 -15.086 -6.199 1 98.56 123 LEU B O 1
ATOM 3788 N N . ASP B 1 124 ? -2.754 -14.117 -8.195 1 98.12 124 ASP B N 1
ATOM 3789 C CA . ASP B 1 124 ? -1.411 -14.68 -8.305 1 98.12 124 ASP B CA 1
ATOM 3790 C C . ASP B 1 124 ? -0.359 -13.703 -7.781 1 98.12 124 ASP B C 1
ATOM 3792 O O . ASP B 1 124 ? -0.044 -12.711 -8.438 1 98.12 124 ASP B O 1
ATOM 3796 N N . CYS B 1 125 ? 0.143 -14.031 -6.598 1 98 125 CYS B N 1
ATOM 3797 C CA . CYS B 1 125 ? 1.181 -13.234 -5.953 1 98 125 CYS B CA 1
ATOM 3798 C C . CYS B 1 125 ? 2.498 -14 -5.895 1 98 125 CYS B C 1
ATOM 3800 O O . CYS B 1 125 ? 3.297 -13.797 -4.98 1 98 125 CYS B O 1
ATOM 3802 N N . THR B 1 126 ? 2.662 -14.938 -6.852 1 94.06 126 THR B N 1
ATOM 3803 C CA . THR B 1 126 ? 3.865 -15.758 -6.863 1 94.06 126 THR B CA 1
ATOM 3804 C C . THR B 1 126 ? 4.98 -15.086 -7.656 1 94.06 126 THR B C 1
ATOM 3806 O O . THR B 1 126 ? 4.742 -14.094 -8.344 1 94.06 126 THR B O 1
ATOM 3809 N N . ASP B 1 127 ? 6.168 -15.594 -7.465 1 84.88 127 ASP B N 1
ATOM 3810 C CA . ASP B 1 127 ? 7.305 -14.977 -8.141 1 84.88 127 ASP B CA 1
ATOM 3811 C C . ASP B 1 127 ? 7.996 -15.969 -9.07 1 84.88 127 ASP B C 1
ATOM 3813 O O . ASP B 1 127 ? 9.117 -15.734 -9.523 1 84.88 127 ASP B O 1
ATOM 3817 N N . THR B 1 128 ? 7.309 -17.125 -9.32 1 81.25 128 THR B N 1
ATOM 3818 C CA . THR B 1 128 ? 7.906 -18.125 -10.211 1 81.25 128 THR B CA 1
ATOM 3819 C C . THR B 1 128 ? 7.059 -18.297 -11.461 1 81.25 128 THR B C 1
ATOM 3821 O O . THR B 1 128 ? 5.828 -18.297 -11.391 1 81.25 128 THR B O 1
ATOM 3824 N N . ILE B 1 129 ? 7.738 -18.438 -12.516 1 79.5 129 ILE B N 1
ATOM 3825 C CA . ILE B 1 129 ? 7.07 -18.578 -13.805 1 79.5 129 ILE B CA 1
ATOM 3826 C C . ILE B 1 129 ? 6.254 -19.875 -13.828 1 79.5 129 ILE B C 1
ATOM 3828 O O . ILE B 1 129 ? 5.148 -19.906 -14.375 1 79.5 129 ILE B O 1
ATOM 3832 N N . ILE B 1 130 ? 6.758 -20.875 -13.203 1 79.62 130 ILE B N 1
ATOM 3833 C CA . ILE B 1 130 ? 6.102 -22.172 -13.148 1 79.62 130 ILE B CA 1
ATOM 3834 C C . ILE B 1 130 ? 4.734 -22.031 -12.484 1 79.62 130 ILE B C 1
ATOM 3836 O O . ILE B 1 130 ? 3.729 -22.516 -13.008 1 79.62 130 ILE B O 1
ATOM 3840 N N . SER B 1 131 ? 4.703 -21.375 -11.367 1 87.69 131 SER B N 1
ATOM 3841 C CA . SER B 1 131 ? 3.449 -21.172 -10.648 1 87.69 131 SER B CA 1
ATOM 3842 C C . SER B 1 131 ? 2.502 -20.266 -11.43 1 87.69 131 SER B C 1
ATOM 3844 O O . SER B 1 131 ? 1.296 -20.531 -11.484 1 87.69 131 SER B O 1
ATOM 3846 N N . LYS B 1 132 ? 3.086 -19.266 -12.086 1 90.94 132 LYS B N 1
ATOM 3847 C CA . LYS B 1 132 ? 2.256 -18.328 -12.836 1 90.94 132 LYS B CA 1
ATOM 3848 C C . LYS B 1 132 ? 1.519 -19.016 -13.969 1 90.94 132 LYS B C 1
ATOM 3850 O O . LYS B 1 132 ? 0.328 -18.781 -14.188 1 90.94 132 LYS B O 1
ATOM 3855 N N . TYR B 1 133 ? 2.262 -19.891 -14.672 1 87.69 133 TYR B N 1
ATOM 3856 C CA . TYR B 1 133 ? 1.645 -20.609 -15.781 1 87.69 133 TYR B CA 1
ATOM 3857 C C . TYR B 1 133 ? 0.625 -21.625 -15.281 1 87.69 133 TYR B C 1
ATOM 3859 O O . TYR B 1 133 ? -0.448 -21.781 -15.867 1 87.69 133 TYR B O 1
ATOM 3867 N N . ALA B 1 134 ? 0.961 -22.297 -14.211 1 89.94 134 ALA B N 1
ATOM 3868 C CA . ALA B 1 134 ? 0.037 -23.281 -13.641 1 89.94 134 ALA B CA 1
ATOM 3869 C C . ALA B 1 134 ? -1.253 -22.609 -13.18 1 89.94 134 ALA B C 1
ATOM 3871 O O . ALA B 1 134 ? -2.35 -23.094 -13.469 1 89.94 134 ALA B O 1
ATOM 3872 N N . ILE B 1 135 ? -1.119 -21.469 -12.492 1 95.06 135 ILE B N 1
ATOM 3873 C CA . ILE B 1 135 ? -2.262 -20.734 -11.977 1 95.06 135 ILE B CA 1
ATOM 3874 C C . ILE B 1 135 ? -3.137 -20.25 -13.133 1 95.06 135 ILE B C 1
ATOM 3876 O O . ILE B 1 135 ? -4.363 -20.391 -13.086 1 95.06 135 ILE B O 1
ATOM 3880 N N . ASN B 1 136 ? -2.441 -19.719 -14.172 1 93.94 136 ASN B N 1
ATOM 3881 C CA . ASN B 1 136 ? -3.156 -19.297 -15.367 1 93.94 136 ASN B CA 1
ATOM 3882 C C . ASN B 1 136 ? -4 -20.422 -15.953 1 93.94 136 ASN B C 1
ATOM 3884 O O . ASN B 1 136 ? -5.188 -20.234 -16.234 1 93.94 136 ASN B O 1
ATOM 3888 N N . ASP B 1 137 ? -3.377 -21.578 -16.062 1 91.56 137 ASP B N 1
ATOM 3889 C CA . ASP B 1 137 ? -4.043 -22.734 -16.688 1 91.56 137 ASP B CA 1
ATOM 3890 C C . ASP B 1 137 ? -5.195 -23.234 -15.812 1 91.56 137 ASP B C 1
ATOM 3892 O O . ASP B 1 137 ? -6.258 -23.578 -16.328 1 91.56 137 ASP B O 1
ATOM 3896 N N . PHE B 1 138 ? -5.008 -23.266 -14.523 1 93.56 138 PHE B N 1
ATOM 3897 C CA . PHE B 1 138 ? -6.055 -23.703 -13.609 1 93.56 138 PHE B CA 1
ATOM 3898 C C . PHE B 1 138 ? -7.238 -22.734 -13.641 1 93.56 138 PHE B C 1
ATOM 3900 O O . PHE B 1 138 ? -8.391 -23.172 -13.609 1 93.56 138 PHE B O 1
ATOM 3907 N N . CYS B 1 139 ? -6.969 -21.422 -13.688 1 95.19 139 CYS B N 1
ATOM 3908 C CA . CYS B 1 139 ? -8.031 -20.422 -13.742 1 95.19 139 CYS B CA 1
ATOM 3909 C C . CYS B 1 139 ? -8.836 -20.562 -15.031 1 95.19 139 CYS B C 1
ATOM 3911 O O . CYS B 1 139 ? -10.062 -20.422 -15.016 1 95.19 139 CYS B O 1
ATOM 3913 N N . LEU B 1 140 ? -8.141 -20.844 -16.156 1 92.5 140 LEU B N 1
ATOM 3914 C CA . LEU B 1 140 ? -8.82 -21.047 -17.438 1 92.5 140 LEU B CA 1
ATOM 3915 C C . LEU B 1 140 ? -9.719 -22.281 -17.375 1 92.5 140 LEU B C 1
ATOM 3917 O O . LEU B 1 140 ? -10.859 -22.25 -17.844 1 92.5 140 LEU B O 1
ATOM 3921 N N . GLU B 1 141 ? -9.18 -23.312 -16.766 1 90.31 141 GLU B N 1
ATOM 3922 C CA . GLU B 1 141 ? -9.914 -24.578 -16.656 1 90.31 141 GLU B CA 1
ATOM 3923 C C . GLU B 1 141 ? -11.188 -24.391 -15.828 1 90.31 141 GLU B C 1
ATOM 3925 O O . GLU B 1 141 ? -12.234 -24.938 -16.172 1 90.31 141 GLU B O 1
ATOM 3930 N N . LYS B 1 142 ? -11.117 -23.609 -14.766 1 93.56 142 LYS B N 1
ATOM 3931 C CA . LYS B 1 142 ? -12.234 -23.453 -13.844 1 93.56 142 LYS B CA 1
ATOM 3932 C C . LYS B 1 142 ? -13.039 -22.203 -14.18 1 93.56 142 LYS B C 1
ATOM 3934 O O . LYS B 1 142 ? -14.047 -21.906 -13.523 1 93.56 142 LYS B O 1
ATOM 3939 N N . LYS B 1 143 ? -12.602 -21.453 -15.172 1 93.62 143 LYS B N 1
ATOM 3940 C CA . LYS B 1 143 ? -13.258 -20.219 -15.633 1 93.62 143 LYS B CA 1
ATOM 3941 C C . LYS B 1 143 ? -13.352 -19.203 -14.5 1 93.62 143 LYS B C 1
ATOM 3943 O O . LYS B 1 143 ? -14.422 -18.641 -14.258 1 93.62 143 LYS B O 1
ATOM 3948 N N . ILE B 1 144 ? -12.242 -19.047 -13.773 1 96 144 ILE B N 1
ATOM 3949 C CA . ILE B 1 144 ? -12.148 -18.078 -12.688 1 96 144 ILE B CA 1
ATOM 3950 C C . ILE B 1 144 ? -11.242 -16.922 -13.102 1 96 144 ILE B C 1
ATOM 3952 O O . ILE B 1 144 ? -10.148 -17.141 -13.625 1 96 144 ILE B O 1
ATOM 3956 N N . PRO B 1 145 ? -11.711 -15.656 -12.914 1 96.62 145 PRO B N 1
ATOM 3957 C CA . PRO B 1 145 ? -10.844 -14.523 -13.227 1 96.62 145 PRO B CA 1
ATOM 3958 C C . PRO B 1 145 ? -9.539 -14.539 -12.438 1 96.62 145 PRO B C 1
ATOM 3960 O O . PRO B 1 145 ? -9.508 -15.023 -11.305 1 96.62 145 PRO B O 1
ATOM 3963 N N . LEU B 1 146 ? -8.469 -14.023 -13.086 1 97.38 146 LEU B N 1
ATOM 3964 C CA . LEU B 1 146 ? -7.125 -14.07 -12.523 1 97.38 146 LEU B CA 1
ATOM 3965 C C . LEU B 1 146 ? -6.512 -12.672 -12.477 1 97.38 146 LEU B C 1
ATOM 3967 O O . LEU B 1 146 ? -6.484 -11.969 -13.492 1 97.38 146 LEU B O 1
ATOM 3971 N N . VAL B 1 147 ? -6.121 -12.234 -11.25 1 98.25 147 VAL B N 1
ATOM 3972 C CA . VAL B 1 147 ? -5.332 -11.016 -11.102 1 98.25 147 VAL B CA 1
ATOM 3973 C C . VAL B 1 147 ? -3.865 -11.375 -10.867 1 98.25 147 VAL B C 1
ATOM 3975 O O . VAL B 1 147 ? -3.551 -12.188 -9.992 1 98.25 147 VAL B O 1
ATOM 3978 N N . THR B 1 148 ? -2.959 -10.805 -11.68 1 97.06 148 THR B N 1
ATOM 3979 C CA . THR B 1 148 ? -1.534 -11.102 -11.586 1 97.06 148 THR B CA 1
ATOM 3980 C C . THR B 1 148 ? -0.735 -9.836 -11.289 1 97.06 148 THR B C 1
ATOM 3982 O O . THR B 1 148 ? -1.216 -8.727 -11.516 1 97.06 148 THR B O 1
ATOM 3985 N N . ALA B 1 149 ? 0.388 -10.023 -10.648 1 97 149 ALA B N 1
ATOM 3986 C CA . ALA B 1 149 ? 1.372 -8.945 -10.516 1 97 149 ALA B CA 1
ATOM 3987 C C . ALA B 1 149 ? 2.793 -9.508 -10.523 1 97 149 ALA B C 1
ATOM 3989 O O . ALA B 1 149 ? 3.004 -10.688 -10.242 1 97 149 ALA B O 1
ATOM 3990 N N . SER B 1 150 ? 3.656 -8.734 -10.961 1 91.75 150 SER B N 1
ATOM 3991 C CA . SER B 1 150 ? 5.09 -9.008 -10.922 1 91.75 150 SER B CA 1
ATOM 3992 C C . SER B 1 150 ? 5.887 -7.758 -10.586 1 91.75 150 SER B C 1
ATOM 3994 O O . SER B 1 150 ? 5.508 -6.648 -10.977 1 91.75 150 SER B O 1
ATOM 3996 N N . VAL B 1 151 ? 6.863 -8 -9.758 1 94 151 VAL B N 1
ATOM 3997 C CA . VAL B 1 151 ? 7.758 -6.906 -9.398 1 94 151 VAL B CA 1
ATOM 3998 C C . VAL B 1 151 ? 9.203 -7.293 -9.719 1 94 151 VAL B C 1
ATOM 4000 O O . VAL B 1 151 ? 9.633 -8.406 -9.422 1 94 151 VAL B O 1
ATOM 4003 N N . PHE B 1 152 ? 9.914 -6.422 -10.453 1 87.12 152 PHE B N 1
ATOM 4004 C CA . PHE B 1 152 ? 11.336 -6.562 -10.734 1 87.12 152 PHE B CA 1
ATOM 4005 C C . PHE B 1 152 ? 12.086 -5.273 -10.406 1 87.12 152 PHE B C 1
ATOM 4007 O O . PHE B 1 152 ? 11.938 -4.27 -11.102 1 87.12 152 PHE B O 1
ATOM 4014 N N . ARG B 1 153 ? 12.914 -5.426 -9.391 1 92.88 153 ARG B N 1
ATOM 4015 C CA . ARG B 1 153 ? 13.656 -4.262 -8.922 1 92.88 153 ARG B CA 1
ATOM 4016 C C . ARG B 1 153 ? 12.711 -3.125 -8.547 1 92.88 153 ARG B C 1
ATOM 4018 O O . ARG B 1 153 ? 11.938 -3.242 -7.594 1 92.88 153 ARG B O 1
ATOM 4025 N N . THR B 1 154 ? 12.641 -2.104 -9.398 1 94.88 154 THR B N 1
ATOM 4026 C CA . THR B 1 154 ? 11.836 -0.936 -9.078 1 94.88 154 THR B CA 1
ATOM 4027 C C . THR B 1 154 ? 10.617 -0.849 -9.992 1 94.88 154 THR B C 1
ATOM 4029 O O . THR B 1 154 ? 9.867 0.131 -9.953 1 94.88 154 THR B O 1
ATOM 4032 N N . SER B 1 155 ? 10.406 -1.879 -10.75 1 93.44 155 SER B N 1
ATOM 4033 C CA . SER B 1 155 ? 9.305 -1.909 -11.703 1 93.44 155 SER B CA 1
ATOM 4034 C C . SER B 1 155 ? 8.266 -2.953 -11.312 1 93.44 155 SER B C 1
ATOM 4036 O O . SER B 1 155 ? 8.594 -3.977 -10.711 1 93.44 155 SER B O 1
ATOM 4038 N N . ALA B 1 156 ? 7.039 -2.617 -11.586 1 95.69 156 ALA B N 1
ATOM 4039 C CA . ALA B 1 156 ? 5.977 -3.58 -11.305 1 95.69 156 ALA B CA 1
ATOM 4040 C C . ALA B 1 156 ? 4.922 -3.562 -12.406 1 95.69 156 ALA B C 1
ATOM 4042 O O . ALA B 1 156 ? 4.789 -2.574 -13.133 1 95.69 156 ALA B O 1
ATOM 4043 N N . GLN B 1 157 ? 4.324 -4.637 -12.586 1 93.75 157 GLN B N 1
ATOM 4044 C CA . GLN B 1 157 ? 3.18 -4.762 -13.484 1 93.75 157 GLN B CA 1
ATOM 4045 C C . GLN B 1 157 ? 2.066 -5.582 -12.836 1 93.75 157 GLN B C 1
ATOM 4047 O O . GLN B 1 157 ? 2.33 -6.445 -11.992 1 93.75 157 GLN B O 1
ATOM 4052 N N . PHE B 1 158 ? 0.85 -5.297 -13.117 1 96.81 158 PHE B N 1
ATOM 4053 C CA . PHE B 1 158 ? -0.308 -6.051 -12.648 1 96.81 158 PHE B CA 1
ATOM 4054 C C . PHE B 1 158 ? -1.422 -6.031 -13.688 1 96.81 158 PHE B C 1
ATOM 4056 O O . PHE B 1 158 ? -1.479 -5.133 -14.531 1 96.81 158 PHE B O 1
ATOM 4063 N N . ALA B 1 159 ? -2.23 -7.062 -13.68 1 96.06 159 ALA B N 1
ATOM 4064 C CA . ALA B 1 159 ? -3.262 -7.234 -14.695 1 96.06 159 ALA B CA 1
ATOM 4065 C C . ALA B 1 159 ? -4.395 -8.125 -14.188 1 96.06 159 ALA B C 1
ATOM 4067 O O . ALA B 1 159 ? -4.246 -8.805 -13.172 1 96.06 159 ALA B O 1
ATOM 4068 N N . ILE B 1 160 ? -5.465 -7.996 -14.836 1 96.06 160 ILE B N 1
ATOM 4069 C CA . ILE B 1 160 ? -6.598 -8.875 -14.57 1 96.06 160 ILE B CA 1
ATOM 4070 C C . ILE B 1 160 ? -7.035 -9.555 -15.867 1 96.06 160 ILE B C 1
ATOM 4072 O O . ILE B 1 160 ? -7.078 -8.914 -16.922 1 96.06 160 ILE B O 1
ATOM 4076 N N . PHE B 1 161 ? -7.234 -10.859 -15.812 1 95.19 161 PHE B N 1
ATOM 4077 C CA . PHE B 1 161 ? -7.637 -11.672 -16.953 1 95.19 161 PHE B CA 1
ATOM 4078 C C . PHE B 1 161 ? -8.961 -12.375 -16.672 1 95.19 161 PHE B C 1
ATOM 4080 O O . PHE B 1 161 ? -9.234 -12.758 -15.531 1 95.19 161 PHE B O 1
ATOM 4087 N N . SER B 1 162 ? -9.688 -12.578 -17.75 1 90.25 162 SER B N 1
ATOM 4088 C CA . SER B 1 162 ? -10.938 -13.32 -17.656 1 90.25 162 SER B CA 1
ATOM 4089 C C . SER B 1 162 ? -10.688 -14.812 -17.484 1 90.25 162 SER B C 1
ATOM 4091 O O . SER B 1 162 ? -9.695 -15.336 -18 1 90.25 162 SER B O 1
ATOM 4093 N N . GLY B 1 163 ? -11.617 -15.422 -16.75 1 88.19 163 GLY B N 1
ATOM 4094 C CA . GLY B 1 163 ? -11.562 -16.875 -16.656 1 88.19 163 GLY B CA 1
ATOM 4095 C C . GLY B 1 163 ? -11.852 -17.578 -17.969 1 88.19 163 GLY B C 1
ATOM 4096 O O . GLY B 1 163 ? -11.531 -18.75 -18.141 1 88.19 163 GLY B O 1
ATOM 4097 N N . ASP B 1 164 ? -12.492 -16.797 -18.812 1 83.94 164 ASP B N 1
ATOM 4098 C CA . ASP B 1 164 ? -12.812 -17.359 -20.125 1 83.94 164 ASP B CA 1
ATOM 4099 C C . ASP B 1 164 ? -11.617 -17.281 -21.078 1 83.94 164 ASP B C 1
ATOM 4101 O O . ASP B 1 164 ? -11.625 -17.875 -22.156 1 83.94 164 ASP B O 1
ATOM 4105 N N . GLY B 1 165 ? -10.711 -16.688 -20.547 1 76.19 165 GLY B N 1
ATOM 4106 C CA . GLY B 1 165 ? -9.555 -16.469 -21.406 1 76.19 165 GLY B CA 1
ATOM 4107 C C . GLY B 1 165 ? -9.805 -15.461 -22.5 1 76.19 165 GLY B C 1
ATOM 4108 O O . GLY B 1 165 ? -10.773 -14.695 -22.438 1 76.19 165 GLY B O 1
ATOM 4109 N N . LYS B 1 166 ? -8.797 -15.148 -23.359 1 82.06 166 LYS B N 1
ATOM 4110 C CA . LYS B 1 166 ? -8.922 -14.305 -24.547 1 82.06 166 LYS B CA 1
ATOM 4111 C C . LYS B 1 166 ? -8.969 -12.828 -24.172 1 82.06 166 LYS B C 1
ATOM 4113 O O . LYS B 1 166 ? -9.93 -12.133 -24.484 1 82.06 166 LYS B O 1
ATOM 4118 N N . PRO B 1 167 ? -7.914 -12.328 -23.453 1 91.19 167 PRO B N 1
ATOM 4119 C CA . PRO B 1 167 ? -6.582 -12.93 -23.344 1 91.19 167 PRO B CA 1
ATOM 4120 C C . PRO B 1 167 ? -6.324 -13.539 -21.969 1 91.19 167 PRO B C 1
ATOM 4122 O O . PRO B 1 167 ? -7.09 -13.312 -21.031 1 91.19 167 PRO B O 1
ATOM 4125 N N . CYS B 1 168 ? -5.375 -14.398 -21.938 1 92.69 168 CYS B N 1
ATOM 4126 C CA . CYS B 1 168 ? -4.91 -14.953 -20.672 1 92.69 168 CYS B CA 1
ATOM 4127 C C . CYS B 1 168 ? -3.494 -14.477 -20.359 1 92.69 168 CYS B C 1
ATOM 4129 O O . CYS B 1 168 ? -2.934 -13.656 -21.094 1 92.69 168 CYS B O 1
ATOM 4131 N N . TYR B 1 169 ? -2.984 -14.906 -19.234 1 91.94 169 TYR B N 1
ATOM 4132 C CA . TYR B 1 169 ? -1.646 -14.5 -18.828 1 91.94 169 TYR B CA 1
ATOM 4133 C C . TYR B 1 169 ? -0.606 -14.898 -19.859 1 91.94 169 TYR B C 1
ATOM 4135 O O . TYR B 1 169 ? 0.325 -14.141 -20.141 1 91.94 169 TYR B O 1
ATOM 4143 N N . ARG B 1 170 ? -0.765 -16.031 -20.438 1 87.88 170 ARG B N 1
ATOM 4144 C CA . ARG B 1 170 ? 0.198 -16.531 -21.406 1 87.88 170 ARG B CA 1
ATOM 4145 C C . ARG B 1 170 ? 0.124 -15.758 -22.719 1 87.88 170 ARG B C 1
ATOM 4147 O O . ARG B 1 170 ? 1.069 -15.773 -23.516 1 87.88 170 ARG B O 1
ATOM 4154 N N . CYS B 1 171 ? -1.004 -15.133 -23.031 1 87.88 171 CYS B N 1
ATOM 4155 C CA . CYS B 1 171 ? -1.104 -14.266 -24.203 1 87.88 171 CYS B CA 1
ATOM 4156 C C . CYS B 1 171 ? -0.189 -13.055 -24.062 1 87.88 171 CYS B C 1
ATOM 4158 O O . CYS B 1 171 ? 0.365 -12.57 -25.062 1 87.88 171 CYS B O 1
ATOM 4160 N N . LEU B 1 172 ? -0.095 -12.562 -22.812 1 84 172 LEU B N 1
ATOM 4161 C CA . LEU B 1 172 ? 0.772 -11.43 -22.516 1 84 172 LEU B CA 1
ATOM 4162 C C . LEU B 1 172 ? 2.23 -11.867 -22.438 1 84 172 LEU B C 1
ATOM 4164 O O . LEU B 1 172 ? 3.121 -11.148 -22.906 1 84 172 LEU B O 1
ATOM 4168 N N . PHE B 1 173 ? 2.395 -13.078 -21.828 1 80.88 173 PHE B N 1
ATOM 4169 C CA . PHE B 1 173 ? 3.736 -13.609 -21.641 1 80.88 173 PHE B CA 1
ATOM 4170 C C . PHE B 1 173 ? 3.818 -15.047 -22.141 1 80.88 173 PHE B C 1
ATOM 4172 O O . PHE B 1 173 ? 3.846 -15.992 -21.344 1 80.88 173 PHE B O 1
ATOM 4179 N N . PRO B 1 174 ? 3.955 -15.227 -23.453 1 71.31 174 PRO B N 1
ATOM 4180 C CA . PRO B 1 174 ? 3.857 -16.578 -24.031 1 71.31 174 PRO B CA 1
ATOM 4181 C C . PRO B 1 174 ? 5.059 -17.453 -23.688 1 71.31 174 PRO B C 1
ATOM 4183 O O . PRO B 1 174 ? 4.918 -18.672 -23.547 1 71.31 174 PRO B O 1
ATOM 4186 N N . ASN B 1 175 ? 6.27 -16.781 -23.703 1 66.69 175 ASN B N 1
ATOM 4187 C CA . ASN B 1 175 ? 7.477 -17.578 -23.578 1 66.69 175 ASN B CA 1
ATOM 4188 C C . ASN B 1 175 ? 8.414 -17.047 -22.5 1 66.69 175 ASN B C 1
ATOM 4190 O O . ASN B 1 175 ? 9.578 -16.75 -22.781 1 66.69 175 ASN B O 1
ATOM 4194 N N . LEU B 1 176 ? 7.676 -16.891 -21.422 1 62.56 176 LEU B N 1
ATOM 4195 C CA . LEU B 1 176 ? 8.594 -16.438 -20.391 1 62.56 176 LEU B CA 1
ATOM 4196 C C . LEU B 1 176 ? 9.461 -17.578 -19.891 1 62.56 176 LEU B C 1
ATOM 4198 O O . LEU B 1 176 ? 8.984 -18.719 -19.75 1 62.56 176 LEU B O 1
ATOM 4202 N N . SER B 1 177 ? 10.773 -17.375 -20.141 1 52.5 177 SER B N 1
ATOM 4203 C CA . SER B 1 177 ? 11.695 -18.344 -19.547 1 52.5 177 SER B CA 1
ATOM 4204 C C . SER B 1 177 ? 12.133 -17.906 -18.156 1 52.5 177 SER B C 1
ATOM 4206 O O . SER B 1 177 ? 12.016 -16.719 -17.797 1 52.5 177 SER B O 1
ATOM 4208 N N . GLU B 1 178 ? 12.234 -18.797 -17.156 1 49.88 178 GLU B N 1
ATOM 4209 C CA . GLU B 1 178 ? 12.633 -18.469 -15.789 1 49.88 178 GLU B CA 1
ATOM 4210 C C . GLU B 1 178 ? 13.75 -17.422 -15.781 1 49.88 178 GLU B C 1
ATOM 4212 O O . GLU B 1 178 ? 13.797 -16.562 -14.914 1 49.88 178 GLU B O 1
ATOM 4217 N N . GLY B 1 179 ? 14.609 -17.422 -16.844 1 46.25 179 GLY B N 1
ATOM 4218 C CA . GLY B 1 179 ? 15.648 -16.422 -16.953 1 46.25 179 GLY B CA 1
ATOM 4219 C C . GLY B 1 179 ? 15.109 -15.047 -17.297 1 46.25 179 GLY B C 1
ATOM 4220 O O . GLY B 1 179 ? 15.789 -14.039 -17.109 1 46.25 179 GLY B O 1
ATOM 4221 N N . ASP B 1 180 ? 14.055 -15.039 -17.922 1 47.91 180 ASP B N 1
ATOM 4222 C CA . ASP B 1 180 ? 13.461 -13.789 -18.375 1 47.91 180 ASP B CA 1
ATOM 4223 C C . ASP B 1 180 ? 12.875 -13.008 -17.203 1 47.91 180 ASP B C 1
ATOM 4225 O O . ASP B 1 180 ? 12.727 -11.781 -17.281 1 47.91 180 ASP B O 1
ATOM 4229 N N . THR B 1 181 ? 12.414 -13.695 -16.219 1 47.41 181 THR B N 1
ATOM 4230 C CA . THR B 1 181 ? 11.961 -13.023 -15.008 1 47.41 181 THR B CA 1
ATOM 4231 C C . THR B 1 181 ? 13.109 -12.852 -14.016 1 47.41 181 THR B C 1
ATOM 4233 O O . THR B 1 181 ? 13.648 -13.844 -13.516 1 47.41 181 THR B O 1
ATOM 4236 N N . PHE B 1 182 ? 14.055 -12.039 -14.32 1 45.94 182 PHE B N 1
ATOM 4237 C CA . PHE B 1 182 ? 15.023 -11.828 -13.258 1 45.94 182 PHE B CA 1
ATOM 4238 C C . PHE B 1 182 ? 14.375 -11.992 -11.891 1 45.94 182 PHE B C 1
ATOM 4240 O O . PHE B 1 182 ? 13.406 -11.289 -11.57 1 45.94 182 PHE B O 1
ATOM 4247 N N . SER B 1 183 ? 14.492 -13.258 -11.406 1 52.88 183 SER B N 1
ATOM 4248 C CA . SER B 1 183 ? 13.953 -13.523 -10.078 1 52.88 183 SER B CA 1
ATOM 4249 C C . SER B 1 183 ? 14.344 -12.43 -9.086 1 52.88 183 SER B C 1
ATOM 4251 O O . SER B 1 183 ? 15.375 -11.789 -9.242 1 52.88 183 SER B O 1
ATOM 4253 N N . CYS B 1 184 ? 13.406 -11.945 -8.258 1 56.72 184 CYS B N 1
ATOM 4254 C CA . CYS B 1 184 ? 13.641 -11 -7.172 1 56.72 184 CYS B CA 1
ATOM 4255 C C . CYS B 1 184 ? 14.922 -11.344 -6.414 1 56.72 184 CYS B C 1
ATOM 4257 O O . CYS B 1 184 ? 15.57 -10.461 -5.859 1 56.72 184 CYS B O 1
ATOM 4259 N N . ASN B 1 185 ? 15.258 -12.656 -6.457 1 58.31 185 ASN B N 1
ATOM 4260 C CA . ASN B 1 185 ? 16.422 -13.109 -5.707 1 58.31 185 ASN B CA 1
ATOM 4261 C C . ASN B 1 185 ? 17.719 -12.664 -6.367 1 58.31 185 ASN B C 1
ATOM 4263 O O . ASN B 1 185 ? 18.688 -12.336 -5.68 1 58.31 185 ASN B O 1
ATOM 4267 N N . GLU B 1 186 ? 17.578 -12.531 -7.625 1 63.31 186 GLU B N 1
ATOM 4268 C CA . GLU B 1 186 ? 18.812 -12.195 -8.336 1 63.31 186 GLU B CA 1
ATOM 4269 C C . GLU B 1 186 ? 18.859 -10.703 -8.68 1 63.31 186 GLU B C 1
ATOM 4271 O O . GLU B 1 186 ? 19.922 -10.078 -8.594 1 63.31 186 GLU B O 1
ATOM 4276 N N . GLY B 1 187 ? 17.812 -10.172 -8.914 1 77 187 GLY B N 1
ATOM 4277 C CA . GLY B 1 187 ? 17.812 -8.797 -9.383 1 77 187 GLY B CA 1
ATOM 4278 C C . GLY B 1 187 ? 17.484 -7.793 -8.289 1 77 187 GLY B C 1
ATOM 4279 O O . GLY B 1 187 ? 17.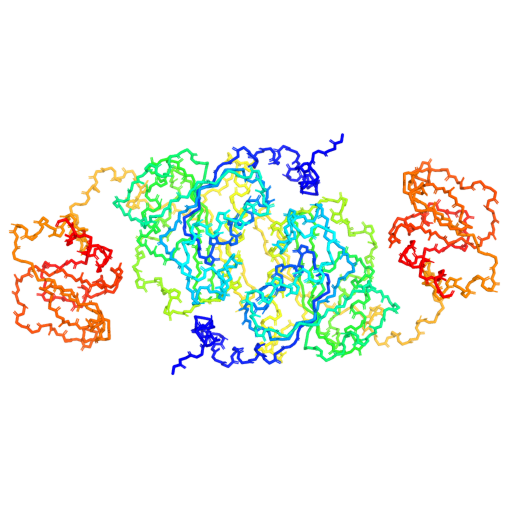719 -6.594 -8.445 1 77 187 GLY B O 1
ATOM 4280 N N . GLY B 1 188 ? 17.078 -8.328 -7.148 1 88.31 188 GLY B N 1
ATOM 4281 C CA . GLY B 1 188 ? 16.672 -7.445 -6.07 1 88.31 188 GLY B CA 1
ATOM 4282 C C . GLY B 1 188 ? 15.227 -6.992 -6.195 1 88.31 188 GLY B C 1
ATOM 4283 O O . GLY B 1 188 ? 14.617 -7.125 -7.258 1 88.31 188 GLY B O 1
ATOM 4284 N N . VAL B 1 189 ? 14.727 -6.59 -5.117 1 93.19 189 VAL B N 1
ATOM 4285 C CA . VAL B 1 189 ? 13.336 -6.145 -5.113 1 93.19 189 VAL B CA 1
ATOM 4286 C C . VAL B 1 189 ? 13.156 -5.043 -4.074 1 93.19 189 VAL B C 1
ATOM 4288 O O . VAL B 1 189 ? 13.656 -5.148 -2.951 1 93.19 189 VAL B O 1
ATOM 4291 N N . LEU B 1 190 ? 12.57 -4.012 -4.555 1 97 190 LEU B N 1
ATOM 4292 C CA . LEU B 1 190 ? 12.203 -2.914 -3.664 1 97 190 LEU B CA 1
ATOM 4293 C C . LEU B 1 190 ? 10.891 -3.211 -2.947 1 97 190 LEU B C 1
ATOM 4295 O O . LEU B 1 190 ? 9.844 -3.354 -3.588 1 97 190 LEU B O 1
ATOM 4299 N N . GLY B 1 191 ? 10.938 -3.268 -1.56 1 97.56 191 GLY B N 1
ATOM 4300 C CA . GLY B 1 191 ? 9.797 -3.664 -0.753 1 97.56 191 GLY B CA 1
ATOM 4301 C C . GLY B 1 191 ? 8.57 -2.793 -0.98 1 97.56 191 GLY B C 1
ATOM 4302 O O . GLY B 1 191 ? 7.457 -3.301 -1.1 1 97.56 191 GLY B O 1
ATOM 4303 N N . ILE B 1 192 ? 8.766 -1.549 -1.067 1 98.19 192 ILE B N 1
ATOM 4304 C CA . ILE B 1 192 ? 7.648 -0.625 -1.211 1 98.19 192 ILE B CA 1
ATOM 4305 C C . ILE B 1 192 ? 6.965 -0.846 -2.559 1 98.19 192 ILE B C 1
ATOM 4307 O O . ILE B 1 192 ? 5.75 -0.681 -2.68 1 98.19 192 ILE B O 1
ATOM 4311 N N . GLN B 1 193 ? 7.727 -1.245 -3.588 1 97.88 193 GLN B N 1
ATOM 4312 C CA . GLN B 1 193 ? 7.137 -1.506 -4.898 1 97.88 193 GLN B CA 1
ATOM 4313 C C . GLN B 1 193 ? 6.266 -2.758 -4.867 1 97.88 193 GLN B C 1
ATOM 4315 O O . GLN B 1 193 ? 5.227 -2.812 -5.531 1 97.88 193 GLN B O 1
ATOM 4320 N N . THR B 1 194 ? 6.707 -3.807 -4.078 1 98.06 194 THR B N 1
ATOM 4321 C CA . THR B 1 194 ? 5.867 -4.988 -3.922 1 98.06 194 THR B CA 1
ATOM 4322 C C . THR B 1 194 ? 4.578 -4.645 -3.18 1 98.06 194 THR B C 1
ATOM 4324 O O . THR B 1 194 ? 3.51 -5.16 -3.512 1 98.06 194 THR B O 1
ATOM 4327 N N . SER B 1 195 ? 4.711 -3.748 -2.182 1 98.69 195 SER B N 1
ATOM 4328 C CA . SER B 1 195 ? 3.531 -3.303 -1.449 1 98.69 195 SER B CA 1
ATOM 4329 C C . SER B 1 195 ? 2.557 -2.568 -2.363 1 98.69 195 SER B C 1
ATOM 4331 O O . SER B 1 195 ? 1.35 -2.814 -2.318 1 98.69 195 SER B O 1
ATOM 4333 N N . LEU B 1 196 ? 3.088 -1.684 -3.199 1 98.69 196 LEU B N 1
ATOM 4334 C CA . LEU B 1 196 ? 2.258 -0.952 -4.148 1 98.69 196 LEU B CA 1
ATOM 4335 C C . LEU B 1 196 ? 1.569 -1.907 -5.117 1 98.69 196 LEU B C 1
ATOM 4337 O O . LEU B 1 196 ? 0.355 -1.825 -5.32 1 98.69 196 LEU B O 1
ATOM 4341 N N . ALA B 1 197 ? 2.328 -2.814 -5.668 1 98.44 197 ALA B N 1
ATOM 4342 C CA . ALA B 1 197 ? 1.779 -3.768 -6.629 1 98.44 197 ALA B CA 1
ATOM 4343 C C . ALA B 1 197 ? 0.713 -4.648 -5.98 1 98.44 197 ALA B C 1
ATOM 4345 O O . ALA B 1 197 ? -0.338 -4.898 -6.574 1 98.44 197 ALA B O 1
ATOM 4346 N N . GLY B 1 198 ? 0.987 -5.09 -4.746 1 98.75 198 GLY B N 1
ATOM 4347 C CA . GLY B 1 198 ? 0.004 -5.879 -4.023 1 98.75 198 GLY B CA 1
ATOM 4348 C C . GLY B 1 198 ? -1.282 -5.125 -3.746 1 98.75 198 GLY B C 1
ATOM 4349 O O . GLY B 1 198 ? -2.373 -5.688 -3.85 1 98.75 198 GLY B O 1
ATOM 4350 N N . ASN B 1 199 ? -1.122 -3.875 -3.371 1 98.81 199 ASN B N 1
ATOM 4351 C CA . ASN B 1 199 ? -2.299 -3.037 -3.166 1 98.81 199 ASN B CA 1
ATOM 4352 C C . ASN B 1 199 ? -3.088 -2.854 -4.457 1 98.81 199 ASN B C 1
ATOM 4354 O O . ASN B 1 199 ? -4.32 -2.834 -4.441 1 98.81 199 ASN B O 1
ATOM 4358 N N . TYR B 1 200 ? -2.385 -2.744 -5.574 1 98.62 200 TYR B N 1
ATOM 4359 C CA . TYR B 1 200 ? -3.07 -2.592 -6.852 1 98.62 200 TYR B CA 1
ATOM 4360 C C . TYR B 1 200 ? -3.75 -3.893 -7.266 1 98.62 200 TYR B C 1
ATOM 4362 O O . TYR B 1 200 ? -4.824 -3.873 -7.871 1 98.62 200 TYR B O 1
ATOM 4370 N N . GLN B 1 201 ? -3.133 -5.047 -6.941 1 98.69 201 GLN B N 1
ATOM 4371 C CA . GLN B 1 201 ? -3.83 -6.312 -7.148 1 98.69 201 GLN B CA 1
ATOM 4372 C C . GLN B 1 201 ? -5.156 -6.34 -6.395 1 98.69 201 GLN B C 1
ATOM 4374 O O . GLN B 1 201 ? -6.195 -6.684 -6.965 1 98.69 201 GLN B O 1
ATOM 4379 N N . ALA B 1 202 ? -5.07 -5.961 -5.113 1 98.81 202 ALA B N 1
ATOM 4380 C CA . ALA B 1 202 ? -6.273 -5.926 -4.289 1 98.81 202 ALA B CA 1
ATOM 4381 C C . ALA B 1 202 ? -7.297 -4.945 -4.855 1 98.81 202 ALA B C 1
ATOM 4383 O O . ALA B 1 202 ? -8.5 -5.211 -4.828 1 98.81 202 ALA B O 1
ATOM 4384 N N . SER B 1 203 ? -6.832 -3.854 -5.426 1 98.5 203 SER B N 1
ATOM 4385 C CA . SER B 1 203 ? -7.715 -2.859 -6.023 1 98.5 203 SER B CA 1
ATOM 4386 C C . SER B 1 203 ? -8.492 -3.447 -7.199 1 98.5 203 SER B C 1
ATOM 4388 O O . SER B 1 203 ? -9.703 -3.25 -7.312 1 98.5 203 SER B O 1
ATOM 4390 N N . LEU B 1 204 ? -7.809 -4.156 -8.047 1 98.06 204 LEU B N 1
ATOM 4391 C CA . LEU B 1 204 ? -8.461 -4.766 -9.203 1 98.06 204 LEU B CA 1
ATOM 4392 C C . LEU B 1 204 ? -9.516 -5.773 -8.758 1 98.06 204 LEU B C 1
ATOM 4394 O O . LEU B 1 204 ? -10.602 -5.836 -9.336 1 98.06 204 LEU B O 1
ATOM 4398 N N . VAL B 1 205 ? -9.195 -6.531 -7.727 1 98.44 205 VAL B N 1
ATOM 4399 C CA . VAL B 1 205 ? -10.133 -7.52 -7.195 1 98.44 205 VAL B CA 1
ATOM 4400 C C . VAL B 1 205 ? -11.391 -6.82 -6.691 1 98.44 205 VAL B C 1
ATOM 4402 O O . VAL B 1 205 ? -12.508 -7.211 -7.039 1 98.44 205 VAL B O 1
ATOM 4405 N N . LEU B 1 206 ? -11.195 -5.793 -5.895 1 98.5 206 LEU B N 1
ATOM 4406 C CA . LEU B 1 206 ? -12.32 -5.082 -5.293 1 98.5 206 LEU B CA 1
ATOM 4407 C C . LEU B 1 206 ? -13.18 -4.418 -6.363 1 98.5 206 LEU B C 1
ATOM 4409 O O . LEU B 1 206 ? -14.414 -4.426 -6.27 1 98.5 206 LEU B O 1
ATOM 4413 N N . GLN B 1 207 ? -12.531 -3.84 -7.402 1 97.44 207 GLN B N 1
ATOM 4414 C CA . GLN B 1 207 ? -13.258 -3.229 -8.508 1 97.44 207 GLN B CA 1
ATOM 4415 C C . GLN B 1 207 ? -14.078 -4.266 -9.273 1 97.44 207 GLN B C 1
ATOM 4417 O O . GLN B 1 207 ? -15.258 -4.055 -9.547 1 97.44 207 GLN B O 1
ATOM 4422 N N . TYR B 1 208 ? -13.461 -5.387 -9.562 1 97.19 208 TYR B N 1
ATOM 4423 C CA . TYR B 1 208 ? -14.125 -6.461 -10.289 1 97.19 208 TYR B CA 1
ATOM 4424 C C . TYR B 1 208 ? -15.352 -6.957 -9.531 1 97.19 208 TYR B C 1
ATOM 4426 O O . TYR B 1 208 ? -16.422 -7.141 -10.117 1 97.19 208 TYR B O 1
ATOM 4434 N N . LEU B 1 209 ? -15.219 -7.121 -8.18 1 97.75 209 LEU B N 1
ATOM 4435 C CA . LEU B 1 209 ? -16.266 -7.711 -7.359 1 97.75 209 LEU B CA 1
ATOM 4436 C C . LEU B 1 209 ? -17.469 -6.77 -7.246 1 97.75 209 LEU B C 1
ATOM 4438 O O . LEU B 1 209 ? -18.562 -7.203 -6.914 1 97.75 209 LEU B O 1
ATOM 4442 N N . LEU B 1 210 ? -17.234 -5.449 -7.492 1 96.81 210 LEU B N 1
ATOM 4443 C CA . LEU B 1 210 ? -18.344 -4.504 -7.469 1 96.81 210 LEU B CA 1
ATOM 4444 C C . LEU B 1 210 ? -19.234 -4.676 -8.695 1 96.81 210 LEU B C 1
ATOM 4446 O O . LEU B 1 210 ? -20.453 -4.574 -8.602 1 96.81 210 LEU B O 1
ATOM 4450 N N . ASN B 1 211 ? -18.547 -4.816 -9.859 1 93.38 211 ASN B N 1
ATOM 4451 C CA . ASN B 1 211 ? -19.281 -4.965 -11.117 1 93.38 211 ASN B CA 1
ATOM 4452 C C . ASN B 1 211 ? -18.594 -5.957 -12.055 1 93.38 211 ASN B C 1
ATOM 4454 O O . ASN B 1 211 ? -18.094 -5.574 -13.117 1 93.38 211 ASN B O 1
ATOM 4458 N N . PRO B 1 212 ? -18.812 -7.215 -11.766 1 90.06 212 PRO B N 1
ATOM 4459 C CA . PRO B 1 212 ? -18.078 -8.234 -12.531 1 90.06 212 PRO B CA 1
ATOM 4460 C C . PRO B 1 212 ? -18.469 -8.258 -14.008 1 90.06 212 PRO B C 1
ATOM 4462 O O . PRO B 1 212 ? -17.625 -8.562 -14.859 1 90.06 212 PRO B O 1
ATOM 4465 N N . HIS B 1 213 ? -19.594 -7.84 -14.359 1 87 213 HIS B N 1
ATOM 4466 C CA . HIS B 1 213 ? -20.094 -7.953 -15.734 1 87 213 HIS B CA 1
ATOM 4467 C C . HIS B 1 213 ? -19.688 -6.746 -16.562 1 87 213 HIS B C 1
ATOM 4469 O O . HIS B 1 213 ? -19.75 -6.785 -17.797 1 87 213 HIS B O 1
ATOM 4475 N N . GLN B 1 214 ? -19.172 -5.652 -15.938 1 83.12 214 GLN B N 1
ATOM 4476 C CA . GLN B 1 214 ? -18.812 -4.43 -16.656 1 83.12 214 GLN B CA 1
ATOM 4477 C C . GLN B 1 214 ? -17.328 -4.141 -16.562 1 83.12 214 GLN B C 1
ATOM 4479 O O . GLN B 1 214 ? -16.859 -3.104 -17.031 1 83.12 214 GLN B O 1
ATOM 4484 N N . PHE B 1 215 ? -16.656 -5.105 -16.047 1 87.19 215 PHE B N 1
ATOM 4485 C CA . PHE B 1 215 ? -15.227 -4.879 -15.812 1 87.19 215 PHE B CA 1
ATOM 4486 C C . PHE B 1 215 ? -14.398 -5.398 -16.984 1 87.19 215 PHE B C 1
ATOM 4488 O O . PHE B 1 215 ? -14.648 -6.492 -17.484 1 87.19 215 PHE B O 1
ATOM 4495 N N . GLU B 1 216 ? -13.43 -4.543 -17.438 1 83.19 216 GLU B N 1
ATOM 4496 C CA . GLU B 1 216 ? -12.531 -4.961 -18.516 1 83.19 216 GLU B CA 1
ATOM 4497 C C . GLU B 1 216 ? -11.445 -5.898 -17.984 1 83.19 216 GLU B C 1
ATOM 4499 O O . GLU B 1 216 ? -10.695 -5.539 -17.078 1 83.19 216 GLU B O 1
ATOM 4504 N N . LEU B 1 217 ? -11.398 -7.051 -18.656 1 88.69 217 LEU B N 1
ATOM 4505 C CA . LEU B 1 217 ? -10.523 -8.102 -18.141 1 88.69 217 LEU B CA 1
ATOM 4506 C C . LEU B 1 217 ? -9.367 -8.359 -19.109 1 88.69 217 LEU B C 1
ATOM 4508 O O . LEU B 1 217 ? -9.062 -9.508 -19.422 1 88.69 217 LEU B O 1
ATOM 4512 N N . ASN B 1 218 ? -8.766 -7.27 -19.625 1 87.12 218 ASN B N 1
ATOM 4513 C CA . ASN B 1 218 ? -7.664 -7.422 -20.562 1 87.12 218 ASN B CA 1
ATOM 4514 C C . ASN B 1 218 ? -6.684 -6.258 -20.484 1 87.12 218 ASN B C 1
ATOM 4516 O O . ASN B 1 218 ? -6.082 -5.875 -21.484 1 87.12 218 ASN B O 1
ATOM 4520 N N . THR B 1 219 ? -6.617 -5.652 -19.359 1 89.19 219 THR B N 1
ATOM 4521 C CA . THR B 1 219 ? -5.762 -4.484 -19.203 1 89.19 219 THR B CA 1
ATOM 4522 C C . THR B 1 219 ? -4.555 -4.816 -18.328 1 89.19 219 THR B C 1
ATOM 4524 O O . THR B 1 219 ? -4.688 -5.504 -17.312 1 89.19 219 THR B O 1
ATOM 4527 N N . VAL B 1 220 ? -3.426 -4.43 -18.781 1 92.44 220 VAL B N 1
ATOM 4528 C CA . VAL B 1 220 ? -2.195 -4.543 -18 1 92.44 220 VAL B CA 1
ATOM 4529 C C . VAL B 1 220 ? -1.704 -3.154 -17.609 1 92.44 220 VAL B C 1
ATOM 4531 O O . VAL B 1 220 ? -1.802 -2.207 -18.391 1 92.44 220 VAL B O 1
ATOM 4534 N N . TYR B 1 221 ? -1.277 -3.035 -16.391 1 94.94 221 TYR B N 1
ATOM 4535 C CA . TYR B 1 221 ? -0.769 -1.788 -15.828 1 94.94 221 TYR B CA 1
ATOM 4536 C C . TYR B 1 221 ? 0.709 -1.91 -15.477 1 94.94 221 TYR B C 1
ATOM 4538 O O . TYR B 1 221 ? 1.154 -2.951 -14.984 1 94.94 221 TYR B O 1
ATOM 4546 N N . PHE B 1 222 ? 1.439 -0.874 -15.742 1 91.69 222 PHE B N 1
ATOM 4547 C CA . PHE B 1 222 ? 2.859 -0.782 -15.43 1 91.69 222 PHE B CA 1
ATOM 4548 C C . PHE B 1 222 ? 3.141 0.418 -14.531 1 91.69 222 PHE B C 1
ATOM 4550 O O . PHE B 1 222 ? 2.635 1.515 -14.781 1 91.69 222 PHE B O 1
ATOM 4557 N N . ILE B 1 223 ? 3.898 0.134 -13.492 1 95.38 223 ILE B N 1
ATOM 4558 C CA . ILE B 1 223 ? 4.297 1.244 -12.641 1 95.38 223 ILE B CA 1
ATOM 4559 C C . ILE B 1 223 ? 5.809 1.213 -12.422 1 95.38 223 ILE B C 1
ATOM 4561 O O . ILE B 1 223 ? 6.406 0.139 -12.32 1 95.38 223 ILE B O 1
ATOM 4565 N N . GLU B 1 224 ? 6.375 2.352 -12.5 1 93.69 224 GLU B N 1
ATOM 4566 C CA . GLU B 1 224 ? 7.781 2.564 -12.172 1 93.69 224 GLU B CA 1
ATOM 4567 C C . GLU B 1 224 ? 7.938 3.396 -10.906 1 93.69 224 GLU B C 1
ATOM 4569 O O . GLU B 1 224 ? 7.156 4.32 -10.664 1 93.69 224 GLU B O 1
ATOM 4574 N N . TRP B 1 225 ? 8.93 3.023 -10.18 1 96.44 225 TRP B N 1
ATOM 4575 C CA . TRP B 1 225 ? 9.094 3.654 -8.875 1 96.44 225 TRP B CA 1
ATOM 4576 C C . TRP B 1 225 ? 9.766 5.016 -9.016 1 96.44 225 TRP B C 1
ATOM 4578 O O . TRP B 1 225 ? 9.383 5.977 -8.336 1 96.44 225 TRP B O 1
ATOM 4588 N N . ASN B 1 226 ? 10.781 5.145 -9.891 1 92.94 226 ASN B N 1
ATOM 4589 C CA . ASN B 1 226 ? 11.578 6.367 -9.992 1 92.94 226 ASN B CA 1
ATOM 4590 C C . ASN B 1 226 ? 12.062 6.602 -11.422 1 92.94 226 ASN B C 1
ATOM 4592 O O . ASN B 1 226 ? 12.93 5.879 -11.914 1 92.94 226 ASN B O 1
ATOM 4596 N N . PRO B 1 227 ? 11.555 7.648 -12.094 1 90.38 227 PRO B N 1
ATOM 4597 C CA . PRO B 1 227 ? 10.445 8.508 -11.688 1 90.38 227 PRO B CA 1
ATOM 4598 C C . PRO B 1 227 ? 9.109 7.77 -11.641 1 90.38 227 PRO B C 1
ATOM 4600 O O . PRO B 1 227 ? 8.922 6.785 -12.359 1 90.38 227 PRO B O 1
ATOM 4603 N N . ILE B 1 228 ? 8.336 8.25 -10.742 1 94.62 228 ILE B N 1
ATOM 4604 C CA . ILE B 1 228 ? 7.02 7.621 -10.672 1 94.62 228 ILE B CA 1
ATOM 4605 C C . ILE B 1 228 ? 6.332 7.711 -12.031 1 94.62 228 ILE B C 1
ATOM 4607 O O . ILE B 1 228 ? 6.184 8.797 -12.594 1 94.62 228 ILE B O 1
ATOM 4611 N N . SER B 1 229 ? 6.051 6.555 -12.609 1 89.38 229 SER B N 1
ATOM 4612 C CA . SER B 1 229 ? 5.348 6.512 -13.891 1 89.38 229 SER B CA 1
ATOM 4613 C C . SER B 1 229 ? 4.305 5.402 -13.906 1 89.38 229 SER B C 1
ATOM 4615 O O . SER B 1 229 ? 4.426 4.414 -13.18 1 89.38 229 SER B O 1
ATOM 4617 N N . PHE B 1 230 ? 3.299 5.68 -14.641 1 91.81 230 PHE B N 1
ATOM 4618 C CA . PHE B 1 230 ? 2.168 4.777 -14.805 1 91.81 230 PHE B CA 1
ATOM 4619 C C . PHE B 1 230 ? 1.759 4.68 -16.266 1 91.81 230 PHE B C 1
ATOM 4621 O O . PHE B 1 230 ? 1.657 5.695 -16.953 1 91.81 230 PHE B O 1
ATOM 4628 N N . TYR B 1 231 ? 1.683 3.396 -16.719 1 87.25 231 TYR B N 1
ATOM 4629 C CA . TYR B 1 231 ? 1.188 3.17 -18.062 1 87.25 231 TYR B CA 1
ATOM 4630 C C . TYR B 1 231 ? 0.275 1.952 -18.125 1 87.25 231 TYR B C 1
ATOM 4632 O O . TYR B 1 231 ? 0.394 1.045 -17.297 1 87.25 231 TYR B O 1
ATOM 4640 N N . GLN B 1 232 ? -0.734 2.049 -18.938 1 89 232 GLN B N 1
ATOM 4641 C CA . GLN B 1 232 ? -1.621 0.907 -19.125 1 89 232 GLN B CA 1
ATOM 4642 C C . GLN B 1 232 ? -1.713 0.528 -20.609 1 89 232 GLN B C 1
ATOM 4644 O O . GLN B 1 232 ? -1.499 1.368 -21.484 1 89 232 GLN B O 1
ATOM 4649 N N . SER B 1 233 ? -1.939 -0.72 -20.875 1 87.62 233 SER B N 1
ATOM 4650 C CA . SER B 1 233 ? -2.113 -1.233 -22.219 1 87.62 233 SER B CA 1
ATOM 4651 C C . SER B 1 233 ? -3.141 -2.361 -22.266 1 87.62 233 SER B C 1
ATOM 4653 O O . SER B 1 233 ? -3.363 -3.037 -21.25 1 87.62 233 SER B O 1
ATOM 4655 N N . LYS B 1 234 ? -3.779 -2.447 -23.375 1 87.44 234 LYS B N 1
ATOM 4656 C CA . LYS B 1 234 ? -4.684 -3.574 -23.578 1 87.44 234 LYS B CA 1
ATOM 4657 C C . LYS B 1 234 ? -3.93 -4.801 -24.078 1 87.44 234 LYS B C 1
ATOM 4659 O O . LYS B 1 234 ? -3.002 -4.68 -24.891 1 87.44 234 LYS B O 1
ATOM 4664 N N . VAL B 1 235 ? -4.34 -5.906 -23.484 1 89.62 235 VAL B N 1
ATOM 4665 C CA . VAL B 1 235 ? -3.748 -7.168 -23.922 1 89.62 235 VAL B CA 1
ATOM 4666 C C . VAL B 1 235 ? -4.672 -7.848 -24.938 1 89.62 235 VAL B C 1
ATOM 4668 O O . VAL B 1 235 ? -5.871 -7.988 -24.688 1 89.62 235 VAL B O 1
ATOM 4671 N N . GLU B 1 236 ? -4.074 -8.242 -26.062 1 86.31 236 GLU B N 1
ATOM 4672 C CA . GLU B 1 236 ? -4.828 -8.984 -27.078 1 86.31 236 GLU B CA 1
ATOM 4673 C C . GLU B 1 236 ? -4.559 -10.484 -26.984 1 86.31 236 GLU B C 1
ATOM 4675 O O . GLU B 1 236 ? -3.482 -10.898 -26.547 1 86.31 236 GLU B O 1
ATOM 4680 N N . GLN B 1 237 ? -5.578 -11.18 -27.375 1 89.31 237 GLN B N 1
ATOM 4681 C CA . GLN B 1 237 ? -5.414 -12.633 -27.391 1 89.31 237 GLN B CA 1
ATOM 4682 C C . GLN B 1 237 ? -4.359 -13.055 -28.406 1 89.31 237 GLN B C 1
ATOM 4684 O O . GLN B 1 237 ? -4.332 -12.547 -29.531 1 89.31 237 GLN B O 1
ATOM 4689 N N . ASP B 1 238 ? -3.51 -13.914 -27.969 1 84.19 238 ASP B N 1
ATOM 4690 C CA . ASP B 1 238 ? -2.623 -14.617 -28.891 1 84.19 238 ASP B CA 1
ATOM 4691 C C . ASP B 1 238 ? -3.314 -15.836 -29.5 1 84.19 238 ASP B C 1
ATOM 4693 O O . ASP B 1 238 ? -3.598 -16.812 -28.797 1 84.19 238 ASP B O 1
ATOM 4697 N N . LEU B 1 239 ? -3.541 -15.797 -30.734 1 83.69 239 LEU B N 1
ATOM 4698 C CA . LEU B 1 239 ? -4.293 -16.844 -31.422 1 83.69 239 LEU B CA 1
ATOM 4699 C C . LEU B 1 239 ? -3.553 -18.172 -31.344 1 83.69 239 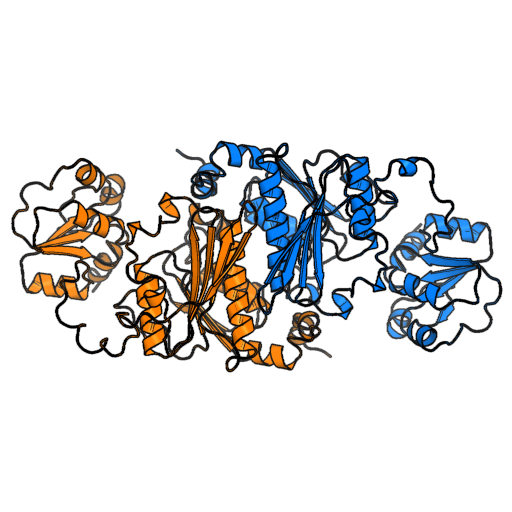LEU B C 1
ATOM 4701 O O . LEU B 1 239 ? -4.148 -19.234 -31.547 1 83.69 239 LEU B O 1
ATOM 4705 N N . GLN B 1 240 ? -2.232 -18.156 -31 1 80.38 240 GLN B N 1
ATOM 4706 C CA . GLN B 1 240 ? -1.429 -19.359 -30.875 1 80.38 240 GLN B CA 1
ATOM 4707 C C . GLN B 1 240 ? -1.113 -19.672 -29.406 1 80.38 240 GLN B C 1
ATOM 4709 O O . GLN B 1 240 ? -0.227 -20.469 -29.109 1 80.38 240 GLN B O 1
ATOM 4714 N N . CYS B 1 241 ? -1.918 -19.062 -28.547 1 87.56 241 CYS B N 1
ATOM 4715 C CA . CYS B 1 241 ? -1.657 -19.25 -27.125 1 87.56 241 CYS B CA 1
ATOM 4716 C C . CYS B 1 241 ? -1.855 -20.703 -26.719 1 87.56 241 CYS B C 1
ATOM 4718 O O . CYS B 1 241 ? -2.902 -21.281 -27 1 87.56 241 CYS B O 1
ATOM 4720 N N . PRO B 1 242 ? -0.873 -21.266 -26.109 1 80.94 242 PRO B N 1
ATOM 4721 C CA . PRO B 1 242 ? -0.997 -22.672 -25.719 1 80.94 242 PRO B CA 1
ATOM 4722 C C . PRO B 1 242 ? -2.053 -22.906 -24.641 1 80.94 242 PRO B C 1
ATOM 4724 O O . PRO B 1 242 ? -2.463 -24.047 -24.406 1 80.94 242 PRO B O 1
ATOM 4727 N N . SER B 1 243 ? -2.512 -21.844 -24.016 1 85.81 243 SER B N 1
ATOM 4728 C CA . SER B 1 243 ? -3.404 -22.016 -22.875 1 85.81 243 SER B CA 1
ATOM 4729 C C . SER B 1 243 ? -4.852 -21.703 -23.266 1 85.81 243 SER B C 1
ATOM 4731 O O . SER B 1 243 ? -5.77 -22.406 -22.828 1 85.81 243 SER B O 1
ATOM 4733 N N . CYS B 1 244 ? -5.086 -20.719 -24.078 1 84.94 244 CYS B N 1
ATOM 4734 C CA . CYS B 1 244 ? -6.48 -20.312 -24.219 1 84.94 244 CYS B CA 1
ATOM 4735 C C . CYS B 1 244 ? -6.949 -20.422 -25.656 1 84.94 244 CYS B C 1
ATOM 4737 O O . CYS B 1 244 ? -8.102 -20.141 -25.969 1 84.94 244 CYS B O 1
ATOM 4739 N N . SER B 1 245 ? -5.91 -20.797 -26.547 1 79.44 245 SER B N 1
ATOM 4740 C CA . SER B 1 245 ? -6.312 -20.953 -27.938 1 79.44 245 SER B CA 1
ATOM 4741 C C . SER B 1 245 ? -7.172 -22.203 -28.125 1 79.44 245 SER B C 1
ATOM 4743 O O . SER B 1 245 ? -7.176 -23.094 -27.281 1 79.44 245 SER B O 1
ATOM 4745 N N . GLU B 1 246 ? -8.039 -22.266 -29.125 1 64.88 246 GLU B N 1
ATOM 4746 C CA . GLU B 1 246 ? -8.898 -23.406 -29.453 1 64.88 246 GLU B CA 1
ATOM 4747 C C . GLU B 1 246 ? -8.078 -24.672 -29.719 1 64.88 246 GLU B C 1
ATOM 4749 O O . GLU B 1 246 ? -8.57 -25.781 -29.531 1 64.88 246 GLU B O 1
ATOM 4754 N N . GLN B 1 247 ? -6.73 -24.609 -30.141 1 51.44 247 GLN B N 1
ATOM 4755 C CA . GLN B 1 247 ? -5.895 -25.766 -30.438 1 51.44 247 GLN B CA 1
ATOM 4756 C C . GLN B 1 247 ? -5.41 -26.438 -29.156 1 51.44 247 GLN B C 1
ATOM 4758 O O . GLN B 1 247 ? -4.73 -27.469 -29.203 1 51.44 247 GLN B O 1
ATOM 4763 N N . ARG B 1 248 ? -5.547 -25.938 -28.062 1 51.38 248 ARG B N 1
ATOM 4764 C CA . ARG B 1 248 ? -5.098 -26.391 -26.75 1 51.38 248 ARG B CA 1
ATOM 4765 C C . ARG B 1 248 ? -5.367 -27.891 -26.578 1 51.38 248 ARG B C 1
ATOM 4767 O O . ARG B 1 248 ? -4.656 -28.562 -25.828 1 51.38 248 ARG B O 1
ATOM 4774 N N . TYR B 1 249 ? -6.473 -28.359 -27 1 38.94 249 TYR B N 1
ATOM 4775 C CA . TYR B 1 249 ? -6.863 -29.688 -26.547 1 38.94 249 TYR B CA 1
ATOM 4776 C C . TYR B 1 249 ? -5.875 -30.75 -27.047 1 38.94 249 TYR B C 1
ATOM 4778 O O . TYR B 1 249 ? -5.676 -31.766 -26.391 1 38.94 249 TYR B O 1
ATOM 4786 N N . LEU B 1 250 ? -5.223 -30.547 -28.203 1 35.19 250 LEU B N 1
ATOM 4787 C CA . LEU B 1 250 ? -4.605 -31.766 -28.734 1 35.19 250 LEU B CA 1
ATOM 4788 C C . LEU B 1 250 ? -3.215 -31.969 -28.141 1 35.19 250 LEU B C 1
ATOM 4790 O O . LEU B 1 250 ? -2.717 -33.094 -28.094 1 35.19 250 LEU B O 1
ATOM 4794 N N . LYS B 1 251 ? -2.295 -30.922 -27.969 1 39.62 251 LYS B N 1
ATOM 4795 C CA . LYS B 1 251 ? -0.874 -31.188 -27.781 1 39.62 251 LYS B CA 1
ATOM 4796 C C . LYS B 1 251 ? -0.577 -31.562 -26.328 1 39.62 251 LYS B C 1
ATOM 4798 O O . LYS B 1 251 ? 0.586 -31.688 -25.938 1 39.62 251 LYS B O 1
ATOM 4803 N N . LYS B 1 252 ? -1.261 -31.578 -25.406 1 38.81 252 LYS B N 1
ATOM 4804 C CA . LYS B 1 252 ? -0.809 -32.062 -24.094 1 38.81 252 LYS B CA 1
ATOM 4805 C C . LYS B 1 252 ? -0.018 -33.344 -24.234 1 38.81 252 LYS B C 1
ATOM 4807 O O . LYS B 1 252 ? 0.438 -33.906 -23.234 1 38.81 252 LYS B O 1
ATOM 4812 N N . SER B 1 253 ? -0.158 -34.156 -25.234 1 31.72 253 SER B N 1
ATOM 4813 C CA . SER B 1 253 ? 0.391 -35.5 -25.016 1 31.72 253 SER B CA 1
ATOM 4814 C C . SER B 1 253 ? 1.915 -35.5 -25.078 1 31.72 253 SER B C 1
ATOM 4816 O O . SER B 1 253 ? 2.576 -36.188 -24.281 1 31.72 253 SER B O 1
ATOM 4818 N N . GLU B 1 254 ? 2.695 -35.219 -26.219 1 32.25 254 GLU B N 1
ATOM 4819 C CA . GLU B 1 254 ? 4.02 -35.781 -26.438 1 32.25 254 GLU B CA 1
ATOM 4820 C C . GLU B 1 254 ? 5.109 -34.875 -25.844 1 32.25 254 GLU B C 1
ATOM 4822 O O . GLU B 1 254 ? 6.301 -35.125 -26.078 1 32.25 254 GLU B O 1
ATOM 4827 N N . GLY B 1 255 ? 5.016 -33.594 -25.594 1 34.88 255 GLY B N 1
ATOM 4828 C CA . GLY B 1 255 ? 6.199 -32.781 -25.406 1 34.88 255 GLY B CA 1
ATOM 4829 C C . GLY B 1 255 ? 7.047 -33.219 -24.219 1 34.88 255 GLY B C 1
ATOM 4830 O O . GLY B 1 255 ? 6.527 -33.719 -23.234 1 34.88 255 GLY B O 1
ATOM 4831 N N . ASN B 1 256 ? 8.414 -33.562 -24.438 1 37.66 256 ASN B N 1
ATOM 4832 C CA . ASN B 1 256 ? 9.508 -33.969 -23.562 1 37.66 256 ASN B CA 1
ATOM 4833 C C . ASN B 1 256 ? 9.648 -33.062 -22.359 1 37.66 256 ASN B C 1
ATOM 4835 O O . ASN B 1 256 ? 10.109 -31.922 -22.484 1 37.66 256 ASN B O 1
ATOM 4839 N N . CYS B 1 257 ? 8.828 -32.812 -21.609 1 42.41 257 CYS B N 1
ATOM 4840 C CA . CYS B 1 257 ? 8.797 -32.062 -20.344 1 42.41 257 CYS B CA 1
ATOM 4841 C C . CYS B 1 257 ? 10.039 -32.344 -19.516 1 42.41 257 CYS B C 1
ATOM 4843 O O . CYS B 1 257 ? 10.258 -33.5 -19.094 1 42.41 257 CYS B O 1
ATOM 4845 N N . LEU B 1 258 ? 11.07 -31.578 -19.578 1 58.06 258 LEU B N 1
ATOM 4846 C CA . LEU B 1 258 ? 12.32 -31.688 -18.828 1 58.06 258 LEU B CA 1
ATOM 4847 C C . LEU B 1 258 ? 12.07 -31.688 -17.328 1 58.06 258 LEU B C 1
ATOM 4849 O O . LEU B 1 258 ? 12.945 -32.062 -16.547 1 58.06 258 LEU B O 1
ATOM 4853 N N . GLU B 1 259 ? 10.906 -31.312 -16.922 1 62.28 259 GLU B N 1
ATOM 4854 C CA . GLU B 1 259 ? 10.594 -31.375 -15.492 1 62.28 259 GLU B CA 1
ATOM 4855 C C . GLU B 1 259 ? 9.664 -32.531 -15.18 1 62.28 259 GLU B C 1
ATOM 4857 O O . GLU B 1 259 ? 8.727 -32.812 -15.93 1 62.28 259 GLU B O 1
ATOM 4862 N N . ILE B 1 260 ? 9.945 -33.375 -14.156 1 71.81 260 ILE B N 1
ATOM 4863 C CA . ILE B 1 260 ? 9.148 -34.531 -13.727 1 71.81 260 ILE B CA 1
ATOM 4864 C C . ILE B 1 260 ? 8.797 -34.375 -12.242 1 71.81 260 ILE B C 1
ATOM 4866 O O . ILE B 1 260 ? 9.586 -33.844 -11.469 1 71.81 260 ILE B O 1
ATOM 4870 N N . ASP B 1 261 ? 7.535 -34.688 -11.969 1 67.94 261 ASP B N 1
ATOM 4871 C CA . ASP B 1 261 ? 7.18 -34.719 -10.547 1 67.94 261 ASP B CA 1
ATOM 4872 C C . ASP B 1 261 ? 7.543 -36.062 -9.93 1 67.94 261 ASP B C 1
ATOM 4874 O O . ASP B 1 261 ? 8.18 -36.906 -10.57 1 67.94 261 ASP B O 1
ATOM 4878 N N . GLN B 1 262 ? 7.055 -36.156 -8.641 1 72.81 262 GLN B N 1
ATOM 4879 C CA . GLN B 1 262 ? 7.41 -37.375 -7.918 1 72.81 262 GLN B CA 1
ATOM 4880 C C . GLN B 1 262 ? 6.906 -38.625 -8.641 1 72.81 262 GLN B C 1
ATOM 4882 O O . GLN B 1 262 ? 7.629 -39.625 -8.758 1 72.81 262 GLN B O 1
ATOM 4887 N N . VAL B 1 263 ? 5.75 -38.5 -9.117 1 67.31 263 VAL B N 1
ATOM 4888 C CA . VAL B 1 263 ? 5.137 -39.625 -9.805 1 67.31 263 VAL B CA 1
ATOM 4889 C C . VAL B 1 263 ? 5.883 -39.906 -11.102 1 67.31 263 VAL B C 1
ATOM 4891 O O . VAL B 1 263 ? 6.195 -41.062 -11.406 1 67.31 263 VAL B O 1
ATOM 4894 N N . GLY B 1 264 ? 6.195 -38.875 -11.781 1 72.62 264 GLY B N 1
ATOM 4895 C CA . GLY B 1 264 ? 6.973 -39 -13 1 72.62 264 GLY B CA 1
ATOM 4896 C C . GLY B 1 264 ? 8.359 -39.594 -12.766 1 72.62 264 GLY B C 1
ATOM 4897 O O . GLY B 1 264 ? 8.836 -40.406 -13.555 1 72.62 264 GLY B O 1
ATOM 4898 N N . TYR B 1 265 ? 8.898 -39.281 -11.703 1 80.62 265 TYR B N 1
ATOM 4899 C CA . TYR B 1 265 ? 10.211 -39.781 -11.336 1 80.62 265 TYR B CA 1
ATOM 4900 C C . TYR B 1 265 ? 10.156 -41.281 -11.07 1 80.62 265 TYR B C 1
ATOM 4902 O O . TYR B 1 265 ? 10.992 -42.031 -11.57 1 80.62 265 TYR B O 1
ATOM 4910 N N . LEU B 1 266 ? 9.07 -41.531 -10.25 1 75.5 266 LEU B N 1
ATOM 4911 C CA . LEU B 1 266 ? 8.914 -42.938 -9.914 1 75.5 266 LEU B CA 1
ATOM 4912 C C . LEU B 1 266 ? 8.617 -43.781 -11.156 1 75.5 266 LEU B C 1
ATOM 4914 O O . LEU B 1 266 ? 9.125 -44.875 -11.305 1 75.5 266 LEU B O 1
ATOM 4918 N N . GLU B 1 267 ? 7.926 -43.188 -12.008 1 75.12 267 GLU B N 1
ATOM 4919 C CA . GLU B 1 267 ? 7.617 -43.875 -13.266 1 75.12 267 GLU B CA 1
ATOM 4920 C C . GLU B 1 267 ? 8.867 -44 -14.141 1 75.12 267 GLU B C 1
ATOM 4922 O O . GLU B 1 267 ? 9.086 -45.062 -14.742 1 75.12 267 GLU B O 1
ATOM 4927 N N . LEU B 1 268 ? 9.57 -43.062 -14.141 1 77.94 268 LEU B N 1
ATOM 4928 C CA . LEU B 1 268 ? 10.805 -43.062 -14.922 1 77.94 268 LEU B CA 1
ATOM 4929 C C . LEU B 1 268 ? 11.797 -44.094 -14.359 1 77.94 268 LEU B C 1
ATOM 4931 O O . LEU B 1 268 ? 12.445 -44.812 -15.117 1 77.94 268 LEU B O 1
ATOM 4935 N N . LYS B 1 269 ? 11.758 -44.125 -13.094 1 78.94 269 LYS B N 1
ATOM 4936 C CA . LYS B 1 269 ? 12.648 -45.031 -12.391 1 78.94 269 LYS B CA 1
ATOM 4937 C C . LYS B 1 269 ? 12.281 -46.5 -12.672 1 78.94 269 LYS B C 1
ATOM 4939 O O . LYS B 1 269 ? 13.148 -47.375 -12.703 1 78.94 269 LYS B O 1
ATOM 4944 N N . SER B 1 270 ? 11.016 -46.531 -12.805 1 77.75 270 SER B N 1
ATOM 4945 C CA . SER B 1 270 ? 10.523 -47.906 -13.047 1 77.75 270 SER B CA 1
ATOM 4946 C C . SER B 1 270 ? 10.773 -48.312 -14.492 1 77.75 270 SER B C 1
ATOM 4948 O O . SER B 1 270 ? 10.898 -49.5 -14.773 1 77.75 270 SER B O 1
ATOM 4950 N N . LYS B 1 271 ? 10.961 -47.375 -15.336 1 76.94 271 LYS B N 1
ATOM 4951 C CA . LYS B 1 271 ? 11.047 -47.656 -16.766 1 76.94 271 LYS B CA 1
ATOM 4952 C C . LYS B 1 271 ? 12.5 -47.688 -17.234 1 76.94 271 LYS B C 1
ATOM 4954 O O . LYS B 1 271 ? 12.828 -48.344 -18.219 1 76.94 271 LYS B O 1
ATOM 4959 N N . THR B 1 272 ? 13.242 -46.875 -16.578 1 78.38 272 THR B N 1
ATOM 4960 C CA . THR B 1 272 ? 14.617 -46.781 -17.031 1 78.38 272 THR B CA 1
ATOM 4961 C C . THR B 1 272 ? 15.562 -46.531 -15.859 1 78.38 272 THR B C 1
ATOM 4963 O O . THR B 1 272 ? 15.117 -46.25 -14.742 1 78.38 272 THR B O 1
ATOM 4966 N N . SER B 1 273 ? 16.75 -46.781 -16.125 1 80.69 273 SER B N 1
ATOM 4967 C CA . SER B 1 273 ? 17.781 -46.438 -15.141 1 80.69 273 SER B CA 1
ATOM 4968 C C . SER B 1 273 ? 17.938 -44.938 -15.031 1 80.69 273 SER B C 1
ATOM 4970 O O . SER B 1 273 ? 18.172 -44.25 -16.031 1 80.69 273 SER B O 1
ATOM 4972 N N . VAL B 1 274 ? 17.656 -44.406 -13.742 1 84 274 VAL B N 1
ATOM 4973 C CA . VAL B 1 274 ? 17.719 -42.969 -13.523 1 84 274 VAL B CA 1
ATOM 4974 C C . VAL B 1 274 ? 18.781 -42.625 -12.484 1 84 274 VAL B C 1
ATOM 4976 O O . VAL B 1 274 ? 18.906 -43.344 -11.477 1 84 274 VAL B O 1
ATOM 4979 N N . ILE B 1 275 ? 19.656 -41.688 -12.742 1 86.25 275 ILE B N 1
ATOM 4980 C CA . ILE B 1 275 ? 20.594 -41.125 -11.773 1 86.25 275 ILE B CA 1
ATOM 4981 C C . ILE B 1 275 ? 20.016 -39.844 -11.164 1 86.25 275 ILE B C 1
ATOM 4983 O O . ILE B 1 275 ? 19.625 -38.938 -11.883 1 86.25 275 ILE B O 1
ATOM 4987 N N . LEU B 1 276 ? 19.859 -39.938 -9.789 1 89 276 LEU B N 1
ATOM 4988 C CA . LEU B 1 276 ? 19.469 -38.719 -9.055 1 89 276 LEU B CA 1
ATOM 4989 C C . LEU B 1 276 ? 20.688 -37.875 -8.742 1 89 276 LEU B C 1
ATOM 4991 O O . LEU B 1 276 ? 21.578 -38.312 -8.008 1 89 276 LEU B O 1
ATOM 4995 N N . LEU B 1 277 ? 20.766 -36.656 -9.312 1 89.44 277 LEU B N 1
ATOM 4996 C CA . LEU B 1 277 ? 21.891 -35.75 -9.156 1 89.44 277 LEU B CA 1
ATOM 4997 C C . LEU B 1 277 ? 21.562 -34.625 -8.188 1 89.44 277 LEU B C 1
ATOM 4999 O O . LEU B 1 277 ? 20.719 -33.75 -8.484 1 89.44 277 LEU B O 1
ATOM 5003 N N . ASP B 1 278 ? 22.234 -34.656 -6.988 1 90.81 278 ASP B N 1
ATOM 5004 C CA . ASP B 1 278 ? 22.094 -33.594 -5.996 1 90.81 278 ASP B CA 1
ATOM 5005 C C . ASP B 1 278 ? 23 -32.438 -6.324 1 90.81 278 ASP B C 1
ATOM 5007 O O . ASP B 1 278 ? 24.219 -32.531 -6.188 1 90.81 278 ASP B O 1
ATOM 5011 N N . VAL B 1 279 ? 22.344 -31.328 -6.574 1 89.94 279 VAL B N 1
ATOM 5012 C CA . VAL B 1 279 ? 23.141 -30.219 -7.082 1 89.94 279 VAL B CA 1
ATOM 5013 C C . VAL B 1 279 ? 23.297 -29.156 -5.996 1 89.94 279 VAL B C 1
ATOM 5015 O O . VAL B 1 279 ? 23.75 -28.047 -6.27 1 89.94 279 VAL B O 1
ATOM 5018 N N . ARG B 1 280 ? 23.031 -29.453 -4.773 1 86.31 280 ARG B N 1
ATOM 5019 C CA . ARG B 1 280 ? 23.188 -28.547 -3.641 1 86.31 280 ARG B CA 1
ATOM 5020 C C . ARG B 1 280 ? 24.641 -28.406 -3.244 1 86.31 280 ARG B C 1
ATOM 5022 O O . ARG B 1 280 ? 25.484 -29.219 -3.643 1 86.31 280 ARG B O 1
ATOM 5029 N N . GLU B 1 281 ? 24.844 -27.281 -2.381 1 83.19 281 GLU B N 1
ATOM 5030 C CA . GLU B 1 281 ? 26.203 -27.047 -1.95 1 83.19 281 GLU B CA 1
ATOM 5031 C C . GLU B 1 281 ? 26.578 -27.906 -0.746 1 83.19 281 GLU B C 1
ATOM 5033 O O . GLU B 1 281 ? 25.688 -28.453 -0.083 1 83.19 281 GLU B O 1
ATOM 5038 N N . GLU B 1 282 ? 27.844 -27.969 -0.432 1 84.88 282 GLU B N 1
ATOM 5039 C CA . GLU B 1 282 ? 28.406 -28.906 0.538 1 84.88 282 GLU B CA 1
ATOM 5040 C C . GLU B 1 282 ? 27.703 -28.781 1.894 1 84.88 282 GLU B C 1
ATOM 5042 O O . GLU B 1 282 ? 27.344 -29.781 2.506 1 84.88 282 GLU B O 1
ATOM 5047 N N . GLU B 1 283 ? 27.547 -27.656 2.273 1 77.94 283 GLU B N 1
ATOM 5048 C CA . GLU B 1 283 ? 26.969 -27.422 3.592 1 77.94 283 GLU B CA 1
ATOM 5049 C C . GLU B 1 283 ? 25.547 -28 3.686 1 77.94 283 GLU B C 1
ATOM 5051 O O . GLU B 1 283 ? 25.172 -28.578 4.707 1 77.94 283 GLU B O 1
ATOM 5056 N N . GLU B 1 284 ? 24.797 -27.938 2.652 1 80.69 284 GLU B N 1
ATOM 5057 C CA . GLU B 1 284 ? 23.422 -28.422 2.627 1 80.69 284 GLU B CA 1
ATOM 5058 C C . GLU B 1 284 ? 23.375 -29.938 2.631 1 80.69 284 GLU B C 1
ATOM 5060 O O . GLU B 1 284 ? 22.547 -30.547 3.324 1 80.69 284 GLU B O 1
ATOM 5065 N N . VAL B 1 285 ? 24.281 -30.5 1.985 1 82.81 285 VAL B N 1
ATOM 5066 C CA . VAL B 1 285 ? 24.312 -31.953 1.811 1 82.81 285 VAL B CA 1
ATOM 5067 C C . VAL B 1 285 ? 24.75 -32.625 3.113 1 82.81 285 VAL B C 1
ATOM 5069 O O . VAL B 1 285 ? 24.234 -33.688 3.48 1 82.81 285 VAL B O 1
ATOM 5072 N N . ILE B 1 286 ? 25.594 -31.922 3.809 1 80.06 286 ILE B N 1
ATOM 5073 C CA . ILE B 1 286 ? 26.094 -32.438 5.086 1 80.06 286 ILE B CA 1
ATOM 5074 C C . ILE B 1 286 ? 24.953 -32.438 6.109 1 80.06 286 ILE B C 1
ATOM 5076 O O . ILE B 1 286 ? 24.797 -33.375 6.871 1 80.06 286 ILE B O 1
ATOM 5080 N N . HIS B 1 287 ? 24.125 -31.469 6.047 1 77.81 287 HIS B N 1
ATOM 5081 C CA . HIS B 1 287 ? 23.062 -31.281 7.023 1 77.81 287 HIS B CA 1
ATOM 5082 C C . HIS B 1 287 ? 21.859 -32.188 6.707 1 77.81 287 HIS B C 1
ATOM 5084 O O . HIS B 1 287 ? 21.203 -32.688 7.617 1 77.81 287 HIS B O 1
ATOM 5090 N N . SER B 1 288 ? 21.562 -32.406 5.41 1 80.38 288 SER B N 1
ATOM 5091 C CA . SER B 1 288 ? 20.406 -33.188 4.977 1 80.38 288 SER B CA 1
ATOM 5092 C C . SER B 1 288 ? 20.734 -34 3.74 1 80.38 288 SER B C 1
ATOM 5094 O O . SER B 1 288 ? 20.344 -33.656 2.625 1 80.38 288 SER B O 1
ATOM 5096 N N . PRO B 1 289 ? 21.25 -35.156 4.047 1 83.5 289 PRO B N 1
ATOM 5097 C CA . PRO B 1 289 ? 21.656 -35.969 2.9 1 83.5 289 PRO B CA 1
ATOM 5098 C C . PRO B 1 289 ? 20.469 -36.656 2.217 1 83.5 289 PRO B C 1
ATOM 5100 O O . PRO B 1 289 ? 19.5 -37 2.877 1 83.5 289 PRO B O 1
ATOM 5103 N N . ILE B 1 290 ? 20.531 -36.812 0.883 1 84.69 290 ILE B N 1
ATOM 5104 C CA . ILE B 1 290 ? 19.547 -37.562 0.102 1 84.69 290 ILE B CA 1
ATOM 5105 C C . ILE B 1 290 ? 20.094 -38.938 -0.231 1 84.69 290 ILE B C 1
ATOM 5107 O O . ILE B 1 290 ? 21.125 -39.062 -0.91 1 84.69 290 ILE B O 1
ATOM 5111 N N . PRO B 1 291 ? 19.406 -39.906 0.218 1 83.19 291 PRO B N 1
ATOM 5112 C CA . PRO B 1 291 ? 19.906 -41.281 -0.016 1 83.19 291 PRO B CA 1
ATOM 5113 C C . PRO B 1 291 ? 20 -41.625 -1.5 1 83.19 291 PRO B C 1
ATOM 5115 O O . PRO B 1 291 ? 19.141 -41.219 -2.285 1 83.19 291 PRO B O 1
ATOM 5118 N N . ASP B 1 292 ? 21.062 -42.312 -1.989 1 82.31 292 ASP B N 1
ATOM 5119 C CA . ASP B 1 292 ? 21.297 -42.875 -3.311 1 82.31 292 ASP B CA 1
ATOM 5120 C C . ASP B 1 292 ? 21.469 -41.781 -4.363 1 82.31 292 ASP B C 1
ATOM 5122 O O . ASP B 1 292 ? 21.344 -42.031 -5.562 1 82.31 292 ASP B O 1
ATOM 5126 N N . ALA B 1 293 ? 21.688 -40.594 -3.865 1 89.5 293 ALA B N 1
ATOM 5127 C CA . ALA B 1 293 ? 21.922 -39.531 -4.812 1 89.5 293 ALA B CA 1
ATOM 5128 C C . ALA B 1 293 ? 23.422 -39.281 -5.031 1 89.5 293 ALA B C 1
ATOM 5130 O O . ALA B 1 293 ? 24.219 -39.469 -4.109 1 89.5 293 ALA B O 1
ATOM 5131 N N . VAL B 1 294 ? 23.812 -38.906 -6.301 1 88.81 294 VAL B N 1
ATOM 5132 C CA . VAL B 1 294 ? 25.156 -38.5 -6.629 1 88.81 294 VAL B CA 1
ATOM 5133 C C . VAL B 1 294 ? 25.297 -37 -6.449 1 88.81 294 VAL B C 1
ATOM 5135 O O . VAL B 1 294 ? 24.5 -36.219 -6.992 1 88.81 294 VAL B O 1
ATOM 5138 N N . TRP B 1 295 ? 26.25 -36.688 -5.566 1 91.62 295 TRP B N 1
ATOM 5139 C CA . TRP B 1 295 ? 26.422 -35.281 -5.285 1 91.62 295 TRP B CA 1
ATOM 5140 C C . TRP B 1 295 ? 27.375 -34.625 -6.289 1 91.62 295 TRP B C 1
ATOM 5142 O O . TRP B 1 295 ? 28.453 -35.156 -6.543 1 91.62 295 TRP B O 1
ATOM 5152 N N . PHE B 1 296 ? 26.938 -33.469 -6.898 1 91.12 296 PHE B N 1
ATOM 5153 C CA . PHE B 1 296 ? 27.734 -32.594 -7.758 1 91.12 296 PHE B CA 1
ATOM 5154 C C . PHE B 1 296 ? 27.172 -31.188 -7.75 1 91.12 296 PHE B C 1
ATOM 5156 O O . PHE B 1 296 ? 26.172 -30.906 -8.406 1 91.12 296 PHE B O 1
ATOM 5163 N N . PRO B 1 297 ? 27.781 -30.297 -6.961 1 89.31 297 PRO B N 1
ATOM 5164 C CA . PRO B 1 297 ? 27.172 -29 -6.695 1 89.31 297 PRO B CA 1
ATOM 5165 C C . PRO B 1 297 ? 27.016 -28.141 -7.957 1 89.31 297 PRO B C 1
ATOM 5167 O O . PRO B 1 297 ? 27.828 -28.25 -8.875 1 89.31 297 PRO B O 1
ATOM 5170 N N . LEU B 1 298 ? 26.078 -27.297 -7.914 1 88.06 298 LEU B N 1
ATOM 5171 C CA . LEU B 1 298 ? 25.766 -26.391 -9.023 1 88.06 298 LEU B CA 1
ATOM 5172 C C . LEU B 1 298 ? 26.969 -25.5 -9.344 1 88.06 298 LEU B C 1
ATOM 5174 O O . LEU B 1 298 ? 27.25 -25.25 -10.516 1 88.06 298 LEU B O 1
ATOM 5178 N N . SER B 1 299 ? 27.656 -25.125 -8.367 1 82.25 299 SER B N 1
ATOM 5179 C CA . SER B 1 299 ? 28.812 -24.25 -8.539 1 82.25 299 SER B CA 1
ATOM 5180 C C . SER B 1 299 ? 29.859 -24.875 -9.453 1 82.25 299 SER B C 1
ATOM 5182 O O . SER B 1 299 ? 30.5 -24.172 -10.242 1 82.25 299 SER B O 1
ATOM 5184 N N . GLU B 1 300 ? 29.984 -26.125 -9.391 1 88.06 300 GLU B N 1
ATOM 5185 C CA . GLU B 1 300 ? 30.953 -26.828 -10.227 1 88.06 300 GLU B CA 1
ATOM 5186 C C . GLU B 1 300 ? 30.453 -26.969 -11.656 1 88.06 300 GLU B C 1
ATOM 5188 O O . GLU B 1 300 ? 31.219 -26.859 -12.609 1 88.06 300 GLU B O 1
ATOM 5193 N N . LEU B 1 301 ? 29.141 -27.141 -11.766 1 85.94 301 LEU B N 1
ATOM 5194 C CA . LEU B 1 301 ? 28.531 -27.188 -13.086 1 85.94 301 LEU B CA 1
ATOM 5195 C C . LEU B 1 301 ? 28.703 -25.859 -13.82 1 85.94 301 LEU B C 1
ATOM 5197 O O . LEU B 1 301 ? 28.984 -25.844 -15.016 1 85.94 301 LEU B O 1
ATOM 5201 N N . GLU B 1 302 ? 28.656 -24.812 -13.102 1 79.75 302 GLU B N 1
ATOM 5202 C CA . GLU B 1 302 ? 28.75 -23.469 -13.648 1 79.75 302 GLU B CA 1
ATOM 5203 C C . GLU B 1 302 ? 30.156 -23.172 -14.18 1 79.75 302 GLU B C 1
ATOM 5205 O O . GLU B 1 302 ? 30.328 -22.359 -15.078 1 79.75 302 GLU B O 1
ATOM 5210 N N . LYS B 1 303 ? 31.016 -23.938 -13.633 1 81.44 303 LYS B N 1
ATOM 5211 C CA . LYS B 1 303 ? 32.406 -23.797 -14.055 1 81.44 303 LYS B CA 1
ATOM 5212 C C . LYS B 1 303 ? 32.688 -24.656 -15.289 1 81.44 303 LYS B C 1
ATOM 5214 O O . LYS B 1 303 ? 33.812 -24.703 -15.766 1 81.44 303 LYS B O 1
ATOM 5219 N N . GLY B 1 304 ? 31.688 -25.375 -15.688 1 81.31 304 GLY B N 1
ATOM 5220 C CA . GLY B 1 304 ? 31.844 -26.172 -16.891 1 81.31 304 GLY B CA 1
ATOM 5221 C C . GLY B 1 304 ? 32.281 -27.594 -16.625 1 81.31 304 GLY B C 1
ATOM 5222 O O . GLY B 1 304 ? 32.594 -28.344 -17.547 1 81.31 304 GLY B O 1
ATOM 5223 N N . LYS B 1 305 ? 32.25 -27.953 -15.398 1 86.25 305 LYS B N 1
ATOM 5224 C CA . LYS B 1 305 ? 32.625 -29.328 -15.031 1 86.25 305 LYS B CA 1
ATOM 5225 C C . LYS B 1 305 ? 31.422 -30.266 -15.148 1 86.25 305 LYS B C 1
ATOM 5227 O O . LYS B 1 305 ? 30.281 -29.828 -15.008 1 86.25 305 LYS B O 1
ATOM 5232 N N . SER B 1 306 ? 31.641 -31.484 -15.461 1 83.94 306 SER B N 1
ATOM 5233 C CA . SER B 1 306 ? 30.594 -32.5 -15.555 1 83.94 306 SER B CA 1
ATOM 5234 C C . SER B 1 306 ? 30.766 -33.562 -14.477 1 83.94 306 SER B C 1
ATOM 5236 O O . SER B 1 306 ? 31.891 -33.875 -14.062 1 83.94 306 SER B O 1
ATOM 5238 N N . PRO B 1 307 ? 29.547 -34.156 -13.953 1 80.94 307 PRO B N 1
ATOM 5239 C CA . PRO B 1 307 ? 29.672 -35.25 -12.961 1 80.94 307 PRO B CA 1
ATOM 5240 C C . PRO B 1 307 ? 30.406 -36.469 -13.508 1 80.94 307 PRO B C 1
ATOM 5242 O O . PRO B 1 307 ? 30.141 -36.906 -14.625 1 80.94 307 PRO B O 1
ATOM 5245 N N . PRO B 1 308 ? 31.297 -36.875 -12.734 1 78.12 308 PRO B N 1
ATOM 5246 C CA . PRO B 1 308 ? 32.125 -38 -13.234 1 78.12 308 PRO B CA 1
ATOM 5247 C C . PRO B 1 308 ? 31.359 -39.312 -13.273 1 78.12 308 PRO B C 1
ATOM 5249 O O . PRO B 1 308 ? 30.547 -39.594 -12.398 1 78.12 308 PRO B O 1
ATOM 5252 N N . GLY B 1 309 ? 31.516 -40.281 -14.312 1 75.38 309 GLY B N 1
ATOM 5253 C CA . GLY B 1 309 ? 31.031 -41.656 -14.391 1 75.38 309 GLY B CA 1
ATOM 5254 C C . GLY B 1 309 ? 29.594 -41.75 -14.852 1 75.38 309 GLY B C 1
ATOM 5255 O O . GLY B 1 309 ? 28.984 -42.812 -14.773 1 75.38 309 GLY B O 1
ATOM 5256 N N . ILE B 1 310 ? 28.906 -40.625 -15.148 1 68.31 310 ILE B N 1
ATOM 5257 C CA . ILE B 1 310 ? 27.516 -40.688 -15.562 1 68.31 310 ILE B CA 1
ATOM 5258 C C . ILE B 1 310 ? 27.406 -40.375 -17.062 1 68.31 310 ILE B C 1
ATOM 5260 O O . ILE B 1 310 ? 27.812 -39.312 -17.5 1 68.31 310 ILE B O 1
ATOM 5264 N N . SER B 1 311 ? 27.25 -41.438 -17.984 1 67.31 311 SER B N 1
ATOM 5265 C CA . SER B 1 311 ? 27.078 -41.219 -19.422 1 67.31 311 SER B CA 1
ATOM 5266 C C . SER B 1 311 ? 25.844 -41.969 -19.938 1 67.31 311 SER B C 1
ATOM 5268 O O . SER B 1 311 ? 25.531 -43.062 -19.469 1 67.31 311 SER B O 1
ATOM 5270 N N . ASP B 1 312 ? 24.953 -41.344 -20.812 1 67.12 312 ASP B N 1
ATOM 5271 C CA . ASP B 1 312 ? 23.891 -41.938 -21.625 1 67.12 312 ASP B CA 1
ATOM 5272 C C . ASP B 1 312 ? 22.734 -42.406 -20.75 1 67.12 312 ASP B C 1
ATOM 5274 O O . ASP B 1 312 ? 21.938 -43.25 -21.172 1 67.12 312 ASP B O 1
ATOM 5278 N N . GLN B 1 313 ? 22.703 -42 -19.453 1 74.56 313 GLN B N 1
ATOM 5279 C CA . GLN B 1 313 ? 21.594 -42.375 -18.594 1 74.56 313 GLN B CA 1
ATOM 5280 C C . GLN B 1 313 ? 20.641 -41.188 -18.422 1 74.56 313 GLN B C 1
ATOM 5282 O O . GLN B 1 313 ? 21.016 -40.031 -18.672 1 74.56 313 GLN B O 1
ATOM 5287 N N . THR B 1 314 ? 19.438 -41.531 -18 1 80.94 314 THR B N 1
ATOM 5288 C CA . THR B 1 314 ? 18.453 -40.5 -17.656 1 80.94 314 THR B CA 1
ATOM 5289 C C . THR B 1 314 ? 18.828 -39.844 -16.328 1 80.94 314 THR B C 1
ATOM 5291 O O . THR B 1 314 ? 19.094 -40.531 -15.336 1 80.94 314 THR B O 1
ATOM 5294 N N . ILE B 1 315 ? 19.016 -38.531 -16.375 1 85.75 315 ILE B N 1
ATOM 5295 C CA . ILE B 1 315 ? 19.406 -37.781 -15.18 1 85.75 315 ILE B CA 1
ATOM 5296 C C . ILE B 1 315 ? 18.219 -36.969 -14.672 1 85.75 315 ILE B C 1
ATOM 5298 O O . ILE B 1 315 ? 17.5 -36.375 -15.469 1 85.75 315 ILE B O 1
ATOM 5302 N N . VAL B 1 316 ? 18.031 -37.094 -13.344 1 87.25 316 VAL B N 1
ATOM 5303 C CA . VAL B 1 316 ? 17.094 -36.219 -12.672 1 87.25 316 VAL B CA 1
ATOM 5304 C C . VAL B 1 316 ? 17.828 -35.344 -11.648 1 87.25 316 VAL B C 1
ATOM 5306 O O . VAL B 1 316 ? 18.359 -35.875 -10.664 1 87.25 316 VAL B O 1
ATOM 5309 N N . CYS B 1 317 ? 17.859 -34.094 -11.938 1 88.19 317 CYS B N 1
ATOM 5310 C CA . CYS B 1 317 ? 18.5 -33.156 -11.031 1 88.19 317 CYS B CA 1
ATOM 5311 C C . CYS B 1 317 ? 17.578 -32.812 -9.867 1 88.19 317 CYS B C 1
ATOM 5313 O O . CYS B 1 317 ? 16.359 -32.688 -10.047 1 88.19 317 CYS B O 1
ATOM 5315 N N . VAL B 1 318 ? 18.297 -32.688 -8.578 1 87.56 318 VAL B N 1
ATOM 5316 C CA . VAL B 1 318 ? 17.531 -32.344 -7.391 1 87.56 318 VAL B CA 1
ATOM 5317 C C . VAL B 1 318 ? 18.266 -31.266 -6.586 1 87.56 318 VAL B C 1
ATOM 5319 O O . VAL B 1 318 ? 19.5 -31.297 -6.484 1 87.56 318 VAL B O 1
ATOM 5322 N N . CYS B 1 319 ? 17.562 -30.281 -6.227 1 83.31 319 CYS B N 1
ATOM 5323 C CA . CYS B 1 319 ? 18.031 -29.297 -5.25 1 83.31 319 CYS B CA 1
ATOM 5324 C C . CYS B 1 319 ? 17.047 -29.188 -4.082 1 83.31 319 CYS B C 1
ATOM 5326 O O . CYS B 1 319 ? 16.25 -30.109 -3.846 1 83.31 319 CYS B O 1
ATOM 5328 N N . GLU B 1 320 ? 17.219 -28.141 -3.279 1 73.88 320 GLU B N 1
ATOM 5329 C CA . GLU B 1 320 ? 16.359 -28.016 -2.1 1 73.88 320 GLU B CA 1
ATOM 5330 C C . GLU B 1 320 ? 14.914 -27.75 -2.49 1 73.88 320 GLU B C 1
ATOM 5332 O O . GLU B 1 320 ? 13.992 -28.344 -1.916 1 73.88 320 GLU B O 1
ATOM 5337 N N . THR B 1 321 ? 14.734 -27.062 -3.539 1 67 321 THR B N 1
ATOM 5338 C CA . THR B 1 321 ? 13.391 -26.562 -3.812 1 67 321 THR B CA 1
ATOM 5339 C C . THR B 1 321 ? 13.008 -26.828 -5.266 1 67 321 THR B C 1
ATOM 5341 O O . THR B 1 321 ? 11.867 -26.578 -5.664 1 67 321 THR B O 1
ATOM 5344 N N . GLY B 1 322 ? 13.93 -27.234 -6.09 1 70.19 322 GLY B N 1
ATOM 5345 C CA . GLY B 1 322 ? 13.664 -27.531 -7.488 1 70.19 322 GLY B CA 1
ATOM 5346 C C . GLY B 1 322 ? 14.18 -26.469 -8.438 1 70.19 322 GLY B C 1
ATOM 5347 O O . GLY B 1 322 ? 14.305 -26.719 -9.641 1 70.19 322 GLY B O 1
ATOM 5348 N N . VAL B 1 323 ? 14.617 -25.359 -7.945 1 67.88 323 VAL B N 1
ATOM 5349 C CA . VAL B 1 323 ? 15 -24.219 -8.781 1 67.88 323 VAL B CA 1
ATOM 5350 C C . VAL B 1 323 ? 16.406 -24.438 -9.336 1 67.88 323 VAL B C 1
ATOM 5352 O O . VAL B 1 323 ? 16.625 -24.328 -10.539 1 67.88 323 VAL B O 1
ATOM 5355 N N . ARG B 1 324 ? 17.203 -24.672 -8.398 1 75.69 324 ARG B N 1
ATOM 5356 C CA . ARG B 1 324 ? 18.609 -24.844 -8.789 1 75.69 324 ARG B CA 1
ATOM 5357 C C . ARG B 1 324 ? 18.781 -26.094 -9.648 1 75.69 324 ARG B C 1
ATOM 5359 O O . ARG B 1 324 ? 19.641 -26.141 -10.523 1 75.69 324 ARG B O 1
ATOM 5366 N N . SER B 1 325 ? 17.859 -27.062 -9.477 1 83.88 325 SER B N 1
ATOM 5367 C CA . SER B 1 325 ? 17.969 -28.297 -10.25 1 83.88 325 SER B CA 1
ATOM 5368 C C . SER B 1 325 ? 17.578 -28.078 -11.711 1 83.88 325 SER B C 1
ATOM 5370 O O . SER B 1 325 ? 18.172 -28.672 -12.609 1 83.88 325 SER B O 1
ATOM 5372 N N . LEU B 1 326 ? 16.719 -27.25 -11.906 1 75.19 326 LEU B N 1
ATOM 5373 C CA . LEU B 1 326 ? 16.328 -26.922 -13.273 1 75.19 326 LEU B CA 1
ATOM 5374 C C . LEU B 1 326 ? 17.469 -26.188 -13.984 1 75.19 326 LEU B C 1
ATOM 5376 O O . LEU B 1 326 ? 17.781 -26.484 -15.141 1 75.19 326 LEU B O 1
ATOM 5380 N N . LYS B 1 327 ? 18.062 -25.281 -13.289 1 76.12 327 LYS B N 1
ATOM 5381 C CA . LYS B 1 327 ? 19.234 -24.609 -13.82 1 76.12 327 LYS B CA 1
ATOM 5382 C C . LYS B 1 327 ? 20.344 -25.609 -14.156 1 76.12 327 LYS B C 1
ATOM 5384 O O . LYS B 1 327 ? 21 -25.469 -15.188 1 76.12 327 LYS B O 1
ATOM 5389 N N . ALA B 1 328 ? 20.484 -26.516 -13.352 1 84.81 328 ALA B N 1
ATOM 5390 C CA . ALA B 1 328 ? 21.531 -27.531 -13.508 1 84.81 328 ALA B CA 1
ATOM 5391 C C . ALA B 1 328 ? 21.344 -28.297 -14.82 1 84.81 328 ALA B C 1
ATOM 5393 O O . ALA B 1 328 ? 22.328 -28.609 -15.492 1 84.81 328 ALA B O 1
ATOM 5394 N N . THR B 1 329 ? 20.109 -28.469 -15.258 1 82.06 329 THR B N 1
ATOM 5395 C CA . THR B 1 329 ? 19.844 -29.234 -16.469 1 82.06 329 THR B CA 1
ATOM 5396 C C . THR B 1 329 ? 20.391 -28.5 -17.703 1 82.06 329 THR B C 1
ATOM 5398 O O . THR B 1 329 ? 20.766 -29.141 -18.688 1 82.06 329 THR B O 1
ATOM 5401 N N . SER B 1 330 ? 20.547 -27.266 -17.609 1 76.06 330 SER B N 1
ATOM 5402 C CA . SER B 1 330 ? 21.031 -26.469 -18.734 1 76.06 330 SER B CA 1
ATOM 5403 C C . SER B 1 330 ? 22.531 -26.609 -18.922 1 76.06 330 SER B C 1
ATOM 5405 O O . SER B 1 330 ? 23.047 -26.391 -20.016 1 76.06 330 SER B O 1
ATOM 5407 N N . TYR B 1 331 ? 23.125 -27.031 -17.891 1 80.19 331 TYR B N 1
ATOM 5408 C CA . TYR B 1 331 ? 24.562 -27.172 -17.953 1 80.19 331 TYR B CA 1
ATOM 5409 C C . TYR B 1 331 ? 24.969 -28.609 -18.312 1 80.19 331 TYR B C 1
ATOM 5411 O O . TYR B 1 331 ? 26.125 -28.875 -18.609 1 80.19 331 TYR B O 1
ATOM 5419 N N . LEU B 1 332 ? 23.906 -29.453 -18.312 1 79.44 332 LEU B N 1
ATOM 5420 C CA . LEU B 1 332 ? 24.141 -30.859 -18.609 1 79.44 332 LEU B CA 1
ATOM 5421 C C . LEU B 1 332 ? 23.875 -31.156 -20.078 1 79.44 332 LEU B C 1
ATOM 5423 O O . LEU B 1 332 ? 22.984 -31.938 -20.422 1 79.44 332 LEU B O 1
ATOM 5427 N N . THR B 1 333 ? 24.641 -30.578 -20.953 1 74.88 333 THR B N 1
ATOM 5428 C CA . THR B 1 333 ? 24.406 -30.562 -22.391 1 74.88 333 THR B CA 1
ATOM 5429 C C . THR B 1 333 ? 24.734 -31.938 -23 1 74.88 333 THR B C 1
ATOM 5431 O O . THR B 1 333 ? 24.188 -32.281 -24.047 1 74.88 333 THR B O 1
ATOM 5434 N N . ASN B 1 334 ? 25.453 -32.75 -22.375 1 75.25 334 ASN B N 1
ATOM 5435 C CA . ASN B 1 334 ? 25.891 -34.031 -22.906 1 75.25 334 ASN B CA 1
ATOM 5436 C C . ASN B 1 334 ? 24.875 -35.125 -22.594 1 75.25 334 ASN B C 1
ATOM 5438 O O . ASN B 1 334 ? 25.094 -36.281 -22.953 1 75.25 334 ASN B O 1
ATOM 5442 N N . PHE B 1 335 ? 23.797 -34.812 -21.922 1 75.31 335 PHE B N 1
ATOM 5443 C CA . PHE B 1 335 ? 22.766 -35.781 -21.578 1 75.31 335 PHE B CA 1
ATOM 5444 C C . PHE B 1 335 ? 21.5 -35.531 -22.375 1 75.31 335 PHE B C 1
ATOM 5446 O O . PHE B 1 335 ? 21.016 -34.406 -22.453 1 75.31 335 PHE B O 1
ATOM 5453 N N . GLN B 1 336 ? 21.016 -36.625 -23.031 1 73.62 336 GLN B N 1
ATOM 5454 C CA . GLN B 1 336 ? 19.828 -36.5 -23.859 1 73.62 336 GLN B CA 1
ATOM 5455 C C . GLN B 1 336 ? 18.562 -36.531 -23.016 1 73.62 336 GLN B C 1
ATOM 5457 O O . GLN B 1 336 ? 17.625 -35.75 -23.266 1 73.62 336 GLN B O 1
ATOM 5462 N N . ASN B 1 337 ? 18.531 -37.344 -22 1 75.38 337 ASN B N 1
ATOM 5463 C CA . ASN B 1 337 ? 17.406 -37.5 -21.094 1 75.38 337 ASN B CA 1
ATOM 5464 C C . ASN B 1 337 ? 17.688 -36.875 -19.734 1 75.38 337 ASN B C 1
ATOM 5466 O O . ASN B 1 337 ? 18.328 -37.5 -18.875 1 75.38 337 ASN B O 1
ATOM 5470 N N . LYS B 1 338 ? 17.359 -35.688 -19.578 1 80.88 338 LYS B N 1
ATOM 5471 C CA . LYS B 1 338 ? 17.578 -34.969 -18.344 1 80.88 338 LYS B CA 1
ATOM 5472 C C . LYS B 1 338 ? 16.312 -34.281 -17.875 1 80.88 338 LYS B C 1
ATOM 5474 O O . LYS B 1 338 ? 15.523 -33.781 -18.688 1 80.88 338 LYS B O 1
ATOM 5479 N N . PHE B 1 339 ? 16.125 -34.406 -16.516 1 80.88 339 PHE B N 1
ATOM 5480 C CA . PHE B 1 339 ? 14.93 -33.844 -15.906 1 80.88 339 PHE B CA 1
ATOM 5481 C C . PHE B 1 339 ? 15.273 -33.094 -14.625 1 80.88 339 PHE B C 1
ATOM 5483 O O . PHE B 1 339 ? 16.328 -33.344 -14.031 1 80.88 339 PHE B O 1
ATOM 5490 N N . SER B 1 340 ? 14.555 -32.219 -14.328 1 83.56 340 SER B N 1
ATOM 5491 C CA . SER B 1 340 ? 14.562 -31.547 -13.031 1 83.56 340 SER B CA 1
ATOM 5492 C C . SER B 1 340 ? 13.398 -32.031 -12.164 1 83.56 340 SER B C 1
ATOM 5494 O O . SER B 1 340 ? 12.258 -32.094 -12.625 1 83.56 340 SER B O 1
ATOM 5496 N N . LEU B 1 341 ? 13.734 -32.469 -10.953 1 80.75 341 LEU B N 1
ATOM 5497 C CA . LEU B 1 341 ? 12.703 -32.906 -10.016 1 80.75 341 LEU B CA 1
ATOM 5498 C C . LEU B 1 341 ? 11.977 -31.703 -9.406 1 80.75 341 LEU B C 1
ATOM 5500 O O . LEU B 1 341 ? 12.57 -30.938 -8.641 1 80.75 341 LEU B O 1
ATOM 5504 N N . ILE B 1 342 ? 10.805 -31.766 -9.773 1 72.25 342 ILE B N 1
ATOM 5505 C CA . ILE B 1 342 ? 9.953 -30.719 -9.25 1 72.25 342 ILE B CA 1
ATOM 5506 C C . ILE B 1 342 ? 9.797 -30.875 -7.738 1 72.25 342 ILE B C 1
ATOM 5508 O O . ILE B 1 342 ? 9.594 -32 -7.246 1 72.25 342 ILE B O 1
ATOM 5512 N N . GLY B 1 343 ? 9.984 -29.766 -6.91 1 65.5 343 GLY B N 1
ATOM 5513 C CA . GLY B 1 343 ? 9.828 -29.812 -5.465 1 65.5 343 GLY B CA 1
ATOM 5514 C C . GLY B 1 343 ? 11.125 -30.125 -4.734 1 65.5 343 GLY B C 1
ATOM 5515 O O . GLY B 1 343 ? 11.188 -30.016 -3.51 1 65.5 343 GLY B O 1
ATOM 5516 N N . GLY B 1 344 ? 12.094 -30.562 -5.371 1 75.62 344 GLY B N 1
ATOM 5517 C CA . GLY B 1 344 ? 13.438 -30.797 -4.852 1 75.62 344 GLY B CA 1
ATOM 5518 C C . GLY B 1 344 ? 13.484 -31.906 -3.812 1 75.62 344 GLY B C 1
ATOM 5519 O O . GLY B 1 344 ? 12.734 -32.875 -3.896 1 75.62 344 GLY B O 1
ATOM 5520 N N . ARG B 1 345 ? 14.359 -31.703 -2.77 1 78.5 345 ARG B N 1
ATOM 5521 C CA . ARG B 1 345 ? 14.594 -32.688 -1.727 1 78.5 345 ARG B CA 1
ATOM 5522 C C . ARG B 1 345 ? 13.344 -32.906 -0.881 1 78.5 345 ARG B C 1
ATOM 5524 O O . ARG B 1 345 ? 13.109 -34 -0.372 1 78.5 345 ARG B O 1
ATOM 5531 N N . ARG B 1 346 ? 12.578 -32 -0.826 1 65.38 346 ARG B N 1
ATOM 5532 C CA . ARG B 1 346 ? 11.422 -32.031 0.057 1 65.38 346 ARG B CA 1
ATOM 5533 C C . ARG B 1 346 ? 10.398 -33.062 -0.421 1 65.38 346 ARG B C 1
ATOM 5535 O O . ARG B 1 346 ? 9.75 -33.719 0.391 1 65.38 346 ARG B O 1
ATOM 5542 N N . VAL B 1 347 ? 10.375 -33.312 -1.612 1 65.06 347 VAL B N 1
ATOM 5543 C CA . VAL B 1 347 ? 9.406 -34.25 -2.17 1 65.06 347 VAL B CA 1
ATOM 5544 C C . VAL B 1 347 ? 9.961 -35.656 -2.111 1 65.06 347 VAL B C 1
ATOM 5546 O O . VAL B 1 347 ? 9.203 -36.625 -2.146 1 65.06 347 VAL B O 1
ATOM 5549 N N . LEU B 1 348 ? 11.195 -35.75 -1.961 1 71.5 348 LEU B N 1
ATOM 5550 C CA . LEU B 1 348 ? 11.828 -37.031 -1.847 1 71.5 348 LEU B CA 1
ATOM 5551 C C . LEU B 1 348 ? 11.719 -37.594 -0.422 1 71.5 348 LEU B C 1
ATOM 5553 O O . LEU B 1 348 ? 11.695 -38.781 -0.21 1 71.5 348 LEU B O 1
ATOM 5557 N N . SER B 1 349 ? 11.734 -36.75 0.528 1 59.59 349 SER B N 1
ATOM 5558 C CA . SER B 1 349 ? 11.688 -37.156 1.932 1 59.59 349 SER B CA 1
ATOM 5559 C C . SER B 1 349 ? 10.312 -37.688 2.305 1 59.59 349 SER B C 1
ATOM 5561 O O . SER B 1 349 ? 10.195 -38.5 3.24 1 59.59 349 SER B O 1
ATOM 5563 N N . ARG B 1 350 ? 9.312 -37.438 1.715 1 47.28 350 ARG B N 1
ATOM 5564 C CA . ARG B 1 350 ? 7.984 -37.906 2.088 1 47.28 350 ARG B CA 1
ATOM 5565 C C . ARG B 1 350 ? 7.871 -39.406 1.91 1 47.28 350 ARG B C 1
ATOM 5567 O O . ARG B 1 350 ? 6.93 -40.031 2.412 1 47.28 350 ARG B O 1
ATOM 5574 N N . PHE B 1 351 ? 8.617 -40 1.186 1 44.41 351 PHE B N 1
ATOM 5575 C CA . PHE B 1 351 ? 8.453 -41.438 0.989 1 44.41 351 PHE B CA 1
ATOM 5576 C C . PHE B 1 351 ? 9.102 -42.219 2.125 1 44.41 351 PHE B C 1
ATOM 5578 O O . PHE B 1 351 ? 8.977 -43.438 2.199 1 44.41 351 PHE B O 1
ATOM 5585 N N . LYS B 1 352 ? 10.008 -41.781 2.869 1 41.84 352 LYS B N 1
ATOM 5586 C CA . LYS B 1 352 ? 10.578 -42.75 3.814 1 41.84 352 LYS B CA 1
ATOM 5587 C C . LYS B 1 352 ? 9.539 -43.188 4.855 1 41.84 352 LYS B C 1
ATOM 5589 O O . LYS B 1 352 ? 9.766 -44.125 5.617 1 41.84 352 LYS B O 1
ATOM 5594 N N . ASN B 1 353 ? 8.602 -42.25 5.223 1 34.91 353 ASN B N 1
ATOM 5595 C CA . ASN B 1 353 ? 7.758 -42.75 6.301 1 34.91 353 ASN B CA 1
ATOM 5596 C C . ASN B 1 353 ? 6.691 -43.719 5.777 1 34.91 353 ASN B C 1
ATOM 5598 O O . ASN B 1 353 ? 5.82 -44.156 6.531 1 34.91 353 ASN B O 1
ATOM 5602 N N . GLU B 1 354 ? 6.355 -43.75 4.539 1 29.92 354 GLU B N 1
ATOM 5603 C CA . GLU B 1 354 ? 5.5 -44.906 4.355 1 29.92 354 GLU B CA 1
ATOM 5604 C C . GLU B 1 354 ? 6.332 -46.156 4.105 1 29.92 354 GLU B C 1
ATOM 5606 O O . GLU B 1 354 ? 7.363 -46.094 3.43 1 29.92 354 GLU B O 1
#

Secondary structure (DSSP, 8-state):
---HHHHHTHHHHTSTTTHHHHHHHHHT-EEEEE--STTHHHHHHHHHHHT--EEEEE---B--GGGTTT-TT--GGGTTSBHHHHHHHHHHHH-TT-EEEEE-----TTS-GGGGTT-SEEEE----HHHHHHHHHHHHHHT--EEEEEEEBTEEEEEEE-TT-SS-HHHHSTT--TTTS--HHHH-B-HHHHHHHHHHHHHHHHHHHH-GGG---EEEEEEETTTTEEEEEEPPP-TT-TTTSGGGGT-------SEE-HHHHHHHHHHS-EEEEE-S-HHHHHHSPPTTEEE--HHHHHTT---TT--SSEEEEE-SSSHHHHHHHHH-TT-SSEEEETTTHHHHHTTTT-/---HHHHHTHHHHTSTTTHHHHHHHHHT-EEEEE--STTHHHHHHHHHHHT--EEEEE--PBP-GGGTTT-TT--GGGTTSBHHHHHHHHHHHH-TT-EEEEE-----TTS-GGGGTT-SEEEE----HHHHHHHHHHHHHHT--EEEEEEEBTEEEEEEE-TT-SS-HHHHSTT--TTTS--HHHH-B-HHHHHHHHHHHHHHHHHHHH-GGG---EEEEEEETTTTEEEEEEPPP-TT-TTTSGGGGTTTTT---SEE-HHHHHHHHHHS-EEEEE---HHHHHHSPPTTPEE--HHHHHTT---TT--SSEEEEE-SSSHHHHHHHHH-TT-SSEEEETTTHHHHHTTTT-

InterPro domains:
  IPR000594 THIF-type NAD/FAD binding fold [PF00899] (9-224)
  IPR001763 Rhodanese-like domain [PF00581] (267-344)
  IPR001763 Rhodanese-like domain [PS50206] (270-334)
  IPR001763 Rhodanese-like domain [SM00450] (260-354)
  IPR035985 Ubiquitin-activating enzyme-like [SSF69572] (4-328)
  IPR036873 Rhodanese-like domain superfamily [G3DSA:3.40.250.10] (264-351)
  IPR045886 ThiF/MoeB/HesA family [PTHR10953] (9-177)